Protein AF-A0A952AIE2-F1 (afdb_monomer)

Mean predicted aligned error: 19.93 Å

Structure (mmCIF, N/CA/C/O backbone):
data_AF-A0A952AIE2-F1
#
_entry.id   AF-A0A952AIE2-F1
#
loop_
_atom_site.group_PDB
_atom_site.id
_atom_site.type_symbol
_atom_site.label_atom_id
_atom_site.label_alt_id
_atom_site.label_comp_id
_atom_site.label_asym_id
_atom_site.label_entity_id
_atom_site.label_seq_id
_atom_site.pdbx_PDB_ins_code
_atom_site.Cartn_x
_atom_site.Cartn_y
_atom_site.Cartn_z
_atom_site.occupancy
_atom_site.B_iso_or_equiv
_atom_site.auth_seq_id
_atom_site.auth_comp_id
_atom_site.auth_asym_id
_atom_site.auth_atom_id
_atom_site.pdbx_PDB_model_num
ATOM 1 N N . MET A 1 1 ? 23.440 49.232 -75.813 1.00 30.34 1 MET A N 1
ATOM 2 C CA . MET A 1 1 ? 23.702 47.931 -75.149 1.00 30.34 1 MET A CA 1
ATOM 3 C C . MET A 1 1 ? 22.631 47.514 -74.137 1.00 30.34 1 MET A C 1
ATOM 5 O O . MET A 1 1 ? 22.220 46.369 -74.195 1.00 30.34 1 MET A O 1
ATOM 9 N N . PHE A 1 2 ? 22.083 48.393 -73.284 1.00 31.73 2 PHE A N 1
ATOM 10 C CA . PHE A 1 2 ? 21.086 47.996 -72.262 1.00 31.73 2 PHE A CA 1
ATOM 11 C C . PHE A 1 2 ? 19.615 47.817 -72.723 1.00 31.73 2 PHE A C 1
ATOM 13 O O . PHE A 1 2 ? 18.794 47.350 -71.940 1.00 31.73 2 PHE A O 1
ATOM 20 N N . LYS A 1 3 ? 19.252 48.115 -73.984 1.00 32.66 3 LYS A N 1
ATOM 21 C CA . LYS A 1 3 ? 17.889 47.867 -74.523 1.00 32.66 3 LYS A CA 1
ATOM 22 C C . LYS A 1 3 ? 17.687 46.478 -75.159 1.00 32.66 3 LYS A C 1
ATOM 24 O O . LYS A 1 3 ? 16.547 46.086 -75.368 1.00 32.66 3 LYS A O 1
ATOM 29 N N . PHE A 1 4 ? 18.754 45.706 -75.392 1.00 38.22 4 PHE A N 1
ATOM 30 C CA . PHE A 1 4 ? 18.672 44.345 -75.958 1.00 38.22 4 PHE A CA 1
ATOM 31 C C . PHE A 1 4 ? 18.336 43.267 -74.906 1.00 38.22 4 PHE A C 1
ATOM 33 O O . PHE A 1 4 ? 17.863 42.186 -75.237 1.00 38.22 4 PHE A O 1
ATOM 40 N N . PHE A 1 5 ? 18.523 43.571 -73.616 1.00 40.16 5 PHE A N 1
ATOM 41 C CA . PHE A 1 5 ? 18.441 42.598 -72.518 1.00 40.16 5 PHE A CA 1
ATOM 42 C C . PHE A 1 5 ? 17.062 42.490 -71.836 1.00 40.16 5 PHE A C 1
ATOM 44 O O . PHE A 1 5 ? 16.914 41.756 -70.861 1.00 40.16 5 PHE A O 1
ATOM 51 N N . LYS A 1 6 ? 16.024 43.176 -72.338 1.00 34.62 6 LYS A N 1
ATOM 52 C CA . LYS A 1 6 ? 14.660 43.147 -71.768 1.00 34.62 6 LYS A CA 1
ATOM 53 C C . LYS A 1 6 ? 13.587 42.760 -72.795 1.00 34.62 6 LYS A C 1
ATOM 55 O O . LYS A 1 6 ? 12.645 43.508 -73.017 1.00 34.62 6 LYS A O 1
ATOM 60 N N . LYS A 1 7 ? 13.657 41.556 -73.368 1.00 34.53 7 LYS A N 1
ATOM 61 C CA . LYS A 1 7 ? 12.449 40.858 -73.849 1.00 34.53 7 LYS A CA 1
ATOM 62 C C . LYS A 1 7 ? 12.509 39.378 -73.469 1.00 34.53 7 LYS A C 1
ATOM 64 O O . LYS A 1 7 ? 13.269 38.594 -74.025 1.00 34.53 7 LYS A O 1
ATOM 69 N N . LYS A 1 8 ? 11.694 39.004 -72.475 1.00 43.72 8 LYS A N 1
ATOM 70 C CA . LYS A 1 8 ? 11.305 37.612 -72.215 1.00 43.72 8 LYS A CA 1
ATOM 71 C C . LYS A 1 8 ? 10.616 37.077 -73.479 1.00 43.72 8 LYS A C 1
ATOM 73 O O . LYS A 1 8 ? 9.688 37.716 -73.957 1.00 43.72 8 LYS A O 1
ATOM 78 N N . LYS A 1 9 ? 11.049 35.900 -73.950 1.00 45.09 9 LYS A N 1
ATOM 79 C CA . LYS A 1 9 ? 10.497 35.127 -75.083 1.00 45.09 9 LYS A CA 1
ATOM 80 C C . LYS A 1 9 ? 10.508 35.846 -76.446 1.00 45.09 9 LYS A C 1
ATOM 82 O O . LYS A 1 9 ? 9.555 36.539 -76.779 1.00 45.09 9 LYS A O 1
ATOM 87 N N . LYS A 1 10 ? 11.539 35.581 -77.255 1.00 42.41 10 LYS A N 1
ATOM 88 C CA . LYS A 1 10 ? 11.517 35.283 -78.709 1.00 42.41 10 LYS A CA 1
ATOM 89 C C . LYS A 1 10 ? 12.957 35.331 -79.245 1.00 42.41 10 LYS A C 1
ATOM 91 O O . LYS A 1 10 ? 13.812 35.926 -78.603 1.00 42.41 10 LYS A O 1
ATOM 96 N N . ASN A 1 11 ? 13.183 34.597 -80.332 1.00 40.62 11 ASN A N 1
ATOM 97 C CA . ASN A 1 11 ? 14.436 34.327 -81.049 1.00 40.62 11 ASN A CA 1
ATOM 98 C C . ASN A 1 11 ? 15.494 35.438 -80.983 1.00 40.62 11 ASN A C 1
ATOM 100 O O . ASN A 1 11 ? 15.165 36.622 -81.007 1.00 40.62 11 ASN A O 1
ATOM 104 N N . ILE A 1 12 ? 16.767 35.035 -80.925 1.00 42.53 12 ILE A N 1
ATOM 105 C CA . ILE A 1 12 ? 17.891 35.945 -81.147 1.00 42.53 12 ILE A CA 1
ATOM 106 C C . ILE A 1 12 ? 17.717 36.471 -82.574 1.00 42.53 12 ILE A C 1
ATOM 108 O O . ILE A 1 12 ? 17.776 35.706 -83.529 1.00 42.53 12 ILE A O 1
ATOM 112 N N . ASP A 1 13 ? 17.406 37.755 -82.719 1.00 45.59 13 ASP A N 1
ATOM 113 C CA . ASP A 1 13 ? 17.315 38.372 -84.033 1.00 45.59 13 ASP A CA 1
ATOM 114 C C . ASP A 1 13 ? 18.718 38.802 -84.459 1.00 45.59 13 ASP A C 1
ATOM 116 O O . ASP A 1 13 ? 19.215 39.870 -84.103 1.00 45.59 13 ASP A O 1
ATOM 120 N N . THR A 1 14 ? 19.404 37.907 -85.159 1.00 45.78 14 THR A N 1
ATOM 121 C CA . THR A 1 14 ? 20.725 38.169 -85.739 1.00 45.78 14 THR A CA 1
ATOM 122 C C . THR A 1 14 ? 20.635 38.880 -87.099 1.00 45.78 14 THR A C 1
ATOM 124 O O . THR A 1 14 ? 21.652 38.977 -87.786 1.00 45.78 14 THR A O 1
ATOM 127 N N . SER A 1 15 ? 19.458 39.364 -87.528 1.00 44.03 15 SER A N 1
ATOM 128 C CA . SER A 1 15 ? 19.318 40.125 -88.787 1.00 44.03 15 SER A CA 1
ATOM 129 C C . SER A 1 15 ? 19.990 41.510 -88.743 1.00 44.03 15 SER A C 1
ATOM 131 O O . SER A 1 15 ? 20.422 42.007 -89.781 1.00 44.03 15 SER A O 1
ATOM 133 N N . ASP A 1 16 ? 20.203 42.073 -87.549 1.00 44.19 16 ASP A N 1
ATOM 134 C CA . ASP A 1 16 ? 20.783 43.413 -87.357 1.00 44.19 16 ASP A CA 1
ATOM 135 C C . ASP A 1 16 ? 22.319 43.453 -87.219 1.00 44.19 16 ASP A C 1
ATOM 137 O O . ASP A 1 16 ? 22.906 44.527 -87.055 1.00 44.19 16 ASP A O 1
ATOM 141 N N . ILE A 1 17 ? 23.024 42.315 -87.288 1.00 49.91 17 ILE A N 1
ATOM 142 C CA . ILE A 1 17 ? 24.479 42.283 -87.059 1.00 49.91 17 ILE A CA 1
ATOM 143 C C . ILE A 1 17 ? 25.228 41.948 -88.351 1.00 49.91 17 ILE A C 1
ATOM 145 O O . ILE A 1 17 ? 25.539 40.798 -88.639 1.00 49.91 17 ILE A O 1
ATOM 149 N N . LYS A 1 18 ? 25.596 42.987 -89.111 1.00 52.72 18 LYS A N 1
ATOM 150 C CA . LYS A 1 18 ? 26.355 42.859 -90.374 1.00 52.72 18 LYS A CA 1
ATOM 151 C C . LYS A 1 18 ? 27.832 42.453 -90.206 1.00 52.72 18 LYS A C 1
ATOM 153 O O . LYS A 1 18 ? 28.518 42.242 -91.200 1.00 52.72 18 LYS A O 1
ATOM 158 N N . ASN A 1 19 ? 28.356 42.369 -88.978 1.00 66.50 19 ASN A N 1
ATOM 159 C CA . ASN A 1 19 ? 29.782 42.139 -88.718 1.00 66.50 19 ASN A CA 1
ATOM 160 C C . ASN A 1 19 ? 30.012 40.881 -87.865 1.00 66.50 19 ASN A C 1
ATOM 162 O O . ASN A 1 19 ? 29.727 40.875 -86.668 1.00 66.50 19 ASN A O 1
ATOM 166 N N . PHE A 1 20 ? 30.596 39.847 -88.481 1.00 71.88 20 PHE A N 1
ATOM 167 C CA . PHE A 1 20 ? 30.964 38.566 -87.864 1.00 71.88 20 PHE A CA 1
ATOM 168 C C . PHE A 1 20 ? 31.706 38.725 -86.526 1.00 71.88 20 PHE A C 1
ATOM 170 O O . PHE A 1 20 ? 31.376 38.057 -85.548 1.00 71.88 20 PHE A O 1
ATOM 177 N N . ASN A 1 21 ? 32.655 39.665 -86.440 1.00 74.62 21 ASN A N 1
ATOM 178 C CA . ASN A 1 21 ? 33.438 39.873 -85.219 1.00 74.62 21 ASN A CA 1
ATOM 179 C C . ASN A 1 21 ? 32.587 40.429 -84.062 1.00 74.62 21 ASN A C 1
ATOM 181 O O . ASN A 1 21 ? 32.853 40.111 -82.906 1.00 74.62 21 ASN A O 1
ATOM 185 N N . ASN A 1 22 ? 31.542 41.212 -84.355 1.00 72.38 22 ASN A N 1
ATOM 186 C CA . ASN A 1 22 ? 30.634 41.716 -83.321 1.00 72.38 22 ASN A CA 1
ATOM 187 C C . ASN A 1 22 ? 29.756 40.594 -82.754 1.00 72.38 22 ASN A C 1
ATOM 189 O O . ASN A 1 22 ? 29.498 40.582 -81.553 1.00 72.38 22 ASN A O 1
ATOM 193 N N . ILE A 1 23 ? 29.338 39.634 -83.588 1.00 75.38 23 ILE A N 1
ATOM 194 C CA . ILE A 1 23 ? 28.569 38.471 -83.121 1.00 75.38 23 ILE A CA 1
ATOM 195 C C . ILE A 1 23 ? 29.439 37.578 -82.235 1.00 75.38 23 ILE A C 1
ATOM 197 O O . ILE A 1 23 ? 29.001 37.178 -81.158 1.00 75.38 23 ILE A O 1
ATOM 201 N N . LEU A 1 24 ? 30.686 37.316 -82.644 1.00 78.81 24 LEU A N 1
ATOM 202 C CA . LEU A 1 24 ? 31.622 36.546 -81.821 1.00 78.81 24 LEU A CA 1
ATOM 203 C C . LEU A 1 24 ? 31.854 37.208 -80.458 1.00 78.81 24 LEU A C 1
ATOM 205 O O . LEU A 1 24 ? 31.820 36.518 -79.445 1.00 78.81 24 LEU A O 1
ATOM 209 N N . LYS A 1 25 ? 31.986 38.540 -80.418 1.00 76.69 25 LYS A N 1
ATOM 210 C CA . LYS A 1 25 ? 32.128 39.295 -79.166 1.00 76.69 25 LYS A CA 1
ATOM 211 C C . LYS A 1 25 ? 30.904 39.163 -78.252 1.00 76.69 25 LYS A C 1
ATOM 213 O O . LYS A 1 25 ? 31.056 38.997 -77.052 1.00 76.69 25 LYS A O 1
ATOM 218 N N . ILE A 1 26 ? 29.692 39.168 -78.808 1.00 74.44 26 ILE A N 1
ATOM 219 C CA . ILE A 1 26 ? 28.460 38.949 -78.028 1.00 74.44 26 ILE A CA 1
ATOM 220 C C . ILE A 1 26 ? 28.412 37.523 -77.453 1.00 74.44 26 ILE A C 1
ATOM 222 O O . ILE A 1 26 ? 27.976 37.322 -76.320 1.00 74.44 26 ILE A O 1
ATOM 226 N N . ILE A 1 27 ? 28.869 36.525 -78.213 1.00 78.44 27 ILE A N 1
ATOM 227 C CA . ILE A 1 27 ? 28.980 35.140 -77.731 1.00 78.44 27 ILE A CA 1
ATOM 228 C C . ILE A 1 27 ? 30.028 35.040 -76.614 1.00 78.44 27 ILE A C 1
ATOM 230 O O . ILE A 1 27 ? 29.764 34.396 -75.599 1.00 78.44 27 ILE A O 1
ATOM 234 N N . GLU A 1 28 ? 31.181 35.694 -76.767 1.00 80.12 28 GLU A N 1
ATOM 235 C CA . GLU A 1 28 ? 32.199 35.806 -75.713 1.00 80.12 28 GLU A CA 1
ATOM 236 C C . GLU A 1 28 ? 31.632 36.459 -74.450 1.00 80.12 28 GLU A C 1
ATOM 238 O O . GLU A 1 28 ? 31.818 35.921 -73.359 1.00 80.12 28 GLU A O 1
ATOM 243 N N . ASP A 1 29 ? 30.869 37.545 -74.593 1.00 73.31 29 ASP A N 1
ATOM 244 C CA . ASP A 1 29 ? 30.192 38.205 -73.478 1.00 73.31 29 ASP A CA 1
ATOM 245 C C . ASP A 1 29 ? 29.235 37.232 -72.762 1.00 73.31 29 ASP A C 1
ATOM 247 O O . ASP A 1 29 ? 29.256 37.150 -71.535 1.00 73.31 29 ASP A O 1
ATOM 251 N N . PHE A 1 30 ? 28.452 36.416 -73.482 1.00 74.81 30 PHE A N 1
ATOM 252 C CA . PHE A 1 30 ? 27.608 35.389 -72.847 1.00 74.81 30 PHE A CA 1
ATOM 253 C C . PHE A 1 30 ? 28.413 34.341 -72.067 1.00 74.81 30 PHE A C 1
ATOM 255 O O . PHE A 1 30 ? 27.972 33.918 -70.998 1.00 74.81 30 PHE A O 1
ATOM 262 N N . ILE A 1 31 ? 29.589 33.940 -72.562 1.00 76.38 31 ILE A N 1
ATOM 263 C CA . ILE A 1 31 ? 30.489 33.019 -71.848 1.00 76.38 31 ILE A CA 1
ATOM 264 C C . ILE A 1 31 ? 31.047 33.689 -70.582 1.00 76.38 31 ILE A C 1
ATOM 266 O O . ILE A 1 31 ? 31.096 33.052 -69.527 1.00 76.38 31 ILE A O 1
ATOM 270 N N . ILE A 1 32 ? 31.436 34.967 -70.667 1.00 72.44 32 ILE A N 1
ATOM 271 C CA . ILE A 1 32 ? 31.933 35.768 -69.534 1.00 72.44 32 ILE A CA 1
ATOM 272 C C . ILE A 1 32 ? 30.842 35.943 -68.470 1.00 72.44 32 ILE A C 1
ATOM 274 O O . ILE A 1 32 ? 31.124 35.819 -67.279 1.00 72.44 32 ILE A O 1
ATOM 278 N N . PHE A 1 33 ? 29.595 36.172 -68.887 1.00 72.81 33 PHE A N 1
ATOM 279 C CA . PHE A 1 33 ? 28.435 36.296 -68.001 1.00 72.81 33 PHE A CA 1
ATOM 280 C C . PHE A 1 33 ? 27.853 34.949 -67.534 1.00 72.81 33 PHE A C 1
ATOM 282 O O . PHE A 1 33 ? 26.803 34.934 -66.894 1.00 72.81 33 PHE A O 1
ATOM 289 N N . GLU A 1 34 ? 28.521 33.828 -67.828 1.00 75.19 34 GLU A N 1
ATOM 290 C CA . GLU A 1 34 ? 28.122 32.468 -67.432 1.00 75.19 34 GLU A CA 1
ATOM 291 C C . GLU A 1 34 ? 26.735 32.026 -67.970 1.00 75.19 34 GLU A C 1
ATOM 293 O O . GLU A 1 34 ? 26.125 31.086 -67.457 1.00 75.19 34 GLU A O 1
ATOM 298 N N . ASP A 1 35 ? 26.243 32.647 -69.051 1.00 77.75 35 ASP A N 1
ATOM 299 C CA . ASP A 1 35 ? 25.003 32.271 -69.753 1.00 77.75 35 ASP A CA 1
ATOM 300 C C . ASP A 1 35 ? 25.305 31.265 -70.880 1.00 77.75 35 ASP A C 1
ATOM 302 O O . ASP A 1 35 ? 25.144 31.521 -72.079 1.00 77.75 35 ASP A O 1
ATOM 306 N N . PHE A 1 36 ? 25.804 30.092 -70.475 1.00 84.19 36 PHE A N 1
ATOM 307 C CA . PHE A 1 36 ? 26.340 29.075 -71.389 1.00 84.19 36 PHE A CA 1
ATOM 308 C C . PHE A 1 36 ? 25.305 28.535 -72.381 1.00 84.19 36 PHE A C 1
ATOM 310 O O . PHE A 1 36 ? 25.666 28.083 -73.469 1.00 84.19 36 PHE A O 1
ATOM 317 N N . ASP A 1 37 ? 24.018 28.558 -72.031 1.00 78.00 37 ASP A N 1
ATOM 318 C CA . ASP A 1 37 ? 22.954 28.085 -72.918 1.00 78.00 37 ASP A CA 1
ATOM 319 C C . ASP A 1 37 ? 22.669 29.101 -74.033 1.00 78.00 37 ASP A C 1
ATOM 321 O O . ASP A 1 37 ? 22.457 28.697 -75.181 1.00 78.00 37 ASP A O 1
ATOM 325 N N . LYS A 1 38 ? 22.734 30.411 -73.748 1.00 76.00 38 LYS A N 1
ATOM 326 C CA . LYS A 1 38 ? 22.683 31.442 -74.798 1.00 76.00 38 LYS A CA 1
ATOM 327 C C . LYS A 1 38 ? 23.945 31.459 -75.647 1.00 76.00 38 LYS A C 1
ATOM 329 O O . LYS A 1 38 ? 23.822 31.562 -76.864 1.00 76.00 38 LYS A O 1
ATOM 334 N N . ALA A 1 39 ? 25.123 31.281 -75.046 1.00 77.31 39 ALA A N 1
ATOM 335 C CA . ALA A 1 39 ? 26.369 31.135 -75.797 1.00 77.31 39 ALA A CA 1
ATOM 336 C C . ALA A 1 39 ? 26.305 29.934 -76.759 1.00 77.31 39 ALA A C 1
ATOM 338 O O . ALA A 1 39 ? 26.609 30.076 -77.940 1.00 77.31 39 ALA A O 1
ATOM 339 N N . SER A 1 40 ? 25.813 28.778 -76.293 1.00 81.69 40 SER A N 1
ATOM 340 C CA . SER A 1 40 ? 25.651 27.574 -77.126 1.00 81.69 40 SER A CA 1
ATOM 341 C C . SER A 1 40 ? 24.686 27.806 -78.291 1.00 81.69 40 SER A C 1
ATOM 343 O O . SER A 1 40 ? 24.978 27.419 -79.422 1.00 81.69 40 SER A O 1
ATOM 345 N N . LYS A 1 41 ? 23.550 28.469 -78.032 1.00 79.75 41 LYS A N 1
ATOM 346 C CA . LYS A 1 41 ? 22.574 28.830 -79.072 1.00 79.75 41 LYS A CA 1
ATOM 347 C C . LYS A 1 41 ? 23.160 29.804 -80.092 1.00 79.75 41 LYS A C 1
ATOM 349 O O . LYS A 1 41 ? 23.035 29.552 -81.284 1.00 79.75 41 LYS A O 1
ATOM 354 N N . GLY A 1 42 ? 23.849 30.849 -79.631 1.00 77.75 42 GLY A N 1
ATOM 355 C CA . GLY A 1 42 ? 24.513 31.819 -80.503 1.00 77.75 42 GLY A CA 1
ATOM 356 C C . GLY A 1 42 ? 25.585 31.174 -81.384 1.00 77.75 42 GLY A C 1
ATOM 357 O O . GLY A 1 42 ? 25.645 31.457 -82.575 1.00 77.75 42 GLY A O 1
ATOM 358 N N . ILE A 1 43 ? 26.380 30.247 -80.837 1.00 82.50 43 ILE A N 1
ATOM 359 C CA . ILE A 1 43 ? 27.368 29.478 -81.611 1.00 82.50 43 ILE A CA 1
ATOM 360 C C . ILE A 1 43 ? 26.682 28.656 -82.709 1.00 82.50 43 ILE A C 1
ATOM 362 O O . ILE A 1 43 ? 27.113 28.715 -83.858 1.00 82.50 43 ILE A O 1
ATOM 366 N N . MET A 1 44 ? 25.612 27.915 -82.388 1.00 78.50 44 MET A N 1
ATOM 367 C CA . MET A 1 44 ? 24.898 27.111 -83.392 1.00 78.50 44 MET A CA 1
ATOM 368 C C . MET A 1 44 ? 24.266 27.970 -84.490 1.00 78.50 44 MET A C 1
ATOM 370 O O . MET A 1 44 ? 24.328 27.611 -85.663 1.00 78.50 44 MET A O 1
ATOM 374 N N . GLU A 1 45 ? 23.697 29.115 -84.123 1.00 79.75 45 GLU A N 1
ATOM 375 C CA . GLU A 1 45 ? 23.067 30.033 -85.070 1.00 79.75 45 GLU A CA 1
ATOM 376 C C . GLU A 1 45 ? 24.087 30.664 -86.029 1.00 79.75 45 GLU A C 1
ATOM 378 O O . GLU A 1 45 ? 23.848 30.714 -87.235 1.00 79.75 45 GLU A O 1
ATOM 383 N N . VAL A 1 46 ? 25.259 31.072 -85.524 1.00 81.50 46 VAL A N 1
ATOM 384 C CA . VAL A 1 46 ? 26.354 31.581 -86.368 1.00 81.50 46 VAL A CA 1
ATOM 385 C C . VAL A 1 46 ? 26.867 30.505 -87.320 1.00 81.50 46 VAL A C 1
ATOM 387 O O . VAL A 1 46 ? 27.104 30.805 -88.487 1.00 81.50 46 VAL A O 1
ATOM 390 N N . ILE A 1 47 ? 27.003 29.256 -86.858 1.00 80.19 47 ILE A N 1
ATOM 391 C CA . ILE A 1 47 ? 27.386 28.129 -87.723 1.00 80.19 47 ILE A CA 1
ATOM 392 C C . ILE A 1 47 ? 26.355 27.941 -88.840 1.00 80.19 47 ILE A C 1
ATOM 394 O O . ILE A 1 47 ? 26.745 27.826 -89.997 1.00 80.19 47 ILE A O 1
ATOM 398 N N . SER A 1 48 ? 25.057 27.952 -88.513 1.00 77.25 48 SER A N 1
ATOM 399 C CA . SER A 1 48 ? 23.980 27.811 -89.505 1.00 77.25 48 SER A CA 1
ATOM 400 C C . SER A 1 48 ? 24.051 28.905 -90.571 1.00 77.25 48 SER A C 1
ATOM 402 O O . SER A 1 48 ? 24.095 28.602 -91.761 1.00 77.25 48 SER A O 1
ATOM 404 N N . LYS A 1 49 ? 24.157 30.172 -90.152 1.00 76.94 49 LYS A N 1
ATOM 405 C CA . LYS A 1 49 ? 24.194 31.324 -91.065 1.00 76.94 49 LYS A CA 1
ATOM 406 C C . LYS A 1 49 ? 25.447 31.379 -91.931 1.00 76.94 49 LYS A C 1
ATOM 408 O O . LYS A 1 49 ? 25.379 31.759 -93.100 1.00 76.94 49 LYS A O 1
ATOM 413 N N . GLU A 1 50 ? 26.601 31.024 -91.371 1.00 77.56 50 GLU A N 1
ATOM 414 C CA . GLU A 1 50 ? 27.847 30.971 -92.136 1.00 77.56 50 GLU A CA 1
ATOM 415 C C . GLU A 1 50 ? 27.832 29.790 -93.119 1.00 77.56 50 GLU A C 1
ATOM 417 O O . GLU A 1 50 ? 28.292 29.961 -94.244 1.00 77.56 50 GLU A O 1
ATOM 422 N N . ASN A 1 51 ? 27.245 28.640 -92.762 1.00 77.88 51 ASN A N 1
ATOM 423 C CA . ASN A 1 51 ? 27.045 27.520 -93.692 1.00 77.88 51 ASN A CA 1
ATOM 424 C C . ASN A 1 51 ? 26.094 27.888 -94.845 1.00 77.88 51 ASN A C 1
ATOM 426 O O . ASN A 1 51 ? 26.398 27.591 -95.997 1.00 77.88 51 ASN A O 1
ATOM 430 N N . GLU A 1 52 ? 24.978 28.568 -94.561 1.00 76.69 52 GLU A N 1
ATOM 431 C CA . GLU A 1 52 ? 24.055 29.082 -95.588 1.00 76.69 52 GLU A CA 1
ATOM 432 C C . GLU A 1 52 ? 24.755 30.074 -96.528 1.00 76.69 52 GLU A C 1
ATOM 434 O O . GLU A 1 52 ? 24.666 29.950 -97.750 1.00 76.69 52 GLU A O 1
ATOM 439 N N . SER A 1 53 ? 25.524 31.011 -95.960 1.00 72.25 53 SER A N 1
ATOM 440 C CA . SER A 1 53 ? 26.319 31.970 -96.736 1.00 72.25 53 SER A CA 1
ATOM 441 C C . SER A 1 53 ? 27.360 31.257 -97.605 1.00 72.25 53 SER A C 1
ATOM 443 O O . SER A 1 53 ? 27.526 31.591 -98.774 1.00 72.25 53 SER A O 1
ATOM 445 N N . PHE A 1 54 ? 28.053 30.256 -97.057 1.00 75.69 54 PHE A N 1
ATOM 446 C CA . PHE A 1 54 ? 29.055 29.473 -97.776 1.00 75.69 54 PHE A CA 1
ATOM 447 C C . PHE A 1 54 ? 28.454 28.697 -98.953 1.00 75.69 54 PHE A C 1
ATOM 449 O O . PHE A 1 54 ? 29.002 28.761 -100.053 1.00 75.69 54 PHE A O 1
ATOM 456 N N . ASN A 1 55 ? 27.314 28.029 -98.751 1.00 74.88 55 ASN A N 1
ATOM 457 C CA . ASN A 1 55 ? 26.619 27.298 -99.814 1.00 74.88 55 ASN A CA 1
ATOM 458 C C . ASN A 1 55 ? 26.208 28.238 -100.959 1.00 74.88 55 ASN A C 1
ATOM 460 O O . ASN A 1 55 ? 26.511 27.955 -102.117 1.00 74.88 55 ASN A O 1
ATOM 464 N N . TYR A 1 56 ? 25.653 29.411 -100.633 1.00 73.50 56 TYR A N 1
ATOM 465 C CA . TYR A 1 56 ? 25.322 30.439 -101.626 1.00 73.50 56 TYR A CA 1
ATOM 466 C C . TYR A 1 56 ? 26.546 30.898 -102.443 1.00 73.50 56 TYR A C 1
ATOM 468 O O . TYR A 1 56 ? 26.459 31.065 -103.662 1.00 73.50 56 TYR A O 1
ATOM 476 N N . TYR A 1 57 ? 27.702 31.089 -101.795 1.00 68.69 57 TYR A N 1
ATOM 477 C CA . TYR A 1 57 ? 28.936 31.509 -102.472 1.00 68.69 57 TYR A CA 1
ATOM 478 C C . TYR A 1 57 ? 29.552 30.414 -103.353 1.00 68.69 57 TYR A C 1
ATOM 480 O O . TYR A 1 57 ? 30.105 30.719 -104.413 1.00 68.69 57 TYR A O 1
ATOM 488 N N . ILE A 1 58 ? 29.455 29.146 -102.947 1.00 69.44 58 ILE A N 1
ATOM 489 C CA . ILE A 1 58 ? 29.942 28.009 -103.739 1.00 69.44 58 ILE A CA 1
ATOM 490 C C . ILE A 1 58 ? 29.121 27.817 -105.020 1.00 69.44 58 ILE A C 1
ATOM 492 O O . ILE A 1 58 ? 29.701 27.440 -106.042 1.00 69.44 58 ILE A O 1
ATOM 496 N N . GLU A 1 59 ? 27.823 28.114 -105.001 1.00 72.56 59 GLU A N 1
ATOM 497 C CA . GLU A 1 59 ? 26.935 27.956 -106.161 1.00 72.56 59 GLU A CA 1
ATOM 498 C C . GLU A 1 59 ? 27.047 29.105 -107.184 1.00 72.56 59 GLU A C 1
ATOM 500 O O . GLU A 1 59 ? 26.913 28.858 -108.379 1.00 72.56 59 GLU A O 1
ATOM 505 N N . ASN A 1 60 ? 27.376 30.336 -106.757 1.00 67.06 60 ASN A N 1
ATOM 506 C CA . ASN A 1 60 ? 27.168 31.544 -107.579 1.00 67.06 60 ASN A CA 1
ATOM 507 C C . ASN A 1 60 ? 28.433 32.328 -108.017 1.00 67.06 60 ASN A C 1
ATOM 509 O O . ASN A 1 60 ? 28.301 33.366 -108.664 1.00 67.06 60 ASN A O 1
ATOM 513 N N . ILE A 1 61 ? 29.659 31.886 -107.690 1.00 68.56 61 ILE A N 1
ATOM 514 C CA . ILE A 1 61 ? 30.911 32.642 -107.962 1.00 68.56 61 ILE A CA 1
ATOM 515 C C . ILE A 1 61 ? 31.886 31.896 -108.903 1.00 68.56 61 ILE A C 1
ATOM 517 O O . ILE A 1 61 ? 31.911 30.667 -108.945 1.00 68.56 61 ILE A O 1
ATOM 521 N N . LYS A 1 62 ? 32.723 32.633 -109.660 1.00 62.59 62 LYS A N 1
ATOM 522 C CA . LYS A 1 62 ? 33.755 32.095 -110.577 1.00 62.59 62 LYS A CA 1
ATOM 523 C C . LYS A 1 62 ? 34.874 31.339 -109.832 1.00 62.59 62 LYS A C 1
ATOM 525 O O . LYS A 1 62 ? 35.294 31.706 -108.739 1.00 62.59 62 LYS A O 1
ATOM 530 N N . GLU A 1 63 ? 35.421 30.296 -110.456 1.00 63.34 63 GLU A N 1
ATOM 531 C CA . GLU A 1 63 ? 36.290 29.278 -109.828 1.00 63.34 63 GLU A CA 1
ATOM 532 C C . GLU A 1 63 ? 37.565 29.817 -109.136 1.00 63.34 63 GLU A C 1
ATOM 534 O O . GLU A 1 63 ? 37.920 29.358 -108.050 1.00 63.34 63 GLU A O 1
ATOM 539 N N . LYS A 1 64 ? 38.217 30.853 -109.689 1.00 60.34 64 LYS A N 1
ATOM 540 C CA . LYS A 1 64 ? 39.401 31.494 -109.071 1.00 60.34 64 LYS A CA 1
ATOM 541 C C . LYS A 1 64 ? 39.087 32.260 -107.775 1.00 60.34 64 LYS A C 1
ATOM 543 O O . LYS A 1 64 ? 39.954 32.356 -106.909 1.00 60.34 64 LYS A O 1
ATOM 548 N N . GLU A 1 65 ? 37.868 32.770 -107.615 1.00 62.91 65 GLU A N 1
ATOM 549 C CA . GLU A 1 65 ? 37.439 33.530 -106.429 1.00 62.91 65 GLU A CA 1
ATOM 550 C C . GLU A 1 65 ? 36.953 32.603 -105.297 1.00 62.91 65 GLU A C 1
ATOM 552 O O . GLU A 1 65 ? 37.109 32.935 -104.118 1.00 62.91 65 GLU A O 1
ATOM 557 N N . LYS A 1 66 ? 36.487 31.384 -105.627 1.00 67.12 66 LYS A N 1
ATOM 558 C CA . LYS A 1 66 ? 36.057 30.369 -104.641 1.00 67.12 66 LYS A CA 1
ATOM 559 C C . LYS A 1 66 ? 37.160 30.000 -103.646 1.00 67.12 66 LYS A C 1
ATOM 561 O O . LYS A 1 66 ? 36.898 29.895 -102.451 1.00 67.12 66 LYS A O 1
ATOM 566 N N . ASN A 1 67 ? 38.408 29.855 -104.098 1.00 68.94 67 ASN A N 1
ATOM 567 C CA . ASN A 1 67 ? 39.526 29.460 -103.228 1.00 68.94 67 ASN A CA 1
ATOM 568 C C . ASN A 1 67 ? 39.827 30.486 -102.120 1.00 68.94 67 ASN A C 1
ATOM 570 O O . ASN A 1 67 ? 40.196 30.109 -101.003 1.00 68.94 67 ASN A O 1
ATOM 574 N N . ILE A 1 68 ? 39.648 31.780 -102.406 1.00 70.31 68 ILE A N 1
ATOM 575 C CA . ILE A 1 68 ? 39.862 32.861 -101.434 1.00 70.31 68 ILE A CA 1
ATOM 576 C C . ILE A 1 68 ? 38.759 32.839 -100.371 1.00 70.31 68 ILE A C 1
ATOM 578 O O . ILE A 1 68 ? 39.057 32.914 -99.175 1.00 70.31 68 ILE A O 1
ATOM 582 N N . GLU A 1 69 ? 37.502 32.672 -100.782 1.00 70.69 69 GLU A N 1
ATOM 583 C CA . GLU A 1 69 ? 36.365 32.610 -99.858 1.00 70.69 69 GLU A CA 1
ATOM 584 C C . GLU A 1 69 ? 36.355 31.322 -99.021 1.00 70.69 69 GLU A C 1
ATOM 586 O O . GLU A 1 69 ? 36.132 31.386 -97.811 1.00 70.69 69 GLU A O 1
ATOM 591 N N . ILE A 1 70 ? 36.751 30.175 -99.587 1.00 73.94 70 ILE A N 1
ATOM 592 C CA . ILE A 1 70 ? 36.963 28.927 -98.828 1.00 73.94 70 ILE A CA 1
ATOM 593 C C . ILE A 1 70 ? 38.009 29.131 -97.722 1.00 73.94 70 ILE A C 1
ATOM 595 O O . ILE A 1 70 ? 37.828 28.667 -96.592 1.00 73.94 70 ILE A O 1
ATOM 599 N N . LYS A 1 71 ? 39.104 29.848 -98.011 1.00 78.06 71 LYS A N 1
ATOM 600 C CA . LYS A 1 71 ? 40.142 30.144 -97.012 1.00 78.06 71 LYS A CA 1
ATOM 601 C C . LYS A 1 71 ? 39.610 31.044 -95.891 1.00 78.06 71 LYS A C 1
ATOM 603 O O . LYS A 1 71 ? 39.870 30.758 -94.720 1.00 78.06 71 LYS A O 1
ATOM 608 N N . LYS A 1 72 ? 38.841 32.088 -96.221 1.00 75.06 72 LYS A N 1
ATOM 609 C CA . LYS A 1 72 ? 38.198 32.973 -95.229 1.00 75.06 72 LYS A CA 1
ATOM 610 C C . LYS A 1 72 ? 37.171 32.222 -94.376 1.00 75.06 72 LYS A C 1
ATOM 612 O O . LYS A 1 72 ? 37.158 32.385 -93.156 1.00 75.06 72 LYS A O 1
ATOM 617 N N . PHE A 1 73 ? 36.364 31.357 -94.984 1.00 79.62 73 PHE A N 1
ATOM 618 C CA . PHE A 1 73 ? 35.377 30.535 -94.285 1.00 79.62 73 PHE A CA 1
ATOM 619 C C . PHE A 1 73 ? 36.032 29.556 -93.299 1.00 79.62 73 PHE A C 1
ATOM 621 O O . PHE A 1 73 ? 35.649 29.508 -92.130 1.00 79.62 73 PHE A O 1
ATOM 628 N N . LYS A 1 74 ? 37.109 28.867 -93.708 1.00 78.81 74 LYS A N 1
ATOM 629 C CA . LYS A 1 74 ? 37.904 28.016 -92.801 1.00 78.81 74 LYS A CA 1
ATOM 630 C C . LYS A 1 74 ? 38.448 28.798 -91.600 1.00 78.81 74 LYS A C 1
ATOM 632 O O . LYS A 1 74 ? 38.402 28.302 -90.476 1.00 78.81 74 LYS A O 1
ATOM 637 N N . GLN A 1 75 ? 38.916 30.032 -91.805 1.00 81.12 75 GLN A N 1
ATOM 638 C CA . GLN A 1 75 ? 39.373 30.896 -90.707 1.00 81.12 75 GLN A CA 1
ATOM 639 C C . GLN A 1 75 ? 38.234 31.303 -89.758 1.00 81.12 75 GLN A C 1
ATOM 641 O O . GLN A 1 75 ? 38.442 31.366 -88.544 1.00 81.12 75 GLN A O 1
ATOM 646 N N . LYS A 1 76 ? 37.031 31.569 -90.281 1.00 81.50 76 LYS A N 1
ATOM 647 C CA . LYS A 1 76 ? 35.846 31.852 -89.459 1.00 81.50 76 LYS A CA 1
ATOM 648 C C . LYS A 1 76 ? 35.424 30.635 -88.633 1.00 81.50 76 LYS A C 1
ATOM 650 O O . LYS A 1 76 ? 35.226 30.778 -87.428 1.00 81.50 76 LYS A O 1
ATOM 655 N N . LEU A 1 77 ? 35.369 29.447 -89.239 1.00 81.62 77 LEU A N 1
ATOM 656 C CA . LEU A 1 77 ? 35.053 28.198 -88.536 1.00 81.62 77 LEU A CA 1
ATOM 657 C C . LEU A 1 77 ? 36.037 27.913 -87.398 1.00 81.62 77 LEU A C 1
ATOM 659 O O . LEU A 1 77 ? 35.603 27.612 -86.290 1.00 81.62 77 LEU A O 1
ATOM 663 N N . GLN A 1 78 ? 37.341 28.116 -87.616 1.00 84.50 78 GLN A N 1
ATOM 664 C CA . GLN A 1 78 ? 38.346 27.975 -86.554 1.00 84.50 78 GLN A CA 1
ATOM 665 C C . GLN A 1 78 ? 38.099 28.922 -85.370 1.00 84.50 78 GLN A C 1
ATOM 667 O O . GLN A 1 78 ? 38.320 28.548 -84.217 1.00 84.50 78 GLN A O 1
ATOM 672 N N . LYS A 1 79 ? 37.645 30.158 -85.621 1.00 84.81 79 LYS A N 1
ATOM 673 C CA . LYS A 1 79 ? 37.291 31.101 -84.545 1.00 84.81 79 LYS A CA 1
ATOM 674 C C . LYS A 1 79 ? 36.053 30.636 -83.772 1.00 84.81 79 LYS A C 1
ATOM 676 O O . LYS A 1 79 ? 36.050 30.704 -82.546 1.00 84.81 79 LYS A O 1
ATOM 681 N N . ILE A 1 80 ? 35.038 30.125 -84.468 1.00 83.94 80 ILE A N 1
ATOM 682 C CA . ILE A 1 80 ? 33.817 29.597 -83.842 1.00 83.94 80 ILE A CA 1
ATOM 683 C C . ILE A 1 80 ? 34.122 28.339 -83.014 1.00 83.94 80 ILE A C 1
ATOM 685 O O . ILE A 1 80 ? 33.637 28.196 -81.893 1.00 83.94 80 ILE A O 1
ATOM 689 N N . GLU A 1 81 ? 34.966 27.444 -83.526 1.00 86.06 81 GLU A N 1
ATOM 690 C CA . GLU A 1 81 ? 35.366 26.218 -82.834 1.00 86.06 81 GLU A CA 1
ATOM 691 C C . GLU A 1 81 ? 36.127 26.518 -81.536 1.00 86.06 81 GLU A C 1
ATOM 693 O O . GLU A 1 81 ? 35.834 25.928 -80.492 1.00 86.06 81 GLU A O 1
ATOM 698 N N . LYS A 1 82 ? 37.021 27.517 -81.553 1.00 89.12 82 LYS A N 1
ATOM 699 C CA . LYS A 1 82 ? 37.682 28.014 -80.336 1.00 89.12 82 LYS A CA 1
ATOM 700 C C . LYS A 1 82 ? 36.676 28.492 -79.286 1.00 89.12 82 LYS A C 1
ATOM 702 O O . LYS A 1 82 ? 36.847 28.184 -78.107 1.00 89.12 82 LYS A O 1
ATOM 707 N N . LEU A 1 83 ? 35.618 29.194 -79.697 1.00 86.38 83 LEU A N 1
ATOM 708 C CA . LEU A 1 83 ? 34.564 29.648 -78.784 1.00 86.38 83 LEU A CA 1
ATOM 709 C C . LEU A 1 83 ? 33.727 28.499 -78.229 1.00 86.38 83 LEU A C 1
ATOM 711 O O . LEU A 1 83 ? 33.389 28.515 -77.047 1.00 86.38 83 LEU A O 1
ATOM 715 N N . LYS A 1 84 ? 33.447 27.475 -79.040 1.00 87.00 84 LYS A N 1
ATOM 716 C CA . LYS A 1 84 ? 32.767 26.257 -78.583 1.00 87.00 84 LYS A CA 1
ATOM 717 C C . LYS A 1 84 ? 33.573 25.543 -77.498 1.00 87.00 84 LYS A C 1
ATOM 719 O O . LYS A 1 84 ? 33.044 25.281 -76.420 1.00 87.00 84 LYS A O 1
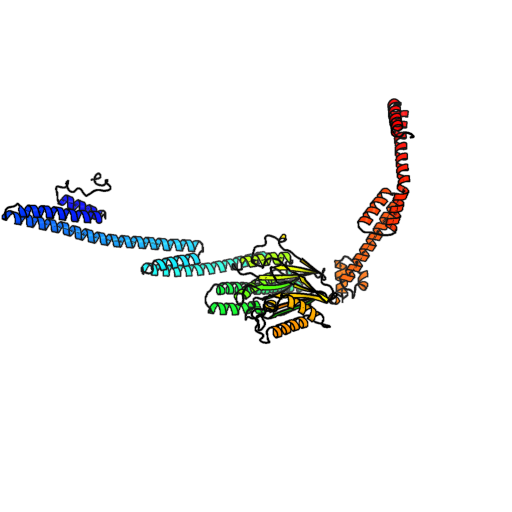ATOM 724 N N . ILE A 1 85 ? 34.867 25.320 -77.741 1.00 89.00 85 ILE A N 1
ATOM 725 C CA . ILE A 1 85 ? 35.780 24.704 -76.764 1.00 89.00 85 ILE A CA 1
ATOM 726 C C . ILE A 1 85 ? 35.850 25.543 -75.480 1.00 89.00 85 ILE A C 1
ATOM 728 O O . ILE A 1 85 ? 35.795 24.998 -74.374 1.00 89.00 85 ILE A O 1
ATOM 732 N N . LEU A 1 86 ? 35.944 26.871 -75.611 1.00 89.31 86 LEU A N 1
ATOM 733 C CA . LEU A 1 86 ? 35.979 27.787 -74.472 1.00 89.31 86 LEU A CA 1
ATOM 734 C C . LEU A 1 86 ? 34.686 27.723 -73.643 1.00 89.31 86 LEU A C 1
ATOM 736 O O . LEU A 1 86 ? 34.758 27.620 -72.416 1.00 89.31 86 LEU A O 1
ATOM 740 N N . ASN A 1 87 ? 33.523 27.740 -74.299 1.00 88.31 87 ASN A N 1
ATOM 741 C CA . ASN A 1 87 ? 32.211 27.639 -73.660 1.00 88.31 87 ASN A CA 1
ATOM 742 C C . ASN A 1 87 ? 32.050 26.311 -72.904 1.00 88.31 87 ASN A C 1
ATOM 744 O O . ASN A 1 87 ? 31.679 26.314 -71.731 1.00 88.31 87 ASN A O 1
ATOM 748 N N . ASP A 1 88 ? 32.403 25.184 -73.528 1.00 85.38 88 ASP A N 1
ATOM 749 C CA . ASP A 1 88 ? 32.300 23.857 -72.907 1.00 85.38 88 ASP A CA 1
ATOM 750 C C . ASP A 1 88 ? 33.235 23.716 -71.698 1.00 85.38 88 ASP A C 1
ATOM 752 O O . ASP A 1 88 ? 32.839 23.191 -70.648 1.00 85.38 88 ASP A O 1
ATOM 756 N N . LYS A 1 89 ? 34.466 24.235 -71.807 1.00 90.69 89 LYS A N 1
ATOM 757 C CA . LYS A 1 89 ? 35.419 24.279 -70.691 1.00 90.69 89 LYS A CA 1
ATOM 758 C C . LYS A 1 89 ? 34.868 25.113 -69.532 1.00 90.69 89 LYS A C 1
ATOM 760 O O . LYS A 1 89 ? 34.843 24.637 -68.395 1.00 90.69 89 LYS A O 1
ATOM 765 N N . LYS A 1 90 ? 34.380 26.327 -69.809 1.00 85.56 90 LYS A N 1
ATOM 766 C CA . LYS A 1 90 ? 33.832 27.232 -68.785 1.00 85.56 90 LYS A CA 1
ATOM 767 C C . LYS A 1 90 ? 32.551 26.694 -68.146 1.00 85.56 90 LYS A C 1
ATOM 769 O O . LYS A 1 90 ? 32.400 26.804 -66.928 1.00 85.56 90 LYS A O 1
ATOM 774 N N . LYS A 1 91 ? 31.689 26.021 -68.913 1.00 83.38 91 LYS A N 1
ATOM 775 C CA . LYS A 1 91 ? 30.489 25.337 -68.407 1.00 83.38 91 LYS A CA 1
ATOM 776 C C . LYS A 1 91 ? 30.847 24.218 -67.426 1.00 83.38 91 LYS A C 1
ATOM 778 O O . LYS A 1 91 ? 30.255 24.143 -66.348 1.00 83.38 91 LYS A O 1
ATOM 783 N N . LYS A 1 92 ? 31.854 23.390 -67.742 1.00 82.56 92 LYS A N 1
ATOM 784 C CA . LYS A 1 92 ? 32.362 22.350 -66.823 1.00 82.56 92 LYS A CA 1
ATOM 785 C C . LYS A 1 92 ? 32.959 22.952 -65.547 1.00 82.56 92 LYS A C 1
ATOM 787 O O . LYS A 1 92 ? 32.615 22.513 -64.450 1.00 82.56 92 LYS A O 1
ATOM 792 N N . GLU A 1 93 ? 33.795 23.987 -65.671 1.00 82.81 93 GLU A N 1
ATOM 793 C CA . GLU A 1 93 ? 34.357 24.717 -64.520 1.00 82.81 93 GLU A CA 1
ATOM 794 C C . GLU A 1 93 ? 33.247 25.297 -63.624 1.00 82.81 93 GLU A C 1
ATOM 796 O O . GLU A 1 93 ? 33.303 25.186 -62.397 1.00 82.81 93 GLU A O 1
ATOM 801 N N . TYR A 1 94 ? 32.204 25.883 -64.215 1.00 79.62 94 TYR A N 1
ATOM 802 C CA . TYR A 1 94 ? 31.048 26.402 -63.484 1.00 79.62 94 TYR A CA 1
ATOM 803 C C . TYR A 1 94 ? 30.268 25.304 -62.752 1.00 79.62 94 TYR A C 1
ATOM 805 O O . TYR A 1 94 ? 29.960 25.462 -61.571 1.00 79.62 94 TYR A O 1
ATOM 813 N N . GLN A 1 95 ? 29.988 24.172 -63.403 1.00 76.81 95 GLN A N 1
ATOM 814 C CA . GLN A 1 95 ? 29.268 23.054 -62.781 1.00 76.81 95 GLN A CA 1
ATOM 815 C C . GLN A 1 95 ? 30.019 22.488 -61.569 1.00 76.81 95 GLN A C 1
ATOM 817 O O . GLN A 1 95 ? 29.407 22.252 -60.523 1.00 76.81 95 GLN A O 1
ATOM 822 N N . ILE A 1 96 ? 31.343 22.336 -61.674 1.00 78.38 96 ILE A N 1
ATOM 823 C CA . ILE A 1 96 ? 32.191 21.892 -60.560 1.00 78.38 96 ILE A CA 1
ATOM 824 C C . ILE A 1 96 ? 32.141 22.910 -59.413 1.00 78.38 96 ILE A C 1
ATOM 826 O O . ILE A 1 96 ? 31.876 22.526 -58.271 1.00 78.38 96 ILE A O 1
ATOM 830 N N . ARG A 1 97 ? 32.323 24.207 -59.707 1.00 79.88 97 ARG A N 1
ATOM 831 C CA . ARG A 1 97 ? 32.266 25.280 -58.695 1.00 79.88 97 ARG A CA 1
ATOM 832 C C . ARG A 1 97 ? 30.895 25.367 -58.018 1.00 79.88 97 ARG A C 1
ATOM 834 O O . ARG A 1 97 ? 30.825 25.501 -56.800 1.00 79.88 97 ARG A O 1
ATOM 841 N N . SER A 1 98 ? 29.807 25.238 -58.777 1.00 74.06 98 SER A N 1
ATOM 842 C CA . SER A 1 98 ? 28.431 25.254 -58.263 1.00 74.06 98 SER A CA 1
ATOM 843 C C . SER A 1 98 ? 28.151 24.061 -57.344 1.00 74.06 98 SER A C 1
ATOM 845 O O . SER A 1 98 ? 27.627 24.240 -56.242 1.00 74.06 98 SER A O 1
ATOM 847 N N . LYS A 1 99 ? 28.587 22.852 -57.733 1.00 75.12 99 LYS A N 1
ATOM 848 C CA . LYS A 1 99 ? 28.465 21.645 -56.900 1.00 75.12 99 LYS A CA 1
ATOM 849 C C . LYS A 1 99 ? 29.263 21.772 -55.598 1.00 75.12 99 LYS A C 1
ATOM 851 O O . LYS A 1 99 ? 28.727 21.490 -54.532 1.00 75.12 99 LYS A O 1
ATOM 856 N N . GLN A 1 100 ? 30.500 22.270 -55.667 1.00 75.88 100 GLN A N 1
ATOM 857 C CA . GLN A 1 100 ? 31.325 22.527 -54.479 1.00 75.88 100 GLN A CA 1
ATOM 858 C C . GLN A 1 100 ? 30.715 23.599 -53.564 1.00 75.88 100 GLN A C 1
ATOM 860 O O . GLN A 1 100 ? 30.767 23.463 -52.342 1.00 75.88 100 GLN A O 1
ATOM 865 N N . LYS A 1 101 ? 30.111 24.652 -54.132 1.00 76.56 101 LYS A N 1
ATOM 866 C CA . LYS A 1 101 ? 29.437 25.707 -53.363 1.00 76.56 101 LYS A CA 1
ATOM 867 C C . LYS A 1 101 ? 28.216 25.164 -52.615 1.00 76.56 101 LYS A C 1
ATOM 869 O O . LYS A 1 101 ? 28.110 25.415 -51.418 1.00 76.56 101 LYS A O 1
ATOM 874 N N . LYS A 1 102 ? 27.364 24.373 -53.282 1.00 76.00 102 LYS A N 1
ATOM 875 C CA . LYS A 1 102 ? 26.213 23.701 -52.648 1.00 76.00 102 LYS A CA 1
ATOM 876 C C . LYS A 1 102 ? 26.649 22.773 -51.517 1.00 76.00 102 LYS A C 1
ATOM 878 O O . LYS A 1 102 ? 26.152 22.903 -50.407 1.00 76.00 102 LYS A O 1
ATOM 883 N N . GLN A 1 103 ? 27.656 21.934 -51.766 1.00 75.56 103 GLN A N 1
ATOM 884 C CA . GLN A 1 103 ? 28.204 21.025 -50.757 1.00 75.56 103 GLN A CA 1
ATOM 885 C C . GLN A 1 103 ? 28.749 21.789 -49.534 1.00 75.56 103 GLN A C 1
ATOM 887 O O . GLN A 1 103 ? 28.523 21.400 -48.390 1.00 75.56 103 GLN A O 1
ATOM 892 N N . LYS A 1 104 ? 29.438 22.919 -49.752 1.00 78.25 104 LYS A N 1
ATOM 893 C CA . LYS A 1 104 ? 29.953 23.773 -48.669 1.00 78.25 104 LYS A CA 1
ATOM 894 C C . LYS A 1 104 ? 28.829 24.406 -47.840 1.00 78.25 104 LYS A C 1
ATOM 896 O O . LYS A 1 104 ? 28.972 24.544 -46.627 1.00 78.25 104 LYS A O 1
ATOM 901 N N . GLU A 1 105 ? 27.736 24.801 -48.480 1.00 78.94 105 GLU A N 1
ATOM 902 C CA . GLU A 1 105 ? 26.562 25.385 -47.825 1.00 78.94 105 GLU A CA 1
ATOM 903 C C . GLU A 1 105 ? 25.781 24.340 -47.013 1.00 78.94 105 GLU A C 1
ATOM 905 O O . GLU A 1 105 ? 25.425 24.580 -45.861 1.00 78.94 105 GLU A O 1
ATOM 910 N N . GLU A 1 106 ? 25.631 23.138 -47.559 1.00 76.81 106 GLU A N 1
ATOM 911 C CA . GLU A 1 106 ? 25.056 21.967 -46.893 1.00 76.81 106 GLU A CA 1
ATOM 912 C C . GLU A 1 106 ? 25.833 21.558 -45.634 1.00 76.81 106 GLU A C 1
ATOM 914 O O . GLU A 1 106 ? 25.251 21.439 -44.553 1.00 76.81 106 GLU A O 1
ATOM 919 N N . ILE A 1 107 ? 27.161 21.452 -45.737 1.00 79.31 107 ILE A N 1
ATOM 920 C CA . ILE A 1 107 ? 28.047 21.177 -44.594 1.00 79.31 107 ILE A CA 1
ATOM 921 C C . ILE A 1 107 ? 27.920 22.267 -43.522 1.00 79.31 107 ILE A C 1
ATOM 923 O O . ILE A 1 107 ? 27.897 21.971 -42.322 1.00 79.31 107 ILE A O 1
ATOM 927 N N . LYS A 1 108 ? 27.828 23.536 -43.938 1.00 81.81 108 LYS A N 1
ATOM 928 C CA . LYS A 1 108 ? 27.660 24.668 -43.019 1.00 81.81 108 LYS A CA 1
ATOM 929 C C . LYS A 1 108 ? 26.331 24.574 -42.266 1.00 81.81 108 LYS A C 1
ATOM 931 O O . LYS A 1 108 ? 26.322 24.754 -41.050 1.00 81.81 108 LYS A O 1
ATOM 936 N N . ASN A 1 109 ? 25.241 24.243 -42.956 1.00 82.50 109 ASN A N 1
ATOM 937 C CA . ASN A 1 109 ? 23.920 24.079 -42.348 1.00 82.50 109 ASN A CA 1
ATOM 938 C C . ASN A 1 109 ? 23.885 22.908 -41.359 1.00 82.50 109 ASN A C 1
ATOM 940 O O . ASN A 1 109 ? 23.418 23.082 -40.234 1.00 82.50 109 ASN A O 1
ATOM 944 N N . LEU A 1 110 ? 24.452 21.756 -41.737 1.00 81.81 110 LEU A N 1
ATOM 945 C CA . LEU A 1 110 ? 24.597 20.594 -40.854 1.00 81.81 110 LEU A CA 1
ATOM 946 C C . LEU A 1 110 ? 25.357 20.966 -39.572 1.00 81.81 110 LEU A C 1
ATOM 948 O O . LEU A 1 110 ? 24.882 20.721 -38.465 1.00 81.81 110 LEU A O 1
ATOM 952 N N . THR A 1 111 ? 26.515 21.612 -39.725 1.00 83.38 111 THR A N 1
ATOM 953 C CA . THR A 1 111 ? 27.372 22.004 -38.597 1.00 83.38 111 THR A CA 1
ATOM 954 C C . THR A 1 111 ? 26.677 23.013 -37.680 1.00 83.38 111 THR A C 1
ATOM 956 O O . THR A 1 111 ? 26.774 22.902 -36.459 1.00 83.38 111 THR A O 1
ATOM 959 N N . ASN A 1 112 ? 25.965 23.992 -38.244 1.00 86.69 112 ASN A N 1
ATOM 960 C CA . ASN A 1 112 ? 25.252 25.003 -37.464 1.00 86.69 112 ASN A CA 1
ATOM 961 C C . ASN A 1 112 ? 24.090 24.402 -36.669 1.00 86.69 112 ASN A C 1
ATOM 963 O O . ASN A 1 112 ? 23.964 24.696 -35.484 1.00 86.69 112 ASN A O 1
ATOM 967 N N . LYS A 1 113 ? 23.290 23.520 -37.282 1.00 82.12 113 LYS A N 1
ATOM 968 C CA . LYS A 1 113 ? 22.152 22.896 -36.594 1.00 82.12 113 LYS A CA 1
ATOM 969 C C . LYS A 1 113 ? 22.604 21.969 -35.463 1.00 82.12 113 LYS A C 1
ATOM 971 O O . LYS A 1 113 ? 21.999 21.958 -34.399 1.00 82.12 113 LYS A O 1
ATOM 976 N N . VAL A 1 114 ? 23.712 21.247 -35.651 1.00 82.25 114 VAL A N 1
ATOM 977 C CA . VAL A 1 114 ? 24.323 20.454 -34.571 1.00 82.25 114 VAL A CA 1
ATOM 978 C C . VAL A 1 114 ? 24.797 21.351 -33.425 1.00 82.25 114 VAL A C 1
ATOM 980 O O . VAL A 1 114 ? 24.561 21.021 -32.268 1.00 82.25 114 VAL A O 1
ATOM 983 N N . LYS A 1 115 ? 25.425 22.498 -33.717 1.00 85.06 115 LYS A N 1
ATOM 984 C CA . LYS A 1 115 ? 25.832 23.455 -32.674 1.00 85.06 115 LYS A CA 1
ATOM 985 C C . LYS A 1 115 ? 24.644 23.996 -31.877 1.00 85.06 115 LYS A C 1
ATOM 987 O O . LYS A 1 115 ? 24.768 24.122 -30.667 1.00 85.06 115 LYS A O 1
ATOM 992 N N . GLU A 1 116 ? 23.528 24.283 -32.540 1.00 85.38 116 GLU A N 1
ATOM 993 C CA . GLU A 1 116 ? 22.285 24.733 -31.900 1.00 85.38 116 GLU A CA 1
ATOM 994 C C . GLU A 1 116 ? 21.761 23.677 -30.913 1.00 85.38 116 GLU A C 1
ATOM 996 O O . GLU A 1 116 ? 21.617 23.967 -29.728 1.00 85.38 116 GLU A O 1
ATOM 1001 N N . TYR A 1 117 ? 21.626 22.417 -31.345 1.00 79.44 117 TYR A N 1
ATOM 1002 C CA . TYR A 1 117 ? 21.202 21.330 -30.453 1.00 79.44 117 TYR A CA 1
ATOM 1003 C C . TYR A 1 117 ? 22.146 21.117 -29.261 1.00 79.44 117 TYR A C 1
ATOM 1005 O O . TYR A 1 117 ? 21.692 20.846 -28.150 1.00 79.44 117 TYR A O 1
ATOM 1013 N N . LEU A 1 118 ? 23.461 21.262 -29.465 1.00 76.81 118 LEU A N 1
ATOM 1014 C CA . LEU A 1 118 ? 24.442 21.152 -28.381 1.00 76.81 118 LEU A CA 1
ATOM 1015 C C . LEU A 1 118 ? 24.335 22.302 -27.369 1.00 76.81 118 LEU A C 1
ATOM 1017 O O . LEU A 1 118 ? 24.537 22.069 -26.180 1.00 76.81 118 LEU A O 1
ATOM 1021 N N . GLN A 1 119 ? 24.012 23.519 -27.816 1.00 80.50 119 GLN A N 1
ATOM 1022 C CA . GLN A 1 119 ? 23.787 24.667 -26.927 1.00 80.50 119 GLN A CA 1
ATOM 1023 C C . GLN A 1 119 ? 22.523 24.498 -26.077 1.00 80.50 119 GLN A C 1
ATOM 1025 O O . GLN A 1 119 ? 22.511 24.902 -24.917 1.00 80.50 119 GLN A O 1
ATOM 1030 N N . GLU A 1 120 ? 21.489 23.866 -26.631 1.00 76.25 120 GLU A N 1
ATOM 1031 C CA . GLU A 1 120 ? 20.229 23.581 -25.933 1.00 76.25 120 GLU A CA 1
ATOM 1032 C C . GLU A 1 120 ? 20.289 22.326 -25.042 1.00 76.25 120 GLU A C 1
ATOM 1034 O O . GLU A 1 120 ? 19.393 22.099 -24.233 1.00 76.25 120 GLU A O 1
ATOM 1039 N N . GLY A 1 121 ? 21.344 21.510 -25.158 1.00 73.50 121 GLY A N 1
ATOM 1040 C CA . GLY A 1 121 ? 21.481 20.245 -24.425 1.00 73.50 121 GLY A CA 1
ATOM 1041 C C . GLY A 1 121 ? 20.681 19.074 -25.016 1.00 73.50 121 GLY A C 1
ATOM 1042 O O . GLY A 1 121 ? 20.531 18.045 -24.358 1.00 73.50 121 GLY A O 1
ATOM 1043 N N . ASN A 1 122 ? 20.209 19.203 -26.257 1.00 77.94 122 ASN A N 1
ATOM 1044 C CA . ASN A 1 122 ? 19.396 18.223 -26.984 1.00 77.94 122 ASN A CA 1
ATOM 1045 C C . ASN A 1 122 ? 20.291 17.235 -27.762 1.00 77.94 122 ASN A C 1
ATOM 1047 O O . ASN A 1 122 ? 20.383 17.249 -28.993 1.00 77.94 122 ASN A O 1
ATOM 1051 N N . PHE A 1 123 ? 21.053 16.414 -27.031 1.00 76.06 123 PHE A N 1
ATOM 1052 C CA . PHE A 1 123 ? 22.075 15.536 -27.622 1.00 76.06 123 PHE A CA 1
ATOM 1053 C C . PHE A 1 123 ? 21.488 14.389 -28.462 1.00 76.06 123 PHE A C 1
ATOM 1055 O O . PHE A 1 123 ? 22.105 13.995 -29.456 1.00 76.06 123 PHE A O 1
ATOM 1062 N N . ASP A 1 124 ? 20.315 13.866 -28.099 1.00 70.69 124 ASP A N 1
ATOM 1063 C CA . ASP A 1 124 ? 19.664 12.770 -28.828 1.00 70.69 124 ASP A CA 1
ATOM 1064 C C . ASP A 1 124 ? 19.115 13.258 -30.177 1.00 70.69 124 ASP A C 1
ATOM 1066 O O . ASP A 1 124 ? 19.316 12.612 -31.211 1.00 70.69 124 ASP A O 1
ATOM 1070 N N . GLU A 1 125 ? 18.533 14.457 -30.198 1.00 78.00 125 GLU A N 1
ATOM 1071 C CA . GLU A 1 125 ? 18.082 15.154 -31.401 1.00 78.00 125 GLU A CA 1
ATOM 1072 C C . GLU A 1 125 ? 19.259 15.482 -32.327 1.00 78.00 125 GLU A C 1
ATOM 1074 O O . GLU A 1 125 ? 19.152 15.303 -33.544 1.00 78.00 125 GLU A O 1
ATOM 1079 N N . ALA A 1 126 ? 20.413 15.878 -31.772 1.00 76.19 126 ALA A N 1
ATOM 1080 C CA . ALA A 1 126 ? 21.634 16.092 -32.549 1.00 76.19 126 ALA A CA 1
ATOM 1081 C C . ALA A 1 126 ? 22.112 14.799 -33.237 1.00 76.19 126 ALA A C 1
ATOM 1083 O O . ALA A 1 126 ? 22.443 14.816 -34.427 1.00 76.19 126 ALA A O 1
ATOM 1084 N N . ILE A 1 127 ? 22.123 13.669 -32.519 1.00 75.88 127 ILE A N 1
ATOM 1085 C CA . ILE A 1 127 ? 22.517 12.360 -33.071 1.00 75.88 127 ILE A CA 1
ATOM 1086 C C . ILE A 1 127 ? 21.524 11.906 -34.143 1.00 75.88 127 ILE A C 1
ATOM 1088 O O . ILE A 1 127 ? 21.939 11.482 -35.228 1.00 75.88 127 ILE A O 1
ATOM 1092 N N . TYR A 1 128 ? 20.226 12.012 -33.862 1.00 75.44 128 TYR A N 1
ATOM 1093 C CA . TYR A 1 128 ? 19.164 11.650 -34.796 1.00 75.44 128 TYR A CA 1
ATOM 1094 C C . TYR A 1 128 ? 19.240 12.475 -36.085 1.00 75.44 128 TYR A C 1
ATOM 1096 O O . TYR A 1 128 ? 19.181 11.920 -37.188 1.00 75.44 128 TYR A O 1
ATOM 1104 N N . PHE A 1 129 ? 19.453 13.787 -35.960 1.00 82.06 129 PHE A N 1
ATOM 1105 C CA . PHE A 1 129 ? 19.599 14.689 -37.096 1.00 82.06 129 PHE A CA 1
ATOM 1106 C C . PHE A 1 129 ? 20.803 14.318 -37.971 1.00 82.06 129 PHE A C 1
ATOM 1108 O O . PHE A 1 129 ? 20.660 14.200 -39.189 1.00 82.06 129 PHE A O 1
ATOM 1115 N N . VAL A 1 130 ? 21.971 14.063 -37.367 1.00 83.75 130 VAL A N 1
ATOM 1116 C CA . VAL A 1 130 ? 23.174 13.657 -38.114 1.00 83.75 130 VAL A CA 1
ATOM 1117 C C . VAL A 1 130 ? 22.983 12.295 -38.788 1.00 83.75 130 VAL A C 1
ATOM 1119 O O . VAL A 1 130 ? 23.364 12.147 -39.946 1.00 83.75 130 VAL A O 1
ATOM 1122 N N . ASN A 1 131 ? 22.367 11.314 -38.120 1.00 80.75 131 ASN A N 1
ATOM 1123 C CA . ASN A 1 131 ? 22.078 10.003 -38.719 1.00 80.75 131 ASN A CA 1
ATOM 1124 C C . ASN A 1 131 ? 21.160 10.126 -39.937 1.00 80.75 131 ASN A C 1
ATOM 1126 O O . ASN A 1 131 ? 21.512 9.659 -41.017 1.00 80.75 131 ASN A O 1
ATOM 1130 N N . THR A 1 132 ? 20.048 10.843 -39.783 1.00 82.75 132 THR A N 1
ATOM 1131 C CA . THR A 1 132 ? 19.087 11.083 -40.868 1.00 82.75 132 THR A CA 1
ATOM 1132 C C . THR A 1 132 ? 19.748 11.803 -42.048 1.00 82.75 132 THR A C 1
ATOM 1134 O O . THR A 1 132 ? 19.456 11.528 -43.213 1.00 82.75 132 THR A O 1
ATOM 1137 N N . TYR A 1 133 ? 20.657 12.740 -41.765 1.00 81.81 133 TYR A N 1
ATOM 1138 C CA . TYR A 1 133 ? 21.382 13.476 -42.796 1.00 81.81 133 TYR A CA 1
ATOM 1139 C C . TYR A 1 133 ? 22.406 12.603 -43.536 1.00 81.81 133 TYR A C 1
ATOM 1141 O O . TYR A 1 133 ? 22.540 12.715 -44.755 1.00 81.81 133 TYR A O 1
ATOM 1149 N N . LEU A 1 134 ? 23.103 11.719 -42.818 1.00 81.12 134 LEU A N 1
ATOM 1150 C CA . LEU A 1 134 ? 24.058 10.769 -43.393 1.00 81.12 134 LEU A CA 1
ATOM 1151 C C . LEU A 1 134 ? 23.368 9.715 -44.265 1.00 81.12 134 LEU A C 1
ATOM 1153 O O . LEU A 1 134 ? 23.868 9.406 -45.344 1.00 81.12 134 LEU A O 1
ATOM 1157 N N . GLU A 1 135 ? 22.205 9.215 -43.846 1.00 79.88 135 GLU A N 1
ATOM 1158 C CA . GLU A 1 135 ? 21.406 8.259 -44.625 1.00 79.88 135 GLU A CA 1
ATOM 1159 C C . GLU A 1 135 ? 20.984 8.840 -45.980 1.00 79.88 135 GLU A C 1
ATOM 1161 O O . GLU A 1 135 ? 21.111 8.177 -47.010 1.00 79.88 135 GLU A O 1
ATOM 1166 N N . LYS A 1 136 ? 20.562 10.112 -46.002 1.00 79.44 136 LYS A N 1
ATOM 1167 C CA . LYS A 1 136 ? 20.175 10.817 -47.236 1.00 79.44 136 LYS A CA 1
ATOM 1168 C C . LYS A 1 136 ? 21.345 11.112 -48.181 1.00 79.44 136 LYS A C 1
ATOM 1170 O O . LYS A 1 136 ? 21.107 11.346 -49.361 1.00 79.44 136 LYS A O 1
ATOM 1175 N N . ASN A 1 137 ? 22.585 11.110 -47.685 1.00 76.56 137 ASN A N 1
ATOM 1176 C CA . ASN A 1 137 ? 23.787 11.515 -48.429 1.00 76.56 137 ASN A CA 1
ATOM 1177 C C . ASN A 1 137 ? 24.858 10.411 -48.480 1.00 76.56 137 ASN A C 1
ATOM 1179 O O . ASN A 1 137 ? 26.056 10.689 -48.560 1.00 76.56 137 ASN A O 1
ATOM 1183 N N . SER A 1 138 ? 24.430 9.149 -48.452 1.00 71.38 138 SER A N 1
ATOM 1184 C CA . SER A 1 138 ? 25.293 7.964 -48.338 1.00 71.38 138 SER A CA 1
ATOM 1185 C C . SER A 1 138 ? 26.324 7.788 -49.465 1.00 71.38 138 SER A C 1
ATOM 1187 O O . SER A 1 138 ? 27.301 7.066 -49.288 1.00 71.38 138 SER A O 1
ATOM 1189 N N . SER A 1 139 ? 26.162 8.471 -50.602 1.00 72.94 139 SER A N 1
ATOM 1190 C CA . SER A 1 139 ? 27.091 8.425 -51.739 1.00 72.94 139 SER A CA 1
ATOM 1191 C C . SER A 1 139 ? 28.229 9.461 -51.696 1.00 72.94 139 SER A C 1
ATOM 1193 O O . SER A 1 139 ? 29.095 9.437 -52.571 1.00 72.94 139 SER A O 1
ATOM 1195 N N . ASP A 1 140 ? 28.241 10.397 -50.736 1.00 77.12 140 ASP A N 1
ATOM 1196 C CA . ASP A 1 140 ? 29.245 11.473 -50.659 1.00 77.12 140 ASP A CA 1
ATOM 1197 C C . ASP A 1 140 ? 30.243 11.264 -49.506 1.00 77.12 140 ASP A C 1
ATOM 1199 O O . ASP A 1 140 ? 29.982 11.575 -48.342 1.00 77.12 140 ASP A O 1
ATOM 1203 N N . ILE A 1 141 ? 31.442 10.787 -49.852 1.00 76.12 141 ILE A N 1
ATOM 1204 C CA . ILE A 1 141 ? 32.521 10.457 -48.905 1.00 76.12 141 ILE A CA 1
ATOM 1205 C C . ILE A 1 141 ? 32.918 11.655 -48.022 1.00 76.12 141 ILE A C 1
ATOM 1207 O O . ILE A 1 141 ? 33.243 11.474 -46.846 1.00 76.12 141 ILE A O 1
ATOM 1211 N N . LYS A 1 142 ? 32.879 12.891 -48.542 1.00 75.81 142 LYS A N 1
ATOM 1212 C CA . LYS A 1 142 ? 33.244 14.075 -47.742 1.00 75.81 142 LYS A CA 1
ATOM 1213 C C . LYS A 1 142 ? 32.198 14.366 -46.670 1.00 75.81 142 LYS A C 1
ATOM 1215 O O . LYS A 1 142 ? 32.567 14.702 -45.546 1.00 75.81 142 LYS A O 1
ATOM 1220 N N . ILE A 1 143 ? 30.916 14.209 -47.001 1.00 76.56 143 ILE A N 1
ATOM 1221 C CA . ILE A 1 143 ? 29.808 14.396 -46.054 1.00 76.56 143 ILE A CA 1
ATOM 1222 C C . ILE A 1 143 ? 29.835 13.302 -44.980 1.00 76.56 143 ILE A C 1
ATOM 1224 O O . ILE A 1 143 ? 29.667 13.607 -43.798 1.00 76.56 143 ILE A O 1
ATOM 1228 N N . LEU A 1 144 ? 30.130 12.056 -45.364 1.00 76.56 144 LEU A N 1
ATOM 1229 C CA . LEU A 1 144 ? 30.274 10.938 -44.427 1.00 76.56 144 LEU A CA 1
ATOM 1230 C C . LEU A 1 144 ? 31.375 11.187 -43.385 1.00 76.56 144 LEU A C 1
ATOM 1232 O O . LEU A 1 144 ? 31.140 11.014 -42.188 1.00 76.56 144 LEU A O 1
ATOM 1236 N N . ASN A 1 145 ? 32.554 11.643 -43.820 1.00 80.69 145 ASN A N 1
ATOM 1237 C CA . ASN A 1 145 ? 33.663 11.945 -42.911 1.00 80.69 145 ASN A CA 1
ATOM 1238 C C . ASN A 1 145 ? 33.301 13.062 -41.922 1.00 80.69 145 ASN A C 1
ATOM 1240 O O . ASN A 1 145 ? 33.485 12.902 -40.717 1.00 80.69 145 ASN A O 1
ATOM 1244 N N . ILE A 1 146 ? 32.699 14.150 -42.411 1.00 81.31 146 ILE A N 1
ATOM 1245 C CA . ILE A 1 146 ? 32.290 15.281 -41.568 1.00 81.31 146 ILE A CA 1
ATOM 1246 C C . ILE A 1 146 ? 31.201 14.873 -40.570 1.00 81.31 146 ILE A C 1
ATOM 1248 O O . ILE A 1 146 ? 31.276 15.242 -39.400 1.00 81.31 146 ILE A O 1
ATOM 1252 N N . GLY A 1 147 ? 30.198 14.097 -40.989 1.00 78.25 147 GLY A N 1
ATOM 1253 C CA . GLY A 1 147 ? 29.155 13.639 -40.071 1.00 78.25 147 GLY A CA 1
ATOM 1254 C C . GLY A 1 147 ? 29.679 12.667 -39.011 1.00 78.25 147 GLY A C 1
ATOM 1255 O O . GLY A 1 147 ? 29.233 12.719 -37.865 1.00 78.25 147 GLY A O 1
ATOM 1256 N N . ASN A 1 148 ? 30.671 11.835 -39.340 1.00 80.06 148 ASN A N 1
ATOM 1257 C CA . ASN A 1 148 ? 31.344 10.984 -38.356 1.00 80.06 148 ASN A CA 1
ATOM 1258 C C . ASN A 1 148 ? 32.170 11.796 -37.347 1.00 80.06 148 ASN A C 1
ATOM 1260 O O . ASN A 1 148 ? 32.156 11.480 -36.154 1.00 80.06 148 ASN A O 1
ATOM 1264 N N . ASP A 1 149 ? 32.839 12.862 -37.785 1.00 84.44 149 ASP A N 1
ATOM 1265 C CA . ASP A 1 149 ? 33.548 13.768 -36.877 1.00 84.44 149 ASP A CA 1
ATOM 1266 C C . ASP A 1 149 ? 32.577 14.546 -35.979 1.00 84.44 149 ASP A C 1
ATOM 1268 O O . ASP A 1 149 ? 32.798 14.632 -34.769 1.00 84.44 149 ASP A O 1
ATOM 1272 N N . LEU A 1 150 ? 31.444 15.005 -36.521 1.00 83.25 150 LEU A N 1
ATOM 1273 C CA . LEU A 1 150 ? 30.379 15.632 -35.733 1.00 83.25 150 LEU A CA 1
ATOM 1274 C C . LEU A 1 150 ? 29.807 14.676 -34.680 1.00 83.25 150 LEU A C 1
ATOM 1276 O O . LEU A 1 150 ? 29.616 15.091 -33.540 1.00 83.25 150 LEU A O 1
ATOM 1280 N N . LYS A 1 151 ? 29.603 13.391 -35.005 1.00 77.69 151 LYS A N 1
ATOM 1281 C CA . LYS A 1 151 ? 29.201 12.376 -34.014 1.00 77.69 151 LYS A CA 1
ATOM 1282 C C . LYS A 1 151 ? 30.199 12.281 -32.865 1.00 77.69 151 LYS A C 1
ATOM 1284 O O . LYS A 1 151 ? 29.785 12.329 -31.711 1.00 77.69 151 LYS A O 1
ATOM 1289 N N . LYS A 1 152 ? 31.503 12.213 -33.161 1.00 83.69 152 LYS A N 1
ATOM 1290 C CA . LYS A 1 152 ? 32.552 12.196 -32.124 1.00 83.69 152 LYS A CA 1
ATOM 1291 C C . LYS A 1 152 ? 32.501 13.453 -31.254 1.00 83.69 152 LYS A C 1
ATOM 1293 O O . LYS A 1 152 ? 32.636 13.354 -30.035 1.00 83.69 152 LYS A O 1
ATOM 1298 N N . THR A 1 153 ? 32.287 14.625 -31.857 1.00 83.06 153 THR A N 1
ATOM 1299 C CA . THR A 1 153 ? 32.121 15.885 -31.117 1.00 83.06 153 THR A CA 1
ATOM 1300 C C . THR A 1 153 ? 30.901 15.843 -30.199 1.00 83.06 153 THR A C 1
ATOM 1302 O O . THR A 1 153 ? 31.037 16.162 -29.020 1.00 83.06 153 THR A O 1
ATOM 1305 N N . ILE A 1 154 ? 29.743 15.396 -30.698 1.00 75.06 154 ILE A N 1
ATOM 1306 C CA . ILE A 1 154 ? 28.510 15.272 -29.906 1.00 75.06 154 ILE A CA 1
ATOM 1307 C C . ILE A 1 154 ? 28.727 14.322 -28.723 1.00 75.06 154 ILE A C 1
ATOM 1309 O O . ILE A 1 154 ? 28.377 14.663 -27.596 1.00 75.06 154 ILE A O 1
ATOM 1313 N N . THR A 1 155 ? 29.359 13.165 -28.942 1.00 72.62 155 THR A N 1
ATOM 1314 C CA . THR A 1 155 ? 29.659 12.208 -27.865 1.00 72.62 155 THR A CA 1
ATOM 1315 C C . THR A 1 155 ? 30.576 12.815 -26.802 1.00 72.62 155 THR A C 1
ATOM 1317 O O . THR A 1 155 ? 30.301 12.682 -25.611 1.00 72.62 155 THR A O 1
ATOM 1320 N N . LYS A 1 156 ? 31.626 13.537 -27.212 1.00 82.19 156 LYS A N 1
ATOM 1321 C CA . LYS A 1 156 ? 32.562 14.188 -26.283 1.00 82.19 156 LYS A CA 1
ATOM 1322 C C . LYS A 1 156 ? 31.895 15.297 -25.461 1.00 82.19 156 LYS A C 1
ATOM 1324 O O . LYS A 1 156 ? 32.160 15.419 -24.267 1.00 82.19 156 LYS A O 1
ATOM 1329 N N . GLU A 1 157 ? 31.037 16.106 -26.079 1.00 76.19 157 GLU A N 1
ATOM 1330 C CA . GLU A 1 157 ? 30.284 17.149 -25.370 1.00 76.19 157 GLU A CA 1
ATOM 1331 C C . GLU A 1 157 ? 29.211 16.554 -24.447 1.00 76.19 157 GLU A C 1
ATOM 1333 O O . GLU A 1 157 ? 29.043 17.033 -23.327 1.00 76.19 157 GLU A O 1
ATOM 1338 N N . LEU A 1 158 ? 28.567 15.450 -24.839 1.00 68.44 158 LEU A N 1
ATOM 1339 C CA . LEU A 1 158 ? 27.642 14.708 -23.977 1.00 68.44 158 LEU A CA 1
ATOM 1340 C C . LEU A 1 158 ? 28.340 14.177 -22.716 1.00 68.44 158 LEU A C 1
ATOM 1342 O O . LEU A 1 158 ? 27.779 14.240 -21.622 1.00 68.44 158 LEU A O 1
ATOM 1346 N N . GLU A 1 159 ? 29.562 13.655 -22.841 1.00 70.69 159 GLU A N 1
ATOM 1347 C CA . GLU A 1 159 ? 30.351 13.206 -21.688 1.00 70.69 159 GLU A CA 1
ATOM 1348 C C . GLU A 1 159 ? 30.696 14.365 -20.747 1.00 70.69 159 GLU A C 1
ATOM 1350 O O . GLU A 1 159 ? 30.470 14.256 -19.538 1.00 70.69 159 GLU A O 1
ATOM 1355 N N . LYS A 1 160 ? 31.147 15.505 -21.288 1.00 75.19 160 LYS A N 1
ATOM 1356 C CA . LYS A 1 160 ? 31.395 16.718 -20.490 1.00 75.19 160 LYS A CA 1
ATOM 1357 C C . LYS A 1 160 ? 30.131 17.219 -19.796 1.00 75.19 160 LYS A C 1
ATOM 1359 O O . LYS A 1 160 ? 30.185 17.549 -18.612 1.00 75.19 160 LYS A O 1
ATOM 1364 N N . TYR A 1 161 ? 29.002 17.244 -20.501 1.00 69.94 161 TYR A N 1
ATOM 1365 C CA . TYR A 1 161 ? 27.710 17.648 -19.949 1.00 69.94 161 TYR A CA 1
ATOM 1366 C C . TYR A 1 161 ? 27.282 16.720 -18.806 1.00 69.94 161 TYR A C 1
ATOM 1368 O O . TYR A 1 161 ? 26.904 17.186 -17.730 1.00 69.94 161 TYR A O 1
ATOM 1376 N N . LYS A 1 162 ? 27.430 15.399 -18.980 1.00 56.25 162 LYS A N 1
ATOM 1377 C CA . LYS A 1 162 ? 27.180 14.407 -17.922 1.00 56.25 162 LYS A CA 1
ATOM 1378 C C . LYS A 1 162 ? 28.092 14.617 -16.712 1.00 56.25 162 LYS A C 1
ATOM 1380 O O . LYS A 1 162 ? 27.625 14.516 -15.576 1.00 56.25 162 LYS A O 1
ATOM 1385 N N . GLU A 1 163 ? 29.371 14.929 -16.915 1.00 66.19 163 GLU A N 1
ATOM 1386 C CA . GLU A 1 163 ? 30.291 15.246 -15.817 1.00 66.19 163 GLU A CA 1
ATOM 1387 C C . GLU A 1 163 ? 29.941 16.554 -15.098 1.00 66.19 163 GLU A C 1
ATOM 1389 O O . GLU A 1 163 ? 29.989 16.597 -13.865 1.00 66.19 163 GLU A O 1
ATOM 1394 N N . GLN A 1 164 ? 29.571 17.602 -15.837 1.00 66.06 164 GLN A N 1
ATOM 1395 C CA . GLN A 1 164 ? 29.128 18.880 -15.274 1.00 66.06 164 GLN A CA 1
ATOM 1396 C C . GLN A 1 164 ? 27.841 18.707 -14.469 1.00 66.06 164 GLN A C 1
ATOM 1398 O O . GLN A 1 164 ? 27.838 19.045 -13.287 1.00 66.06 164 GLN A O 1
ATOM 1403 N N . LYS A 1 165 ? 26.814 18.053 -15.026 1.00 57.47 165 LYS A N 1
ATOM 1404 C CA . LYS A 1 165 ? 25.586 17.687 -14.299 1.00 57.47 165 LYS A CA 1
ATOM 1405 C C . LYS A 1 165 ? 25.886 16.863 -13.051 1.00 57.47 165 LYS A C 1
ATOM 1407 O O . LYS A 1 165 ? 25.311 17.106 -11.998 1.00 57.47 165 LYS A O 1
ATOM 1412 N N . LYS A 1 166 ? 26.827 15.916 -13.113 1.00 48.78 166 LYS A N 1
ATOM 1413 C CA . LYS A 1 166 ? 27.250 15.124 -11.943 1.00 48.78 166 LYS A CA 1
ATOM 1414 C C . LYS A 1 166 ? 27.932 15.985 -10.869 1.00 48.78 166 LYS A C 1
ATOM 1416 O O . LYS A 1 166 ? 27.782 15.690 -9.682 1.00 48.78 166 LYS A O 1
ATOM 1421 N N . LYS A 1 167 ? 28.679 17.025 -11.257 1.00 56.75 167 LYS A N 1
ATOM 1422 C CA . LYS A 1 167 ? 29.281 18.009 -10.337 1.00 56.75 167 LYS A CA 1
ATOM 1423 C C . LYS A 1 167 ? 28.232 18.972 -9.764 1.00 56.75 167 LYS A C 1
ATOM 1425 O O . LYS A 1 167 ? 28.275 19.217 -8.563 1.00 56.75 167 LYS A O 1
ATOM 1430 N N . GLU A 1 168 ? 27.285 19.448 -10.571 1.00 49.16 168 GLU A N 1
ATOM 1431 C CA . GLU A 1 168 ? 26.148 20.277 -10.138 1.00 49.16 168 GLU A CA 1
ATOM 1432 C C . GLU A 1 168 ? 25.258 19.525 -9.158 1.00 49.16 168 GLU A C 1
ATOM 1434 O O . GLU A 1 168 ? 25.074 19.992 -8.044 1.00 49.16 168 GLU A O 1
ATOM 1439 N N . ILE A 1 169 ? 24.845 18.299 -9.492 1.00 44.91 169 ILE A N 1
ATOM 1440 C CA . ILE A 1 169 ? 24.079 17.435 -8.587 1.00 44.91 169 ILE A CA 1
ATOM 1441 C C . ILE A 1 169 ? 24.839 17.247 -7.274 1.00 44.91 169 ILE A C 1
ATOM 1443 O O . ILE A 1 169 ? 24.244 17.382 -6.214 1.00 44.91 169 ILE A O 1
ATOM 1447 N N . LYS A 1 170 ? 26.158 16.996 -7.296 1.00 45.38 170 LYS A N 1
ATOM 1448 C CA . LYS A 1 170 ? 26.960 16.919 -6.059 1.00 45.38 170 LYS A CA 1
ATOM 1449 C C . LYS A 1 170 ? 26.960 18.230 -5.264 1.00 45.38 170 LYS A C 1
ATOM 1451 O O . LYS A 1 170 ? 26.945 18.164 -4.040 1.00 45.38 170 LYS A O 1
ATOM 1456 N N . LYS A 1 171 ? 27.002 19.387 -5.930 1.00 46.72 171 LYS A N 1
ATOM 1457 C CA . LYS A 1 171 ? 27.022 20.718 -5.304 1.00 46.72 171 LYS A CA 1
ATOM 1458 C C . LYS A 1 171 ? 25.655 21.103 -4.735 1.00 46.72 171 LYS A C 1
ATOM 1460 O O . LYS A 1 171 ? 25.611 21.618 -3.624 1.00 46.72 171 LYS A O 1
ATOM 1465 N N . ASP A 1 172 ? 24.570 20.786 -5.432 1.00 42.69 172 ASP A N 1
ATOM 1466 C CA . ASP A 1 172 ? 23.196 20.973 -4.959 1.00 42.69 172 ASP A CA 1
ATOM 1467 C C . ASP A 1 172 ? 22.871 19.997 -3.832 1.00 42.69 172 ASP A C 1
ATOM 1469 O O . ASP A 1 172 ? 22.330 20.407 -2.817 1.00 42.69 172 ASP A O 1
ATOM 1473 N N . THR A 1 173 ? 23.345 18.749 -3.912 1.00 39.50 173 THR A N 1
ATOM 1474 C CA . THR A 1 173 ? 23.251 17.791 -2.794 1.00 39.50 173 THR A CA 1
ATOM 1475 C C . THR A 1 173 ? 24.048 18.280 -1.580 1.00 39.50 173 THR A C 1
ATOM 1477 O O . THR A 1 173 ? 23.625 18.071 -0.448 1.00 39.50 173 THR A O 1
ATOM 1480 N N . LEU A 1 174 ? 25.202 18.933 -1.785 1.00 41.38 174 LEU A N 1
ATOM 1481 C CA . LEU A 1 174 ? 25.999 19.521 -0.704 1.00 41.38 174 LEU A CA 1
ATOM 1482 C C . LEU A 1 174 ? 25.298 20.743 -0.095 1.00 41.38 174 LEU A C 1
ATOM 1484 O O . LEU A 1 174 ? 25.272 20.858 1.124 1.00 41.38 174 LEU A O 1
ATOM 1488 N N . LYS A 1 175 ? 24.689 21.606 -0.916 1.00 45.06 175 LYS A N 1
ATOM 1489 C CA . LYS A 1 175 ? 23.903 22.765 -0.467 1.00 45.06 175 LYS A CA 1
ATOM 1490 C C . LYS A 1 175 ? 22.608 22.362 0.237 1.00 45.06 175 LYS A C 1
ATOM 1492 O O . LYS A 1 175 ? 22.303 22.934 1.273 1.00 45.06 175 LYS A O 1
ATOM 1497 N N . GLU A 1 176 ? 21.882 21.365 -0.263 1.00 40.09 176 GLU A N 1
ATOM 1498 C CA . GLU A 1 176 ? 20.707 20.793 0.404 1.00 40.09 176 GLU A CA 1
ATOM 1499 C C . GLU A 1 176 ? 21.112 20.098 1.705 1.00 40.09 176 GLU A C 1
ATOM 1501 O O . GLU A 1 176 ? 20.471 20.308 2.730 1.00 40.09 176 GLU A O 1
ATOM 1506 N N . ALA A 1 177 ? 22.220 19.347 1.716 1.00 36.38 177 ALA A N 1
ATOM 1507 C CA . ALA A 1 177 ? 22.768 18.772 2.942 1.00 36.38 177 ALA A CA 1
ATOM 1508 C C . ALA A 1 177 ? 23.207 19.853 3.945 1.00 36.38 177 ALA A C 1
ATOM 1510 O O . ALA A 1 177 ? 22.988 19.675 5.136 1.00 36.38 177 ALA A O 1
ATOM 1511 N N . GLN A 1 178 ? 23.783 20.973 3.498 1.00 41.16 178 GLN A N 1
ATOM 1512 C CA . GLN A 1 178 ? 24.165 22.108 4.350 1.00 41.16 178 GLN A CA 1
ATOM 1513 C C . GLN A 1 178 ? 22.938 22.872 4.878 1.00 41.16 178 GLN A C 1
ATOM 1515 O O . GLN A 1 178 ? 22.878 23.162 6.070 1.00 41.16 178 GLN A O 1
ATOM 1520 N N . ALA A 1 179 ? 21.923 23.105 4.041 1.00 42.78 179 ALA A N 1
ATOM 1521 C CA . ALA A 1 179 ? 20.657 23.729 4.432 1.00 42.78 179 ALA A CA 1
ATOM 1522 C C . ALA A 1 179 ? 19.843 22.858 5.411 1.00 42.78 179 ALA A C 1
ATOM 1524 O O . ALA A 1 179 ? 19.177 23.386 6.296 1.00 42.78 179 ALA A O 1
ATOM 1525 N N . LEU A 1 180 ? 19.929 21.526 5.294 1.00 37.53 180 LEU A N 1
ATOM 1526 C CA . LEU A 1 180 ? 19.271 20.561 6.190 1.00 37.53 180 LEU A CA 1
ATOM 1527 C C . LEU A 1 180 ? 20.058 20.269 7.474 1.00 37.53 180 LEU A C 1
ATOM 1529 O O . LEU A 1 180 ? 19.471 19.809 8.451 1.00 37.53 180 LEU A O 1
ATOM 1533 N N . ILE A 1 181 ? 21.376 20.490 7.481 1.00 39.69 181 ILE A N 1
ATOM 1534 C CA . ILE A 1 181 ? 22.213 20.315 8.676 1.00 39.69 181 ILE A CA 1
ATOM 1535 C C . ILE A 1 181 ? 22.139 21.543 9.596 1.00 39.69 181 ILE A C 1
ATOM 1537 O O . ILE A 1 181 ? 22.397 21.389 10.788 1.00 39.69 181 ILE A O 1
ATOM 1541 N N . GLY A 1 182 ? 21.725 22.708 9.083 1.00 37.59 182 GLY A N 1
ATOM 1542 C CA . GLY A 1 182 ? 21.876 23.985 9.777 1.00 37.59 182 GLY A CA 1
ATOM 1543 C C . GLY A 1 182 ? 23.361 24.331 9.913 1.00 37.59 182 GLY A C 1
ATOM 1544 O O . GLY A 1 182 ? 24.194 23.466 10.185 1.00 37.59 182 GLY A O 1
ATOM 1545 N N . GLU A 1 183 ? 23.745 25.586 9.701 1.00 38.19 183 GLU A N 1
ATOM 1546 C CA . GLU A 1 183 ? 25.070 26.024 10.141 1.00 38.19 183 GLU A CA 1
ATOM 1547 C C . GLU A 1 183 ? 25.139 25.848 11.661 1.00 38.19 183 GLU A C 1
ATOM 1549 O O . GLU A 1 183 ? 24.457 26.543 12.406 1.00 38.19 183 GLU A O 1
ATOM 1554 N N . ILE A 1 184 ? 25.915 24.870 12.129 1.00 39.66 184 ILE A N 1
ATOM 1555 C CA . ILE A 1 184 ? 26.181 24.695 13.553 1.00 39.66 184 ILE A CA 1
ATOM 1556 C C . ILE A 1 184 ? 27.610 25.168 13.811 1.00 39.66 184 ILE A C 1
ATOM 1558 O O . ILE A 1 184 ? 28.572 24.430 13.593 1.00 39.66 184 ILE A O 1
ATOM 1562 N N . THR A 1 185 ? 27.734 26.387 14.323 1.00 36.81 185 THR A N 1
ATOM 1563 C CA . THR A 1 185 ? 28.804 26.773 15.244 1.00 36.81 185 THR A CA 1
ATOM 1564 C C . THR A 1 185 ? 28.479 26.156 16.605 1.00 36.81 185 THR A C 1
ATOM 1566 O O . THR A 1 185 ? 27.566 26.597 17.296 1.00 36.81 185 THR A O 1
ATOM 1569 N N . LEU A 1 186 ? 29.190 25.093 16.990 1.00 37.50 186 LEU A N 1
ATOM 1570 C CA . LEU A 1 186 ? 29.153 24.603 18.370 1.00 37.50 186 LEU A CA 1
ATOM 1571 C C . LEU A 1 186 ? 30.003 25.542 19.225 1.00 37.50 186 LEU A C 1
ATOM 1573 O O . LEU A 1 186 ? 31.168 25.772 18.907 1.00 37.50 186 LEU A O 1
ATOM 1577 N N . SER A 1 187 ? 29.434 26.061 20.312 1.00 43.25 187 SER A N 1
ATOM 1578 C CA . SER A 1 187 ? 30.240 26.631 21.390 1.00 43.25 187 SER A CA 1
ATOM 1579 C C . SER A 1 187 ? 30.806 25.484 22.235 1.00 43.25 187 SER A C 1
ATOM 1581 O O . SER A 1 187 ? 30.112 24.495 22.481 1.00 43.25 187 SER A O 1
ATOM 1583 N N . ASP A 1 188 ? 32.050 25.605 22.708 1.00 42.69 188 ASP A N 1
ATOM 1584 C CA . ASP A 1 188 ? 32.756 24.566 23.485 1.00 42.69 188 ASP A CA 1
ATOM 1585 C C . ASP A 1 188 ? 32.008 24.095 24.753 1.00 42.69 188 ASP A C 1
ATOM 1587 O O . ASP A 1 188 ? 32.335 23.059 25.342 1.00 42.69 188 ASP A O 1
ATOM 1591 N N . ASN A 1 189 ? 30.970 24.822 25.172 1.00 42.62 189 ASN A N 1
ATOM 1592 C CA . ASN A 1 189 ? 30.139 24.486 26.323 1.00 42.62 189 ASN A CA 1
ATOM 1593 C C . ASN A 1 189 ? 29.127 23.356 26.056 1.00 42.62 189 ASN A C 1
ATOM 1595 O O . ASN A 1 189 ? 28.788 22.633 26.997 1.00 42.62 189 ASN A O 1
ATOM 1599 N N . ASP A 1 190 ? 28.702 23.130 24.808 1.00 42.38 190 ASP A N 1
ATOM 1600 C CA . ASP A 1 190 ? 27.727 22.074 24.474 1.00 42.38 190 ASP A CA 1
ATOM 1601 C C . ASP A 1 190 ? 28.356 20.671 24.470 1.00 42.38 190 ASP A C 1
ATOM 1603 O O . ASP A 1 190 ? 27.686 19.671 24.722 1.00 42.38 190 ASP A O 1
ATOM 1607 N N . ILE A 1 191 ? 29.676 20.587 24.280 1.00 43.12 191 ILE A N 1
ATOM 1608 C CA . ILE A 1 191 ? 30.439 19.327 24.305 1.00 43.12 191 ILE A CA 1
ATOM 1609 C C . ILE A 1 191 ? 30.593 18.793 25.744 1.00 43.12 191 ILE A C 1
ATOM 1611 O O . ILE A 1 191 ? 30.827 17.599 25.948 1.00 43.12 191 ILE A O 1
ATOM 1615 N N . LYS A 1 192 ? 30.422 19.645 26.768 1.00 42.94 192 LYS A N 1
ATOM 1616 C CA . LYS A 1 192 ? 30.616 19.268 28.180 1.00 42.94 192 LYS A CA 1
ATOM 1617 C C . LYS A 1 192 ? 29.361 18.734 28.880 1.00 42.94 192 LYS A C 1
ATOM 1619 O O . LYS A 1 192 ? 29.500 18.139 29.949 1.00 42.94 192 LYS A O 1
ATOM 1624 N N . LYS A 1 193 ? 28.157 18.881 28.311 1.00 45.34 193 LYS A N 1
ATOM 1625 C CA . LYS A 1 193 ? 26.919 18.351 28.911 1.00 45.34 193 LYS A CA 1
ATOM 1626 C C . LYS A 1 193 ? 26.485 17.037 28.256 1.00 45.34 193 LYS A C 1
ATOM 1628 O O . LYS A 1 193 ? 25.782 16.994 27.256 1.00 45.34 193 LYS A O 1
ATOM 1633 N N . ASP A 1 194 ? 26.886 15.971 28.940 1.00 43.31 194 ASP A N 1
ATOM 1634 C CA . ASP A 1 194 ? 26.413 14.595 28.821 1.00 43.31 194 ASP A CA 1
ATOM 1635 C C . ASP A 1 194 ? 26.810 13.838 27.534 1.00 43.31 194 ASP A C 1
ATOM 1637 O O . ASP A 1 194 ? 26.264 14.032 26.445 1.00 43.31 194 ASP A O 1
ATOM 1641 N N . LYS A 1 195 ? 27.742 12.884 27.692 1.00 41.47 195 LYS A N 1
ATOM 1642 C CA . LYS A 1 195 ? 28.217 11.961 26.641 1.00 41.47 195 LYS A CA 1
ATOM 1643 C C . LYS A 1 195 ? 27.074 11.150 26.008 1.00 41.47 195 LYS A C 1
ATOM 1645 O O . LYS A 1 195 ? 27.228 10.668 24.883 1.00 41.47 195 LYS A O 1
ATOM 1650 N N . SER A 1 196 ? 25.938 11.017 26.700 1.00 45.41 196 SER A N 1
ATOM 1651 C CA . SER A 1 196 ? 24.739 10.338 26.196 1.00 45.41 196 SER A CA 1
ATOM 1652 C C . SER A 1 196 ? 24.104 11.071 25.000 1.00 45.41 196 SER A C 1
ATOM 1654 O O . SER A 1 196 ? 23.680 10.425 24.038 1.00 45.41 196 SER A O 1
ATOM 1656 N N . SER A 1 197 ? 24.116 12.410 24.999 1.00 44.25 197 SER A N 1
ATOM 1657 C CA . SER A 1 197 ? 23.451 13.238 23.983 1.00 44.25 197 SER A CA 1
ATOM 1658 C C . SER A 1 197 ? 24.238 13.289 22.667 1.00 44.25 197 SER A C 1
ATOM 1660 O O . SER A 1 197 ? 23.666 13.097 21.591 1.00 44.25 197 SER A O 1
ATOM 1662 N N . PHE A 1 198 ? 25.566 13.437 22.746 1.00 41.44 198 PHE A N 1
ATOM 1663 C CA . PHE A 1 198 ? 26.463 13.464 21.587 1.00 41.44 198 PHE A CA 1
ATOM 1664 C C . PHE A 1 198 ? 26.495 12.119 20.852 1.00 41.44 198 PHE A C 1
ATOM 1666 O O . PHE A 1 198 ? 26.401 12.073 19.623 1.00 41.44 198 PHE A O 1
ATOM 1673 N N . TYR A 1 199 ? 26.562 11.008 21.594 1.00 43.22 199 TYR A N 1
ATOM 1674 C CA . TYR A 1 199 ? 26.515 9.669 21.005 1.00 43.22 199 TYR A CA 1
ATOM 1675 C C . TYR A 1 199 ? 25.171 9.405 20.317 1.00 43.22 199 TYR A C 1
ATOM 1677 O O . TYR A 1 199 ? 25.144 8.904 19.191 1.00 43.22 199 TYR A O 1
ATOM 1685 N N . GLN A 1 200 ? 24.055 9.791 20.943 1.00 43.41 200 GLN A N 1
ATOM 1686 C CA . GLN A 1 200 ? 22.726 9.616 20.358 1.00 43.41 200 GLN A CA 1
ATOM 1687 C C . GLN A 1 200 ? 22.530 10.491 19.107 1.00 43.41 200 GLN A C 1
ATOM 1689 O O . GLN A 1 200 ? 21.969 10.029 18.111 1.00 43.41 200 GLN A O 1
ATOM 1694 N N . TYR A 1 201 ? 23.063 11.716 19.111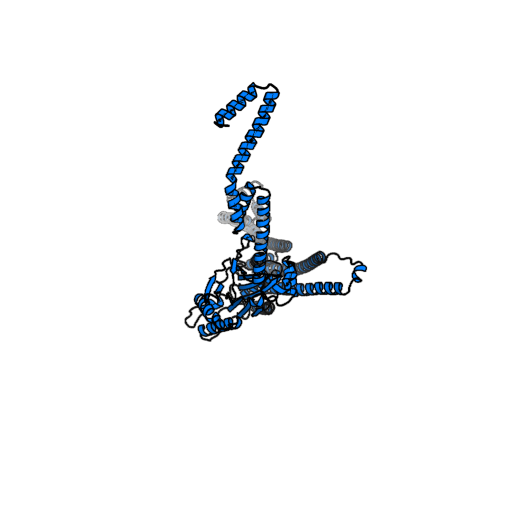 1.00 46.44 201 TYR A N 1
ATOM 1695 C CA . TYR A 1 201 ? 23.099 12.603 17.947 1.00 46.44 201 TYR A CA 1
ATOM 1696 C C . TYR A 1 201 ? 23.936 12.018 16.795 1.00 46.44 201 TYR A C 1
ATOM 1698 O O . TYR A 1 201 ? 23.447 11.916 15.664 1.00 46.44 201 TYR A O 1
ATOM 1706 N N . PHE A 1 202 ? 25.160 11.553 17.074 1.00 44.25 202 PHE A N 1
ATOM 1707 C CA . PHE A 1 202 ? 26.029 10.934 16.068 1.00 44.25 202 PHE A CA 1
ATOM 1708 C C . PHE A 1 202 ? 25.414 9.649 15.504 1.00 44.25 202 PHE A C 1
ATOM 1710 O O . PHE A 1 202 ? 25.386 9.453 14.288 1.00 44.25 202 PHE A O 1
ATOM 1717 N N . LYS A 1 203 ? 24.837 8.805 16.367 1.00 43.47 203 LYS A N 1
ATOM 1718 C CA . LYS A 1 203 ? 24.118 7.584 15.982 1.00 43.47 203 LYS A CA 1
ATOM 1719 C C . LYS A 1 203 ? 22.935 7.894 15.066 1.00 43.47 203 LYS A C 1
ATOM 1721 O O . LYS A 1 203 ? 22.759 7.215 14.056 1.00 43.47 203 LYS A O 1
ATOM 1726 N N . ASN A 1 204 ? 22.165 8.943 15.356 1.00 47.00 204 ASN A N 1
ATOM 1727 C CA . ASN A 1 204 ? 21.061 9.379 14.500 1.00 47.00 204 ASN A CA 1
ATOM 1728 C C . ASN A 1 204 ? 21.554 9.881 13.132 1.00 47.00 204 ASN A C 1
ATOM 1730 O O . ASN A 1 204 ? 21.003 9.466 12.109 1.00 47.00 204 ASN A O 1
ATOM 1734 N N . LYS A 1 205 ? 22.624 10.690 13.079 1.00 47.31 205 LYS A N 1
ATOM 1735 C CA . LYS A 1 205 ? 23.224 11.139 11.806 1.00 47.31 205 LYS A CA 1
ATOM 1736 C C . LYS A 1 205 ? 23.845 9.994 11.002 1.00 47.31 205 LYS A C 1
ATOM 1738 O O . LYS A 1 205 ? 23.700 9.957 9.781 1.00 47.31 205 LYS A O 1
ATOM 1743 N N . PHE A 1 206 ? 24.494 9.041 11.664 1.00 44.28 206 PHE A N 1
ATOM 1744 C CA . PHE A 1 206 ? 25.072 7.863 11.020 1.00 44.28 206 PHE A CA 1
ATOM 1745 C C . PHE A 1 206 ? 23.980 6.941 10.461 1.00 44.28 206 PHE A C 1
ATOM 1747 O O . PHE A 1 206 ? 24.044 6.541 9.299 1.00 44.28 206 PHE A O 1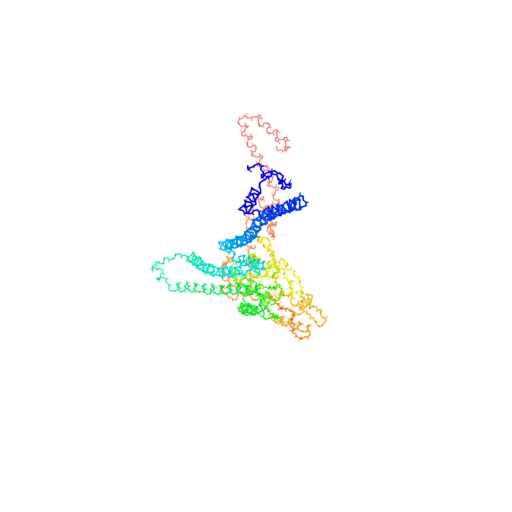
ATOM 1754 N N . ASN A 1 207 ? 22.917 6.690 11.231 1.00 46.16 207 ASN A N 1
ATOM 1755 C CA . ASN A 1 207 ? 21.742 5.949 10.766 1.00 46.16 207 ASN A CA 1
ATOM 1756 C C . ASN A 1 207 ? 21.045 6.656 9.597 1.00 46.16 207 ASN A C 1
ATOM 1758 O O . ASN A 1 207 ? 20.619 5.997 8.643 1.00 46.16 207 ASN A O 1
ATOM 1762 N N . PHE A 1 208 ? 20.969 7.989 9.631 1.00 50.75 208 PHE A N 1
ATOM 1763 C CA . PHE A 1 208 ? 20.476 8.786 8.512 1.00 50.75 208 PHE A CA 1
ATOM 1764 C C . PHE A 1 208 ? 21.354 8.605 7.267 1.00 50.75 208 PHE A C 1
ATOM 1766 O O . PHE A 1 208 ? 20.823 8.283 6.207 1.00 50.75 208 PHE A O 1
ATOM 1773 N N . TYR A 1 209 ? 22.682 8.713 7.390 1.00 46.56 209 TYR A N 1
ATOM 1774 C CA . TYR A 1 209 ? 23.617 8.491 6.280 1.00 46.56 209 TYR A CA 1
ATOM 1775 C C . TYR A 1 209 ? 23.498 7.078 5.693 1.00 46.56 209 TYR A C 1
ATOM 1777 O O . TYR A 1 209 ? 23.434 6.924 4.472 1.00 46.56 209 TYR A O 1
ATOM 1785 N N . LEU A 1 210 ? 23.406 6.041 6.533 1.00 46.12 210 LEU A N 1
ATOM 1786 C CA . LEU A 1 210 ? 23.203 4.660 6.083 1.00 46.12 210 LEU A CA 1
ATOM 1787 C C . LEU A 1 210 ? 21.871 4.493 5.342 1.00 46.12 210 LEU A C 1
ATOM 1789 O O . LEU A 1 210 ? 21.826 3.873 4.276 1.00 46.12 210 LEU A O 1
ATOM 1793 N N . THR A 1 211 ? 20.800 5.090 5.870 1.00 52.06 211 THR A N 1
ATOM 1794 C CA . THR A 1 211 ? 19.470 5.070 5.245 1.00 52.06 211 THR A CA 1
ATOM 1795 C C . THR A 1 211 ? 19.485 5.803 3.904 1.00 52.06 211 THR A C 1
ATOM 1797 O O . THR A 1 211 ? 19.012 5.263 2.904 1.00 52.06 211 THR A O 1
ATOM 1800 N N . PHE A 1 212 ? 20.087 6.993 3.849 1.00 54.25 212 PHE A N 1
ATOM 1801 C CA . PHE A 1 212 ? 20.250 7.782 2.630 1.00 54.25 212 PHE A CA 1
ATOM 1802 C C . PHE A 1 212 ? 21.076 7.032 1.580 1.00 54.25 212 PHE A C 1
ATOM 1804 O O . PHE A 1 212 ? 20.646 6.900 0.436 1.00 54.25 212 PHE A O 1
ATOM 1811 N N . LYS A 1 213 ? 22.220 6.455 1.967 1.00 52.50 213 LYS A N 1
ATOM 1812 C CA . LYS A 1 213 ? 23.080 5.659 1.079 1.00 52.50 213 LYS A CA 1
ATOM 1813 C C . LYS A 1 213 ? 22.338 4.446 0.512 1.00 52.50 213 LYS A C 1
ATOM 1815 O O . LYS A 1 213 ? 22.490 4.146 -0.673 1.00 52.50 213 LYS A O 1
ATOM 1820 N N . LYS A 1 214 ? 21.509 3.774 1.323 1.00 60.22 214 LYS A N 1
ATOM 1821 C CA . LYS A 1 214 ? 20.657 2.656 0.880 1.00 60.22 214 LYS A CA 1
ATOM 1822 C C . LYS A 1 214 ? 19.605 3.119 -0.135 1.00 60.22 214 LYS A C 1
ATOM 1824 O O . LYS A 1 214 ? 19.517 2.522 -1.207 1.00 60.22 214 LYS A O 1
ATOM 1829 N N . LYS A 1 215 ? 18.883 4.209 0.157 1.00 59.84 215 LYS A N 1
ATOM 1830 C CA . LYS A 1 215 ? 17.876 4.798 -0.748 1.00 59.84 215 LYS A CA 1
ATOM 1831 C C . LYS A 1 215 ? 18.482 5.281 -2.064 1.00 59.84 215 LYS A C 1
ATOM 1833 O O . LYS A 1 215 ? 17.963 4.969 -3.130 1.00 59.84 215 LYS A O 1
ATOM 1838 N N . TYR A 1 216 ? 19.620 5.973 -2.007 1.00 62.75 216 TYR A N 1
ATOM 1839 C CA . TYR A 1 216 ? 20.341 6.431 -3.195 1.00 62.75 216 TYR A CA 1
ATOM 1840 C C . TYR A 1 216 ? 20.815 5.256 -4.059 1.00 62.75 216 TYR A C 1
ATOM 1842 O O . TYR A 1 216 ? 20.657 5.285 -5.278 1.00 62.75 216 TYR A O 1
ATOM 1850 N N . LYS A 1 217 ? 21.350 4.191 -3.439 1.00 63.69 217 LYS A N 1
ATOM 1851 C CA . LYS A 1 217 ? 21.756 2.974 -4.155 1.00 63.69 217 LYS A CA 1
ATOM 1852 C C . LYS A 1 217 ? 20.564 2.309 -4.846 1.00 63.69 217 LYS A C 1
ATOM 1854 O O . LYS A 1 217 ? 20.706 1.925 -6.000 1.00 63.69 217 LYS A O 1
ATOM 1859 N N . GLN A 1 218 ? 19.413 2.208 -4.177 1.00 65.88 218 GLN A N 1
ATOM 1860 C CA . GLN A 1 218 ? 18.184 1.671 -4.774 1.00 65.88 218 GLN A CA 1
ATOM 1861 C C . GLN A 1 218 ? 17.682 2.537 -5.933 1.00 65.88 218 GLN A C 1
ATOM 1863 O O . GLN A 1 218 ? 17.432 1.994 -7.003 1.00 65.88 218 GLN A O 1
ATOM 1868 N N . LYS A 1 219 ? 17.611 3.867 -5.763 1.00 68.75 219 LYS A N 1
ATOM 1869 C CA . LYS A 1 219 ? 17.220 4.796 -6.838 1.00 68.75 219 LYS A CA 1
ATOM 1870 C C . LYS A 1 219 ? 18.130 4.645 -8.055 1.00 68.75 219 LYS A C 1
ATOM 1872 O O . LYS A 1 219 ? 17.636 4.385 -9.141 1.00 68.75 219 LYS A O 1
ATOM 1877 N N . LYS A 1 220 ? 19.449 4.710 -7.855 1.00 70.12 220 LYS A N 1
ATOM 1878 C CA . LYS A 1 220 ? 20.422 4.546 -8.939 1.00 70.12 220 LYS A CA 1
ATOM 1879 C C . LYS A 1 220 ? 20.286 3.189 -9.635 1.00 70.12 220 LYS A C 1
ATOM 1881 O O . LYS A 1 220 ? 20.413 3.117 -10.848 1.00 70.12 220 LYS A O 1
ATOM 1886 N N . LEU A 1 221 ? 20.040 2.116 -8.880 1.00 69.88 221 LEU A N 1
ATOM 1887 C CA . LEU A 1 221 ? 19.862 0.785 -9.460 1.00 69.88 221 LEU A CA 1
ATOM 1888 C C . LEU A 1 221 ? 18.595 0.707 -10.320 1.00 69.88 221 LEU A C 1
ATOM 1890 O O . LEU A 1 221 ? 18.615 0.063 -11.362 1.00 69.88 221 LEU A O 1
ATOM 1894 N N . LEU A 1 222 ? 17.522 1.378 -9.901 1.00 72.56 222 LEU A N 1
ATOM 1895 C CA . LEU A 1 222 ? 16.271 1.466 -10.649 1.00 72.56 222 LEU A CA 1
ATOM 1896 C C . LEU A 1 222 ? 16.459 2.325 -11.913 1.00 72.56 222 LEU A C 1
ATOM 1898 O O . LEU A 1 222 ? 16.121 1.882 -13.004 1.00 72.56 222 LEU A O 1
ATOM 1902 N N . ASP A 1 223 ? 17.118 3.479 -11.809 1.00 73.94 223 ASP A N 1
ATOM 1903 C CA . ASP A 1 223 ? 17.452 4.323 -12.967 1.00 73.94 223 ASP A CA 1
ATOM 1904 C C . ASP A 1 223 ? 18.325 3.561 -13.988 1.00 73.94 223 ASP A C 1
ATOM 1906 O O . ASP A 1 223 ? 18.050 3.576 -15.190 1.00 73.94 223 ASP A O 1
ATOM 1910 N N . ASP A 1 224 ? 19.331 2.819 -13.509 1.00 73.69 224 ASP A N 1
ATOM 1911 C CA . ASP A 1 224 ? 20.161 1.938 -14.335 1.00 73.69 224 ASP A CA 1
ATOM 1912 C C . ASP A 1 224 ? 19.319 0.859 -15.041 1.00 73.69 224 ASP A C 1
ATOM 1914 O O . ASP A 1 224 ? 19.537 0.582 -16.219 1.00 73.69 224 ASP A O 1
ATOM 1918 N N . VAL A 1 225 ? 18.381 0.220 -14.331 1.00 76.50 225 VAL A N 1
ATOM 1919 C CA . VAL A 1 225 ? 17.485 -0.793 -14.911 1.00 76.50 225 VAL A CA 1
ATOM 1920 C C . VAL A 1 225 ? 16.570 -0.168 -15.960 1.00 76.50 225 VAL A C 1
ATOM 1922 O O . VAL A 1 225 ? 16.388 -0.765 -17.016 1.00 76.50 225 VAL A O 1
ATOM 1925 N N . ASN A 1 226 ? 16.042 1.034 -15.723 1.00 78.25 226 ASN A N 1
ATOM 1926 C CA . ASN A 1 226 ? 15.212 1.742 -16.698 1.00 78.25 226 ASN A CA 1
ATOM 1927 C C . ASN A 1 226 ? 15.985 2.005 -18.000 1.00 78.25 226 ASN A C 1
ATOM 1929 O O . ASN A 1 226 ? 15.477 1.733 -19.087 1.00 78.25 226 ASN A O 1
ATOM 1933 N N . LEU A 1 227 ? 17.239 2.459 -17.895 1.00 77.06 227 LEU A N 1
ATOM 1934 C CA . LEU A 1 227 ? 18.120 2.647 -19.052 1.00 77.06 227 LEU A CA 1
ATOM 1935 C C . LEU A 1 227 ? 18.385 1.326 -19.790 1.00 77.06 227 LEU A C 1
ATOM 1937 O O . LEU A 1 227 ? 18.312 1.277 -21.016 1.00 77.06 227 LEU A O 1
ATOM 1941 N N . LEU A 1 228 ? 18.642 0.238 -19.059 1.00 78.25 228 LEU A N 1
ATOM 1942 C CA . LEU A 1 228 ? 18.847 -1.085 -19.658 1.00 78.25 228 LEU A CA 1
ATOM 1943 C C . LEU A 1 228 ? 17.579 -1.604 -20.351 1.00 78.25 228 LEU A C 1
ATOM 1945 O O . LEU A 1 228 ? 17.662 -2.120 -21.461 1.00 78.25 228 LEU A O 1
ATOM 1949 N N . LEU A 1 229 ? 16.402 -1.392 -19.759 1.00 74.62 229 LEU A N 1
ATOM 1950 C CA . LEU A 1 229 ? 15.103 -1.748 -20.342 1.00 74.62 229 LEU A CA 1
ATOM 1951 C C . LEU A 1 229 ? 14.748 -0.937 -21.599 1.00 74.62 229 LEU A C 1
ATOM 1953 O O . LEU A 1 229 ? 13.863 -1.337 -22.356 1.00 74.62 229 LEU A O 1
ATOM 1957 N N . GLN A 1 230 ? 15.392 0.212 -21.822 1.00 73.12 230 GLN A N 1
ATOM 1958 C CA . GLN A 1 230 ? 15.256 0.978 -23.065 1.00 73.12 230 GLN A CA 1
ATOM 1959 C C . GLN A 1 230 ? 16.102 0.397 -24.202 1.00 73.12 230 GLN A C 1
ATOM 1961 O O . GLN A 1 230 ? 15.771 0.586 -25.374 1.00 73.12 230 GLN A O 1
ATOM 1966 N N . SER A 1 231 ? 17.166 -0.338 -23.879 1.00 66.62 231 SER A N 1
ATOM 1967 C CA . SER A 1 231 ? 17.954 -1.044 -24.881 1.00 66.62 231 SER A CA 1
ATOM 1968 C C . SER A 1 231 ? 17.185 -2.277 -25.388 1.00 66.62 231 SER A C 1
ATOM 1970 O O . SER A 1 231 ? 16.592 -3.030 -24.619 1.00 66.62 231 SER A O 1
ATOM 1972 N N . LYS A 1 232 ? 17.183 -2.512 -26.704 1.00 62.94 232 LYS A N 1
ATOM 1973 C CA . LYS A 1 232 ? 16.564 -3.710 -27.311 1.00 62.94 232 LYS A CA 1
ATOM 1974 C C . LYS A 1 232 ? 17.509 -4.926 -27.338 1.00 62.94 232 LYS A C 1
ATOM 1976 O O . LYS A 1 232 ? 17.319 -5.824 -28.151 1.00 62.94 232 LYS A O 1
ATOM 1981 N N . LYS A 1 233 ? 18.571 -4.942 -26.524 1.00 75.12 233 LYS A N 1
ATOM 1982 C CA . LYS A 1 233 ? 19.604 -5.991 -26.549 1.00 75.12 233 LYS A CA 1
ATOM 1983 C C . LYS A 1 233 ? 19.344 -7.028 -25.457 1.00 75.12 233 LYS A C 1
ATOM 1985 O O . LYS A 1 233 ? 19.268 -6.677 -24.287 1.00 75.12 233 LYS A O 1
ATOM 1990 N N . GLU A 1 234 ? 19.324 -8.312 -25.808 1.00 70.38 234 GLU A N 1
ATOM 1991 C CA . GLU A 1 234 ? 19.098 -9.406 -24.842 1.00 70.38 234 GLU A CA 1
ATOM 1992 C C . GLU A 1 234 ? 20.089 -9.414 -23.667 1.00 70.38 234 GLU A C 1
ATOM 1994 O O . GLU A 1 234 ? 19.694 -9.644 -22.524 1.00 70.38 234 GLU A O 1
ATOM 1999 N N . LYS A 1 235 ? 21.370 -9.102 -23.913 1.00 74.38 235 LYS A N 1
ATOM 2000 C CA . LYS A 1 235 ? 22.389 -9.023 -22.849 1.00 74.38 235 LYS A CA 1
ATOM 2001 C C . LYS A 1 235 ? 22.040 -7.983 -21.779 1.00 74.38 235 LYS A C 1
ATOM 2003 O O . LYS A 1 235 ? 22.296 -8.215 -20.601 1.00 74.38 235 LYS A O 1
ATOM 2008 N N . ASP A 1 236 ? 21.435 -6.869 -22.175 1.00 78.12 236 ASP A N 1
ATOM 2009 C CA . ASP A 1 236 ? 21.076 -5.785 -21.263 1.00 78.12 236 ASP A CA 1
ATOM 2010 C C . ASP A 1 236 ? 19.836 -6.145 -20.425 1.00 78.12 236 ASP A C 1
ATOM 2012 O O . ASP A 1 236 ? 19.775 -5.785 -19.247 1.00 78.12 236 ASP A O 1
ATOM 2016 N N . LEU A 1 237 ? 18.904 -6.946 -20.970 1.00 74.19 237 LEU A N 1
ATOM 2017 C CA . LEU A 1 237 ? 17.800 -7.525 -20.191 1.00 74.19 237 LEU A CA 1
ATOM 2018 C C . LEU A 1 237 ? 18.317 -8.470 -19.099 1.00 74.19 237 LEU A C 1
ATOM 2020 O O . LEU A 1 237 ? 17.888 -8.359 -17.954 1.00 74.19 237 LEU A O 1
ATOM 2024 N N . ALA A 1 238 ? 19.280 -9.344 -19.404 1.00 76.19 238 ALA A N 1
ATOM 2025 C CA . ALA A 1 238 ? 19.857 -10.239 -18.396 1.00 76.19 238 ALA A CA 1
ATOM 2026 C C . ALA A 1 238 ? 20.527 -9.462 -17.241 1.00 76.19 238 ALA A C 1
ATOM 2028 O O . ALA A 1 238 ? 20.388 -9.819 -16.067 1.00 76.19 238 ALA A O 1
ATOM 2029 N N . VAL A 1 239 ? 21.212 -8.354 -17.553 1.00 78.94 239 VAL A N 1
ATOM 2030 C CA . VAL A 1 239 ? 21.800 -7.461 -16.540 1.00 78.94 239 VAL A CA 1
ATOM 2031 C C . VAL A 1 239 ? 20.713 -6.739 -15.737 1.00 78.94 239 VAL A C 1
ATOM 2033 O O . VAL A 1 239 ? 20.838 -6.616 -14.515 1.00 78.94 239 VAL A O 1
ATOM 2036 N N . ALA A 1 240 ? 19.645 -6.278 -16.392 1.00 77.31 240 ALA A N 1
ATOM 2037 C CA . ALA A 1 240 ? 18.501 -5.658 -15.729 1.00 77.31 240 ALA A CA 1
ATOM 2038 C C . ALA A 1 240 ? 17.828 -6.626 -14.742 1.00 77.31 240 ALA A C 1
ATOM 2040 O O . ALA A 1 240 ? 17.569 -6.252 -13.598 1.00 77.31 240 ALA A O 1
ATOM 2041 N N . GLU A 1 241 ? 17.629 -7.883 -15.140 1.00 76.31 241 GLU A N 1
ATOM 2042 C CA . GLU A 1 241 ? 17.072 -8.939 -14.290 1.00 76.31 241 GLU A CA 1
ATOM 2043 C C . GLU A 1 241 ? 17.935 -9.183 -13.043 1.00 76.31 241 GLU A C 1
ATOM 2045 O O . GLU A 1 241 ? 17.431 -9.197 -11.917 1.00 76.31 241 GLU A O 1
ATOM 2050 N N . ALA A 1 242 ? 19.254 -9.323 -13.222 1.00 77.25 242 ALA A N 1
ATOM 2051 C CA . ALA A 1 242 ? 20.187 -9.522 -12.115 1.00 77.25 242 ALA A CA 1
ATOM 2052 C C . ALA A 1 242 ? 20.183 -8.334 -11.137 1.00 77.25 242 ALA A C 1
ATOM 2054 O O . ALA A 1 242 ? 20.218 -8.528 -9.920 1.00 77.25 242 ALA A O 1
ATOM 2055 N N . LYS A 1 243 ? 20.094 -7.101 -11.653 1.00 76.81 243 LYS A N 1
ATOM 2056 C CA . LYS A 1 243 ? 19.981 -5.891 -10.828 1.00 76.81 243 LYS A CA 1
ATOM 2057 C C . LYS A 1 243 ? 18.646 -5.824 -10.083 1.00 76.81 243 LYS A C 1
ATOM 2059 O O . LYS A 1 243 ? 18.650 -5.501 -8.896 1.00 76.81 243 LYS A O 1
ATOM 2064 N N . LEU A 1 244 ? 17.526 -6.161 -10.725 1.00 74.25 244 LEU A N 1
ATOM 2065 C CA . LEU A 1 244 ? 16.209 -6.169 -10.075 1.00 74.25 244 LEU A CA 1
ATOM 2066 C C . LEU A 1 244 ? 16.125 -7.183 -8.940 1.00 74.25 244 LEU A C 1
ATOM 2068 O O . LEU A 1 244 ? 15.589 -6.856 -7.884 1.00 74.25 244 LEU A O 1
ATOM 2072 N N . LYS A 1 245 ? 16.741 -8.361 -9.089 1.00 73.12 245 LYS A N 1
ATOM 2073 C CA . LYS A 1 245 ? 16.832 -9.340 -7.993 1.00 73.12 245 LYS A CA 1
ATOM 2074 C C . LYS A 1 245 ? 17.465 -8.758 -6.731 1.00 73.12 245 LYS A C 1
ATOM 2076 O O . LYS A 1 245 ? 17.021 -9.093 -5.643 1.00 73.12 245 LYS A O 1
ATOM 2081 N N . LEU A 1 246 ? 18.437 -7.850 -6.855 1.00 67.50 246 LEU A N 1
ATOM 2082 C CA . LEU A 1 246 ? 19.058 -7.172 -5.707 1.00 67.50 246 LEU A CA 1
ATOM 2083 C C . LEU A 1 246 ? 18.154 -6.110 -5.058 1.00 67.50 246 LEU A C 1
ATOM 2085 O O . LEU A 1 246 ? 18.351 -5.770 -3.891 1.00 67.50 246 LEU A O 1
ATOM 2089 N N . VAL A 1 247 ? 17.191 -5.552 -5.801 1.00 65.38 247 VAL A N 1
ATOM 2090 C CA . VAL A 1 247 ? 16.147 -4.677 -5.233 1.00 65.38 247 VAL A CA 1
ATOM 2091 C C . VAL A 1 247 ? 15.096 -5.526 -4.529 1.00 65.38 247 VAL A C 1
ATOM 2093 O O . VAL A 1 247 ? 14.711 -5.220 -3.404 1.00 65.38 247 VAL A O 1
ATOM 2096 N N . HIS A 1 248 ? 14.672 -6.608 -5.184 1.00 64.19 248 HIS A N 1
ATOM 2097 C CA . HIS A 1 248 ? 13.569 -7.461 -4.746 1.00 64.19 248 HIS A CA 1
ATOM 2098 C C . HIS A 1 248 ? 13.973 -8.450 -3.651 1.00 64.19 248 HIS A C 1
ATOM 2100 O O . HIS A 1 248 ? 13.112 -8.918 -2.916 1.00 64.19 248 HIS A O 1
ATOM 2106 N N . SER A 1 249 ? 15.270 -8.707 -3.446 1.00 50.31 249 SER A N 1
ATOM 2107 C CA . SER A 1 249 ? 15.778 -9.538 -2.344 1.00 50.31 249 SER A CA 1
ATOM 2108 C C . SER A 1 249 ? 15.508 -8.955 -0.945 1.00 50.31 249 SER A C 1
ATOM 2110 O O . SER A 1 249 ? 15.862 -9.577 0.051 1.00 50.31 249 SER A O 1
ATOM 2112 N N . GLY A 1 250 ? 14.913 -7.759 -0.853 1.00 43.44 250 GLY A N 1
ATOM 2113 C CA . GLY A 1 250 ? 14.425 -7.143 0.387 1.00 43.44 250 GLY A CA 1
ATOM 2114 C C . GLY A 1 250 ? 12.940 -6.754 0.367 1.00 43.44 250 GLY A C 1
ATOM 2115 O O . GLY A 1 250 ? 12.507 -6.050 1.277 1.00 43.44 250 GLY A O 1
ATOM 2116 N N . SER A 1 251 ? 12.189 -7.175 -0.654 1.00 49.59 251 SER A N 1
ATOM 2117 C CA . SER A 1 251 ? 10.737 -7.002 -0.784 1.00 49.59 251 SER A CA 1
ATOM 2118 C C . SER A 1 251 ? 10.091 -8.319 -0.353 1.00 49.59 251 SER A C 1
ATOM 2120 O O . SER A 1 251 ? 10.199 -9.323 -1.049 1.00 49.59 251 SER A O 1
ATOM 2122 N N . SER A 1 252 ? 9.577 -8.360 0.871 1.00 49.88 252 SER A N 1
ATOM 2123 C CA . SER A 1 252 ? 9.314 -9.580 1.640 1.00 49.88 252 SER A CA 1
ATOM 2124 C C . SER A 1 252 ? 8.443 -10.606 0.896 1.00 49.88 252 SER A C 1
ATOM 2126 O O . SER A 1 252 ? 7.248 -10.399 0.725 1.00 49.88 252 SER A O 1
ATOM 2128 N N . ARG A 1 253 ? 9.026 -11.760 0.532 1.00 66.75 253 ARG A N 1
ATOM 2129 C CA . ARG A 1 253 ? 8.319 -12.949 0.004 1.00 66.75 253 ARG A CA 1
ATOM 2130 C C . ARG A 1 253 ? 7.617 -13.786 1.079 1.00 66.75 253 ARG A C 1
ATOM 2132 O O . ARG A 1 253 ? 7.256 -14.925 0.829 1.00 66.75 253 ARG A O 1
ATOM 2139 N N . GLU A 1 254 ? 7.438 -13.228 2.267 1.00 79.62 254 GLU A N 1
ATOM 2140 C CA . GLU A 1 254 ? 6.510 -13.690 3.293 1.00 79.62 254 GLU A CA 1
ATOM 2141 C C . GLU A 1 254 ? 6.346 -12.545 4.301 1.00 79.62 254 GLU A C 1
ATOM 2143 O O . GLU A 1 254 ? 7.334 -11.949 4.739 1.00 79.62 254 GLU A O 1
ATOM 2148 N N . ILE A 1 255 ? 5.113 -12.204 4.648 1.00 81.19 255 ILE A N 1
ATOM 2149 C CA . ILE A 1 255 ? 4.777 -11.329 5.760 1.00 81.19 255 ILE A CA 1
ATOM 2150 C C . ILE A 1 255 ? 4.225 -12.220 6.860 1.00 81.19 255 ILE A C 1
ATOM 2152 O O . ILE A 1 255 ? 3.165 -12.820 6.712 1.00 81.19 255 ILE A O 1
ATOM 2156 N N . ARG A 1 256 ? 4.938 -12.239 7.981 1.00 81.31 256 ARG A N 1
ATOM 2157 C CA . ARG A 1 256 ? 4.397 -12.577 9.293 1.00 81.31 256 ARG A CA 1
ATOM 2158 C C . ARG A 1 256 ? 4.684 -11.391 10.180 1.00 81.31 256 ARG A C 1
ATOM 2160 O O . ARG A 1 256 ? 5.852 -11.086 10.421 1.00 81.31 256 ARG A O 1
ATOM 2167 N N . ASP A 1 257 ? 3.648 -10.689 10.611 1.00 65.19 257 ASP A N 1
ATOM 2168 C CA . ASP A 1 257 ? 3.836 -9.604 11.567 1.00 65.19 257 ASP A CA 1
ATOM 2169 C C . ASP A 1 257 ? 3.008 -9.864 12.817 1.00 65.19 257 ASP A C 1
ATOM 2171 O O . ASP A 1 257 ? 1.784 -9.763 12.822 1.00 65.19 257 ASP A O 1
ATOM 2175 N N . GLU A 1 258 ? 3.712 -10.202 13.892 1.00 57.50 258 GLU A N 1
ATOM 2176 C CA . GLU A 1 258 ? 3.138 -10.376 15.224 1.00 57.50 258 GLU A CA 1
ATOM 2177 C C . GLU A 1 258 ? 2.909 -9.033 15.937 1.00 57.50 258 GLU A C 1
ATOM 2179 O O . GLU A 1 258 ? 2.321 -9.001 17.018 1.00 57.50 258 GLU A O 1
ATOM 2184 N N . LYS A 1 259 ? 3.389 -7.917 15.366 1.00 64.31 259 LYS A N 1
ATOM 2185 C CA . LYS A 1 259 ? 3.365 -6.591 15.999 1.00 64.31 259 LYS A CA 1
ATOM 2186 C C . LYS A 1 259 ? 2.141 -5.762 15.642 1.00 64.31 259 LYS A C 1
ATOM 2188 O O . LYS A 1 259 ? 1.965 -4.705 16.248 1.00 64.31 259 LYS A O 1
ATOM 2193 N N . VAL A 1 260 ? 1.319 -6.191 14.682 1.00 76.12 260 VAL A N 1
ATOM 2194 C CA . VAL A 1 260 ? 0.070 -5.481 14.384 1.00 76.12 260 VAL A CA 1
ATOM 2195 C C . VAL A 1 260 ? -0.911 -5.729 15.517 1.00 76.12 260 VAL A C 1
ATOM 2197 O O . VAL A 1 260 ? -1.311 -6.858 15.808 1.00 76.12 260 VAL A O 1
ATOM 2200 N N . SER A 1 261 ? -1.253 -4.649 16.209 1.00 73.50 261 SER A N 1
ATOM 2201 C CA . SER A 1 261 ? -1.987 -4.735 17.459 1.00 73.50 261 SER A CA 1
ATOM 2202 C C . SER A 1 261 ? -3.400 -5.270 17.231 1.00 73.50 261 SER A C 1
ATOM 2204 O O . SER A 1 261 ? -4.183 -4.663 16.505 1.00 73.50 261 SER A O 1
ATOM 2206 N N . GLY A 1 262 ? -3.738 -6.394 17.868 1.00 85.31 262 GLY A N 1
ATOM 2207 C CA . GLY A 1 262 ? -5.070 -6.998 17.760 1.00 85.31 262 GLY A CA 1
ATOM 2208 C C . GLY A 1 262 ? -5.280 -7.926 16.560 1.00 85.31 262 GLY A C 1
ATOM 2209 O O . GLY A 1 262 ? -6.424 -8.308 16.300 1.00 85.31 262 GLY A O 1
ATOM 2210 N N . TYR A 1 263 ? -4.223 -8.269 15.816 1.00 90.88 263 TYR A N 1
ATOM 2211 C CA . TYR A 1 263 ? -4.343 -9.055 14.588 1.00 90.88 263 TYR A CA 1
ATOM 2212 C C . TYR A 1 263 ? -3.261 -10.128 14.434 1.00 90.88 263 TYR A C 1
ATOM 2214 O O . TYR A 1 263 ? -2.135 -9.994 14.918 1.00 90.88 263 TYR A O 1
ATOM 2222 N N . ASP A 1 264 ? -3.612 -11.201 13.730 1.00 91.00 264 ASP A N 1
ATOM 2223 C CA . ASP A 1 264 ? -2.665 -12.066 13.028 1.00 91.00 264 ASP A CA 1
ATOM 2224 C C . ASP A 1 264 ? -2.597 -11.636 11.563 1.00 91.00 264 ASP A C 1
ATOM 2226 O O . ASP A 1 264 ? -3.629 -11.343 10.954 1.00 91.00 264 ASP A O 1
ATOM 2230 N N . ILE A 1 265 ? -1.392 -11.629 10.991 1.00 92.12 265 ILE A N 1
ATOM 2231 C CA . ILE A 1 265 ? -1.170 -11.354 9.569 1.00 92.12 265 ILE A CA 1
ATOM 2232 C C . ILE A 1 265 ? -0.292 -12.445 8.987 1.00 92.12 265 ILE A C 1
ATOM 2234 O O . ILE A 1 265 ? 0.785 -12.731 9.516 1.00 92.12 265 ILE A O 1
ATOM 2238 N N . TYR A 1 266 ? -0.737 -12.995 7.864 1.00 92.69 266 TYR A N 1
ATOM 2239 C CA . TYR A 1 266 ? 0.054 -13.898 7.050 1.00 92.69 266 TYR A CA 1
ATOM 2240 C C . TYR A 1 266 ? -0.116 -13.536 5.582 1.00 92.69 266 TYR A C 1
ATOM 2242 O O . TYR A 1 266 ? -1.238 -13.484 5.090 1.00 92.69 266 TYR A O 1
ATOM 2250 N N . GLY A 1 267 ? 0.971 -13.309 4.861 1.00 92.12 267 GLY A N 1
ATOM 2251 C CA . GLY A 1 267 ? 0.906 -13.125 3.416 1.00 92.12 267 GLY A CA 1
ATOM 2252 C C . GLY A 1 267 ? 2.139 -13.671 2.734 1.00 92.12 267 GLY A C 1
ATOM 2253 O O . GLY A 1 267 ? 3.226 -13.636 3.305 1.00 92.12 267 GLY A O 1
ATOM 2254 N N . LYS A 1 268 ? 1.996 -14.191 1.522 1.00 90.00 268 LYS A N 1
ATOM 2255 C CA . LYS A 1 268 ? 3.112 -14.805 0.804 1.00 90.00 268 LYS A CA 1
ATOM 2256 C C . LYS A 1 268 ? 2.919 -14.697 -0.698 1.00 90.00 268 LYS A C 1
ATOM 2258 O O . LYS A 1 268 ? 1.797 -14.783 -1.186 1.00 90.00 268 LYS A O 1
ATOM 2263 N N . ILE A 1 269 ? 4.043 -14.495 -1.383 1.00 88.00 269 ILE A N 1
ATOM 2264 C CA . ILE A 1 269 ? 4.141 -14.400 -2.839 1.00 88.00 269 ILE A CA 1
ATOM 2265 C C . ILE A 1 269 ? 4.787 -15.689 -3.336 1.00 88.00 269 ILE A C 1
ATOM 2267 O O . ILE A 1 269 ? 5.919 -16.014 -2.952 1.00 88.00 269 ILE A O 1
ATOM 2271 N N . LEU A 1 270 ? 4.090 -16.400 -4.209 1.00 83.44 270 LEU A N 1
ATOM 2272 C CA . LEU A 1 270 ? 4.596 -17.532 -4.965 1.00 83.44 270 LEU A CA 1
ATOM 2273 C C . LEU A 1 270 ? 4.860 -17.065 -6.396 1.00 83.44 270 LEU A C 1
ATOM 2275 O O . LEU A 1 270 ? 3.980 -17.105 -7.247 1.00 83.44 270 LEU A O 1
ATOM 2279 N N . GLY A 1 271 ? 6.078 -16.578 -6.636 1.00 75.19 271 GLY A N 1
ATOM 2280 C CA . GLY A 1 271 ? 6.446 -16.062 -7.952 1.00 75.19 271 GLY A CA 1
ATOM 2281 C C . GLY A 1 271 ? 6.573 -17.176 -8.996 1.00 75.19 271 GLY A C 1
ATOM 2282 O O . GLY A 1 271 ? 7.240 -18.181 -8.728 1.00 75.19 271 GLY A O 1
ATOM 2283 N N . ALA A 1 272 ? 5.983 -16.977 -10.173 1.00 67.56 272 ALA A N 1
ATOM 2284 C CA . ALA A 1 272 ? 6.130 -17.842 -11.342 1.00 67.56 272 ALA A CA 1
ATOM 2285 C C . ALA A 1 272 ? 7.465 -17.591 -12.062 1.00 67.56 272 ALA A C 1
ATOM 2287 O O . ALA A 1 272 ? 8.105 -18.523 -12.555 1.00 67.56 272 ALA A O 1
ATOM 2288 N N . ASP A 1 273 ? 7.927 -16.338 -12.055 1.00 66.88 273 ASP A N 1
ATOM 2289 C CA . ASP A 1 273 ? 9.152 -15.907 -12.723 1.00 66.88 273 ASP A CA 1
ATOM 2290 C C . ASP A 1 273 ? 10.337 -15.695 -11.761 1.00 66.88 273 ASP A C 1
ATOM 2292 O O . ASP A 1 273 ? 10.237 -15.582 -10.533 1.00 66.88 273 ASP A O 1
ATOM 2296 N N . LYS A 1 274 ? 11.533 -15.554 -12.347 1.00 68.81 274 LYS A N 1
ATOM 2297 C CA . LYS A 1 274 ? 12.755 -15.175 -11.611 1.00 68.81 274 LYS A CA 1
ATOM 2298 C C . LYS A 1 274 ? 12.656 -13.790 -10.953 1.00 68.81 274 LYS A C 1
ATOM 2300 O O . LYS A 1 274 ? 13.392 -13.517 -9.999 1.00 68.81 274 LYS A O 1
ATOM 2305 N N . VAL A 1 275 ? 11.788 -12.923 -11.474 1.00 75.25 275 VAL A N 1
ATOM 2306 C CA . VAL A 1 275 ? 11.455 -11.596 -10.950 1.00 75.25 275 VAL A CA 1
ATOM 2307 C C . VAL A 1 275 ? 9.937 -11.507 -10.904 1.00 75.25 275 VAL A C 1
ATOM 2309 O O . VAL A 1 275 ? 9.298 -11.702 -11.924 1.00 75.25 275 VAL A O 1
ATOM 2312 N N . THR A 1 276 ? 9.404 -11.212 -9.724 1.00 82.50 276 THR A N 1
ATOM 2313 C CA . THR A 1 276 ? 7.961 -11.146 -9.479 1.00 82.50 276 THR A CA 1
ATOM 2314 C C . THR A 1 276 ? 7.382 -9.787 -9.893 1.00 82.50 276 THR A C 1
ATOM 2316 O O . THR A 1 276 ? 8.024 -8.755 -9.645 1.00 82.50 276 THR A O 1
ATOM 2319 N N . GLY A 1 277 ? 6.232 -9.820 -10.567 1.00 88.12 277 GLY A N 1
ATOM 2320 C CA . GLY A 1 277 ? 5.310 -8.714 -10.835 1.00 88.12 277 GLY A CA 1
ATOM 2321 C C . GLY A 1 277 ? 4.321 -8.457 -9.692 1.00 88.12 277 GLY A C 1
ATOM 2322 O O . GLY A 1 277 ? 3.699 -7.403 -9.683 1.00 88.12 277 GLY A O 1
ATOM 2323 N N . ASP A 1 278 ? 4.287 -9.333 -8.686 1.00 91.25 278 ASP A N 1
ATOM 2324 C CA . ASP A 1 278 ? 3.554 -9.149 -7.434 1.00 91.25 278 ASP A CA 1
ATOM 2325 C C . ASP A 1 278 ? 4.385 -8.510 -6.307 1.00 91.25 278 ASP A C 1
ATOM 2327 O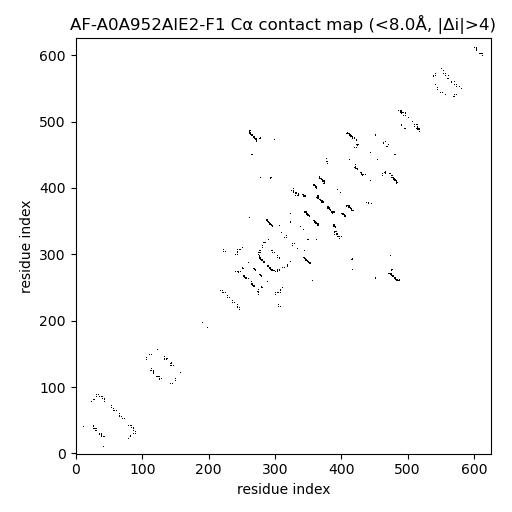 O . ASP A 1 278 ? 5.620 -8.588 -6.243 1.00 91.25 278 ASP A O 1
ATOM 2331 N N . SER A 1 279 ? 3.693 -7.895 -5.345 1.00 89.69 279 SER A N 1
ATOM 2332 C CA . SER A 1 279 ? 4.305 -7.374 -4.126 1.00 89.69 279 SER A CA 1
ATOM 2333 C C . SER A 1 279 ? 3.379 -7.338 -2.921 1.00 89.69 279 SER A C 1
ATOM 2335 O O . SER A 1 279 ? 2.179 -7.085 -3.016 1.00 89.69 279 SER A O 1
ATOM 2337 N N . LEU A 1 280 ? 4.005 -7.471 -1.754 1.00 90.75 280 LEU A N 1
ATOM 2338 C CA . LEU A 1 280 ? 3.423 -7.221 -0.448 1.00 90.75 280 LEU A CA 1
ATOM 2339 C C . LEU A 1 280 ? 4.306 -6.233 0.312 1.00 90.75 280 LEU A C 1
ATOM 2341 O O . LEU A 1 280 ? 5.539 -6.317 0.281 1.00 90.75 280 LEU A O 1
ATOM 2345 N N . GLY A 1 281 ? 3.686 -5.330 1.063 1.00 88.19 281 GLY A N 1
ATOM 2346 C CA . GLY A 1 281 ? 4.423 -4.452 1.961 1.00 88.19 281 GLY A CA 1
ATOM 2347 C C . GLY A 1 281 ? 3.676 -4.160 3.243 1.00 88.19 281 GLY A C 1
ATOM 2348 O O . GLY A 1 281 ? 2.452 -4.122 3.278 1.00 88.19 281 GLY A O 1
ATOM 2349 N N . ILE A 1 282 ? 4.446 -3.933 4.305 1.00 88.81 282 ILE A N 1
ATOM 2350 C CA . ILE A 1 282 ? 3.945 -3.544 5.619 1.00 88.81 282 ILE A CA 1
ATOM 2351 C C . ILE A 1 282 ? 4.790 -2.409 6.186 1.00 88.81 282 ILE A C 1
ATOM 2353 O O . ILE A 1 282 ? 6.017 -2.363 6.034 1.00 88.81 282 ILE A O 1
ATOM 2357 N N . SER A 1 283 ? 4.127 -1.455 6.826 1.00 88.56 283 SER A N 1
ATOM 2358 C CA . SER A 1 283 ? 4.770 -0.336 7.484 1.00 88.56 283 SER A CA 1
ATOM 2359 C C . SER A 1 283 ? 4.011 0.097 8.722 1.00 88.56 283 SER A C 1
ATOM 2361 O O . SER A 1 283 ? 2.816 0.364 8.676 1.00 88.56 283 SER A O 1
ATOM 2363 N N . ASN A 1 284 ? 4.753 0.251 9.812 1.00 85.94 284 ASN A N 1
ATOM 2364 C CA . ASN A 1 284 ? 4.226 0.709 11.087 1.00 85.94 284 ASN A CA 1
ATOM 2365 C C . ASN A 1 284 ? 4.606 2.190 11.265 1.00 85.94 284 ASN A C 1
ATOM 2367 O O . ASN A 1 284 ? 5.792 2.528 11.384 1.00 85.94 284 ASN A O 1
ATOM 2371 N N . ASN A 1 285 ? 3.606 3.071 11.239 1.00 81.38 285 ASN A N 1
ATOM 2372 C CA . ASN A 1 285 ? 3.709 4.521 11.383 1.00 81.38 285 ASN A CA 1
ATOM 2373 C C . ASN A 1 285 ? 3.022 4.983 12.675 1.00 81.38 285 ASN A C 1
ATOM 2375 O O . ASN A 1 285 ? 1.845 5.334 12.678 1.00 81.38 285 ASN A O 1
ATOM 2379 N N . LYS A 1 286 ? 3.776 5.049 13.778 1.00 80.75 286 LYS A N 1
ATOM 2380 C CA . LYS A 1 286 ? 3.268 5.438 15.106 1.00 80.75 286 LYS A CA 1
ATOM 2381 C C . LYS A 1 286 ? 2.081 4.573 15.553 1.00 80.75 286 LYS A C 1
ATOM 2383 O O . LYS A 1 286 ? 2.329 3.564 16.190 1.00 80.75 286 LYS A O 1
ATOM 2388 N N . LYS A 1 287 ? 0.850 5.001 15.246 1.00 83.25 287 LYS A N 1
ATOM 2389 C CA . LYS A 1 287 ? -0.423 4.335 15.574 1.00 83.25 287 LYS A CA 1
ATOM 2390 C C . LYS A 1 287 ? -1.057 3.626 14.372 1.00 83.25 287 LYS A C 1
ATOM 2392 O O . LYS A 1 287 ? -2.070 2.967 14.537 1.00 83.25 287 LYS A O 1
ATOM 2397 N N . ASP A 1 288 ? -0.540 3.838 13.166 1.00 89.50 288 ASP A N 1
ATOM 2398 C CA . ASP A 1 288 ? -1.107 3.325 11.921 1.00 89.50 288 ASP A CA 1
ATOM 2399 C C . ASP A 1 288 ? -0.250 2.166 11.398 1.00 89.50 288 ASP A C 1
ATOM 2401 O O . ASP A 1 288 ? 0.962 2.305 11.208 1.00 89.50 288 ASP A O 1
ATOM 2405 N N . HIS A 1 289 ? -0.882 1.026 11.153 1.00 91.44 289 HIS A N 1
ATOM 2406 C CA . HIS A 1 289 ? -0.291 -0.153 10.534 1.00 91.44 289 HIS A CA 1
ATOM 2407 C C . HIS A 1 289 ? -0.798 -0.250 9.099 1.00 91.44 289 HIS A C 1
ATOM 2409 O O . HIS A 1 289 ? -1.914 -0.713 8.860 1.00 91.44 289 HIS A O 1
ATOM 2415 N N . ILE A 1 290 ? 0.018 0.206 8.149 1.00 93.06 290 ILE A N 1
ATOM 2416 C CA . ILE A 1 290 ? -0.336 0.241 6.731 1.00 93.06 290 ILE A CA 1
ATOM 2417 C C . ILE A 1 290 ? 0.253 -0.981 6.040 1.00 93.06 290 ILE A C 1
ATOM 2419 O O . ILE A 1 290 ? 1.458 -1.227 6.121 1.00 93.06 290 ILE A O 1
ATOM 2423 N N . PHE A 1 291 ? -0.581 -1.711 5.315 1.00 91.88 291 PHE A N 1
ATOM 2424 C CA . PHE A 1 291 ? -0.182 -2.862 4.516 1.00 91.88 291 PHE A CA 1
ATOM 2425 C C . PHE A 1 291 ? -0.766 -2.759 3.117 1.00 91.88 291 PHE A C 1
ATOM 2427 O O . PHE A 1 291 ? -1.785 -2.103 2.910 1.00 91.88 291 PHE A O 1
ATOM 2434 N N . PHE A 1 292 ? -0.109 -3.377 2.146 1.00 94.00 292 PHE A N 1
ATOM 2435 C CA . PHE A 1 292 ? -0.617 -3.426 0.785 1.00 94.00 292 PHE A CA 1
ATOM 2436 C C . PHE A 1 292 ? -0.279 -4.745 0.109 1.00 94.00 292 PHE A C 1
ATOM 2438 O O . PHE A 1 292 ? 0.694 -5.416 0.465 1.00 94.00 292 PHE A O 1
ATOM 2445 N N . ILE A 1 293 ? -1.089 -5.051 -0.892 1.00 94.88 293 ILE A N 1
ATOM 2446 C CA . ILE A 1 293 ? -0.846 -6.055 -1.919 1.00 94.88 293 ILE A CA 1
ATOM 2447 C C . ILE A 1 293 ? -1.026 -5.369 -3.269 1.00 94.88 293 ILE A C 1
ATOM 2449 O O . ILE A 1 293 ? -1.880 -4.485 -3.415 1.00 94.88 293 ILE A O 1
ATOM 2453 N N . GLY A 1 294 ? -0.185 -5.712 -4.233 1.00 93.81 294 GLY A N 1
ATOM 2454 C CA . GLY A 1 294 ? -0.312 -5.180 -5.577 1.00 93.81 294 GLY A CA 1
ATOM 2455 C C . GLY A 1 294 ? 0.390 -6.030 -6.613 1.00 93.81 294 GLY A C 1
ATOM 2456 O O . GLY A 1 294 ? 1.345 -6.729 -6.289 1.00 93.81 294 GLY A O 1
ATOM 2457 N N . ASP A 1 295 ? -0.093 -5.895 -7.834 1.00 93.44 295 ASP A N 1
ATOM 2458 C CA . ASP A 1 295 ? 0.362 -6.579 -9.032 1.00 93.44 295 ASP A CA 1
ATOM 2459 C C . ASP A 1 295 ? 0.588 -5.539 -10.144 1.00 93.44 295 ASP A C 1
ATOM 2461 O O . ASP A 1 295 ? -0.185 -4.584 -10.306 1.00 93.44 295 ASP A O 1
ATOM 2465 N N . ALA A 1 296 ? 1.694 -5.673 -10.869 1.00 92.00 296 ALA A N 1
ATOM 2466 C CA . ALA A 1 296 ? 2.036 -4.830 -11.999 1.00 92.00 296 ALA A CA 1
ATOM 2467 C C . ALA A 1 296 ? 1.727 -5.529 -13.319 1.00 92.00 296 ALA A C 1
ATOM 2469 O O . ALA A 1 296 ? 2.205 -6.619 -13.585 1.00 92.00 296 ALA A O 1
ATOM 2470 N N . THR A 1 297 ? 1.100 -4.798 -14.239 1.00 86.38 297 THR A N 1
ATOM 2471 C CA . THR A 1 297 ? 0.733 -5.329 -15.557 1.00 86.38 297 THR A CA 1
ATOM 2472 C C . THR A 1 297 ? 1.885 -5.984 -16.320 1.00 86.38 297 THR A C 1
ATOM 2474 O O . THR A 1 297 ? 2.925 -5.348 -16.560 1.00 86.38 297 THR A O 1
ATOM 2477 N N . GLY A 1 298 ? 1.619 -7.182 -16.842 1.00 78.69 298 GLY A N 1
ATOM 2478 C CA . GLY A 1 298 ? 2.566 -7.992 -17.607 1.00 78.69 298 GLY A CA 1
ATOM 2479 C C . GLY A 1 298 ? 3.407 -8.887 -16.698 1.00 78.69 298 GLY A C 1
ATOM 2480 O O . GLY A 1 298 ? 3.167 -8.968 -15.510 1.00 78.69 298 GLY A O 1
ATOM 2481 N N . HIS A 1 299 ? 4.439 -9.530 -17.242 1.00 73.38 299 HIS A N 1
ATOM 2482 C CA . HIS A 1 299 ? 5.286 -10.447 -16.473 1.00 73.38 299 HIS A CA 1
ATOM 2483 C C . HIS A 1 299 ? 6.786 -10.160 -16.674 1.00 73.38 299 HIS A C 1
ATOM 2485 O O . HIS A 1 299 ? 7.204 -9.334 -17.506 1.00 73.38 299 HIS A O 1
ATOM 2491 N N . GLY A 1 300 ? 7.625 -10.816 -15.872 1.00 76.19 300 GLY A N 1
ATOM 2492 C CA . GLY A 1 300 ? 9.079 -10.715 -15.932 1.00 76.19 300 GLY A CA 1
ATOM 2493 C C . GLY A 1 300 ? 9.655 -9.343 -15.548 1.00 76.19 300 GLY A C 1
ATOM 2494 O O . GLY A 1 300 ? 9.182 -8.637 -14.658 1.00 76.19 300 GLY A O 1
ATOM 2495 N N . ILE A 1 301 ? 10.742 -8.943 -16.217 1.00 80.06 301 ILE A N 1
ATOM 2496 C CA . ILE A 1 301 ? 11.601 -7.810 -15.806 1.00 80.06 301 ILE A CA 1
ATOM 2497 C C . ILE A 1 301 ? 10.842 -6.468 -15.795 1.00 80.06 301 ILE A C 1
ATOM 2499 O O . ILE A 1 301 ? 11.116 -5.615 -14.951 1.00 80.06 301 ILE A O 1
ATOM 2503 N N . LYS A 1 302 ? 9.887 -6.258 -16.713 1.00 80.62 302 LYS A N 1
ATOM 2504 C CA . LYS A 1 302 ? 9.123 -4.998 -16.806 1.00 80.62 302 LYS A CA 1
ATOM 2505 C C . LYS A 1 302 ? 8.115 -4.841 -15.663 1.00 80.62 302 LYS A C 1
ATOM 2507 O O . LYS A 1 302 ? 8.053 -3.760 -15.072 1.00 80.62 302 LYS A O 1
ATOM 2512 N N . ALA A 1 303 ? 7.366 -5.901 -15.356 1.00 85.06 303 ALA A N 1
ATOM 2513 C CA . ALA A 1 303 ? 6.448 -5.938 -14.218 1.00 85.06 303 ALA A CA 1
ATOM 2514 C C . ALA A 1 303 ? 7.231 -5.786 -12.910 1.00 85.06 303 ALA A C 1
ATOM 2516 O O . ALA A 1 303 ? 6.961 -4.887 -12.113 1.00 85.06 303 ALA A O 1
ATOM 2517 N N . GLY A 1 304 ? 8.338 -6.523 -12.788 1.00 83.81 304 GLY A N 1
ATOM 2518 C CA . GLY A 1 304 ? 9.233 -6.402 -11.648 1.00 83.81 304 GLY A CA 1
ATOM 2519 C C . GLY A 1 304 ? 9.791 -4.995 -11.438 1.00 83.81 304 GLY A C 1
ATOM 2520 O O . GLY A 1 304 ? 9.774 -4.475 -10.327 1.00 83.81 304 GLY A O 1
ATOM 2521 N N . PHE A 1 305 ? 10.239 -4.321 -12.496 1.00 84.38 305 PHE A N 1
ATOM 2522 C CA . PHE A 1 305 ? 10.677 -2.927 -12.393 1.00 84.38 305 PHE A CA 1
ATOM 2523 C C . PHE A 1 305 ? 9.566 -2.000 -11.876 1.00 84.38 305 PHE A C 1
ATOM 2525 O O . PHE A 1 305 ? 9.812 -1.132 -11.034 1.00 84.38 305 PHE A O 1
ATOM 2532 N N . THR A 1 306 ? 8.344 -2.202 -12.366 1.00 88.12 306 THR A N 1
ATOM 2533 C CA . THR A 1 306 ? 7.158 -1.418 -12.007 1.00 88.12 306 THR A CA 1
ATOM 2534 C C . THR A 1 306 ? 6.801 -1.598 -10.525 1.00 88.12 306 THR A C 1
ATOM 2536 O O . THR A 1 306 ? 6.696 -0.604 -9.803 1.00 88.12 306 THR A O 1
ATOM 2539 N N . ILE A 1 307 ? 6.760 -2.837 -10.026 1.00 88.75 307 ILE A N 1
ATOM 2540 C CA . ILE A 1 307 ? 6.627 -3.127 -8.589 1.00 88.75 307 ILE A CA 1
ATOM 2541 C C . ILE A 1 307 ? 7.781 -2.560 -7.761 1.00 88.75 307 ILE A C 1
ATOM 2543 O O . ILE A 1 307 ? 7.567 -2.036 -6.663 1.00 88.75 307 ILE A O 1
ATOM 2547 N N . GLY A 1 308 ? 9.011 -2.617 -8.272 1.00 85.75 308 GLY A N 1
ATOM 2548 C CA . GLY A 1 308 ? 10.177 -2.047 -7.599 1.00 85.75 308 GLY A CA 1
ATOM 2549 C C . GLY A 1 308 ? 10.004 -0.555 -7.285 1.00 85.75 308 GLY A C 1
ATOM 2550 O O . GLY A 1 308 ? 10.426 -0.093 -6.219 1.00 85.75 308 GLY A O 1
ATOM 2551 N N . GLN A 1 309 ? 9.331 0.191 -8.166 1.00 86.94 309 GLN A N 1
ATOM 2552 C CA . GLN A 1 309 ? 8.994 1.601 -7.945 1.00 86.94 309 GLN A CA 1
ATOM 2553 C C . GLN A 1 309 ? 7.936 1.784 -6.856 1.00 86.94 309 GLN A C 1
ATOM 2555 O O . GLN A 1 309 ? 8.140 2.594 -5.950 1.00 86.94 309 GLN A O 1
ATOM 2560 N N . LEU A 1 310 ? 6.857 0.993 -6.882 1.00 91.38 310 LEU A N 1
ATOM 2561 C CA . LEU A 1 310 ? 5.838 0.999 -5.827 1.00 91.38 310 LEU A CA 1
ATOM 2562 C C . LEU A 1 310 ? 6.458 0.744 -4.449 1.00 91.38 310 LEU A C 1
ATOM 2564 O O . LEU A 1 310 ? 6.237 1.514 -3.515 1.00 91.38 310 LEU A O 1
ATOM 2568 N N . ASN A 1 311 ? 7.287 -0.295 -4.341 1.00 87.38 311 ASN A N 1
ATOM 2569 C CA . ASN A 1 311 ? 7.960 -0.677 -3.099 1.00 87.38 311 ASN A CA 1
ATOM 2570 C C . ASN A 1 311 ? 8.843 0.446 -2.550 1.00 87.38 311 ASN A C 1
ATOM 2572 O O . ASN A 1 311 ? 8.853 0.713 -1.344 1.00 87.38 311 ASN A O 1
ATOM 2576 N N . LYS A 1 312 ? 9.576 1.122 -3.439 1.00 85.25 312 LYS A N 1
ATOM 2577 C CA . LYS A 1 312 ? 10.395 2.283 -3.090 1.00 85.25 312 LYS A CA 1
ATOM 2578 C C . LYS A 1 312 ? 9.528 3.419 -2.544 1.00 85.25 312 LYS A C 1
ATOM 2580 O O . LYS A 1 312 ? 9.815 3.907 -1.452 1.00 85.25 312 LYS A O 1
ATOM 2585 N N . TYR A 1 313 ? 8.469 3.812 -3.255 1.00 89.88 313 TYR A N 1
ATOM 2586 C CA . TYR A 1 313 ? 7.601 4.911 -2.816 1.00 89.88 313 TYR A CA 1
ATOM 2587 C C . TYR A 1 313 ? 6.871 4.586 -1.522 1.00 89.88 313 TYR A C 1
ATOM 2589 O O . TYR A 1 313 ? 6.861 5.406 -0.602 1.00 89.88 313 TYR A O 1
ATOM 2597 N N . PHE A 1 314 ? 6.379 3.360 -1.375 1.00 91.31 314 PHE A N 1
ATOM 2598 C CA . PHE A 1 314 ? 5.852 2.897 -0.103 1.00 91.31 314 PHE A CA 1
ATOM 2599 C C . PHE A 1 314 ? 6.881 3.066 1.022 1.00 91.31 314 PHE A C 1
ATOM 2601 O O . PHE A 1 314 ? 6.604 3.757 1.998 1.00 91.31 314 PHE A O 1
ATOM 2608 N N . GLY A 1 315 ? 8.103 2.548 0.858 1.00 86.06 315 GLY A N 1
ATOM 2609 C CA . GLY A 1 315 ? 9.165 2.677 1.862 1.00 86.06 315 GLY A CA 1
ATOM 2610 C C . GLY A 1 315 ? 9.606 4.121 2.160 1.00 86.06 315 GLY A C 1
ATOM 2611 O O . GLY A 1 315 ? 10.094 4.407 3.262 1.00 86.06 315 GLY A O 1
ATOM 2612 N N . ASP A 1 316 ? 9.444 5.042 1.210 1.00 84.50 316 ASP A N 1
ATOM 2613 C CA . ASP A 1 316 ? 9.795 6.454 1.368 1.00 84.50 316 ASP A CA 1
ATOM 2614 C C . ASP A 1 316 ? 8.767 7.247 2.187 1.00 84.50 316 ASP A C 1
ATOM 2616 O O . ASP A 1 316 ? 9.165 8.117 2.983 1.00 84.50 316 ASP A O 1
ATOM 2620 N N . PHE A 1 317 ? 7.481 6.919 2.032 1.00 90.00 317 PHE A N 1
ATOM 2621 C CA . PHE A 1 317 ? 6.371 7.748 2.507 1.00 90.00 317 PHE A CA 1
ATOM 2622 C C . PHE A 1 317 ? 5.494 7.102 3.587 1.00 90.00 317 PHE A C 1
ATOM 2624 O O . PHE A 1 317 ? 4.937 7.830 4.414 1.00 90.00 317 PHE A O 1
ATOM 2631 N N . SER A 1 318 ? 5.405 5.770 3.660 1.00 90.25 318 SER A N 1
ATOM 2632 C CA . SER A 1 318 ? 4.454 5.059 4.536 1.00 90.25 318 SER A CA 1
ATOM 2633 C C . SER A 1 318 ? 4.628 5.370 6.027 1.00 90.25 318 SER A C 1
ATOM 2635 O O . SER A 1 318 ? 3.660 5.392 6.777 1.00 90.25 318 SER A O 1
ATOM 2637 N N . LYS A 1 319 ? 5.857 5.675 6.465 1.00 87.62 319 LYS A N 1
ATOM 2638 C CA . LYS A 1 319 ? 6.178 6.052 7.856 1.00 87.62 319 LYS A CA 1
ATOM 2639 C C . LYS A 1 319 ? 5.887 7.514 8.204 1.00 87.62 319 LYS A C 1
ATOM 2641 O O . LYS A 1 319 ? 6.134 7.927 9.333 1.00 87.62 319 LYS A O 1
ATOM 2646 N N . LYS A 1 320 ? 5.478 8.325 7.229 1.00 88.62 320 LYS A N 1
ATOM 2647 C CA . LYS A 1 320 ? 5.324 9.781 7.377 1.00 88.62 320 LYS A CA 1
ATOM 2648 C C . LYS A 1 320 ? 3.901 10.238 7.104 1.00 88.62 320 LYS A C 1
ATOM 2650 O O . LYS A 1 320 ? 3.448 11.202 7.713 1.00 88.62 320 LYS A O 1
ATOM 2655 N N . LEU A 1 321 ? 3.221 9.565 6.183 1.00 90.81 321 LEU A N 1
ATOM 2656 C CA . LEU A 1 321 ? 1.917 9.962 5.677 1.00 90.81 321 LEU A CA 1
ATOM 2657 C C . LEU A 1 321 ? 0.818 9.032 6.198 1.00 90.81 321 LEU A C 1
ATOM 2659 O O . LEU A 1 321 ? 1.053 7.855 6.462 1.00 90.81 321 LEU A O 1
ATOM 2663 N N . LYS A 1 322 ? -0.392 9.582 6.330 1.00 92.06 322 LYS A N 1
ATOM 2664 C CA . LYS A 1 322 ? -1.624 8.792 6.462 1.00 92.06 322 LYS A CA 1
ATOM 2665 C C . LYS A 1 322 ? -1.963 8.139 5.123 1.00 92.06 322 LYS A C 1
ATOM 2667 O O . LYS A 1 322 ? -1.487 8.611 4.090 1.00 92.06 322 LYS A O 1
ATOM 2672 N N . ILE A 1 323 ? -2.803 7.104 5.141 1.00 94.44 323 ILE A N 1
ATOM 2673 C CA . ILE A 1 323 ? -3.116 6.300 3.953 1.00 94.44 323 ILE A CA 1
ATOM 2674 C C . ILE A 1 323 ? -3.568 7.153 2.757 1.00 94.44 323 ILE A C 1
ATOM 2676 O O . ILE A 1 323 ? -3.048 6.965 1.669 1.00 94.44 323 ILE A O 1
ATOM 2680 N N . GLU A 1 324 ? -4.430 8.155 2.928 1.00 94.00 324 GLU A N 1
ATOM 2681 C CA . GLU A 1 324 ? -4.917 8.961 1.799 1.00 94.00 324 GLU A CA 1
ATOM 2682 C C . GLU A 1 324 ? -3.796 9.797 1.155 1.00 94.00 324 GLU A C 1
ATOM 2684 O O . GLU A 1 324 ? -3.644 9.812 -0.064 1.00 94.00 324 GLU A O 1
ATOM 2689 N N . ASN A 1 325 ? -2.950 10.428 1.974 1.00 94.69 325 ASN A N 1
ATOM 2690 C CA . ASN A 1 325 ? -1.788 11.182 1.491 1.00 94.69 325 ASN A CA 1
ATOM 2691 C C . ASN A 1 325 ? -0.736 10.261 0.862 1.00 94.69 325 ASN A C 1
ATOM 2693 O O . ASN A 1 325 ? -0.098 10.631 -0.118 1.00 94.69 325 ASN A O 1
ATOM 2697 N N . LEU A 1 326 ? -0.568 9.060 1.419 1.00 95.25 326 LEU A N 1
ATOM 2698 C CA . LEU A 1 326 ? 0.325 8.040 0.886 1.00 95.25 326 LEU A CA 1
ATOM 2699 C C . LEU A 1 326 ? -0.106 7.612 -0.522 1.00 95.25 326 LEU A C 1
ATOM 2701 O O . LEU A 1 326 ? 0.731 7.572 -1.418 1.00 95.25 326 LEU A O 1
ATOM 2705 N N . ILE A 1 327 ? -1.399 7.337 -0.724 1.00 96.50 327 ILE A N 1
ATOM 2706 C CA . ILE A 1 327 ? -1.944 6.959 -2.035 1.00 96.50 327 ILE A CA 1
ATOM 2707 C C . ILE A 1 327 ? -1.786 8.088 -3.051 1.00 96.50 327 ILE A C 1
ATOM 2709 O O . ILE A 1 327 ? -1.387 7.824 -4.184 1.00 96.50 327 ILE A O 1
ATOM 2713 N N . LEU A 1 328 ? -2.073 9.333 -2.655 1.00 96.00 328 LEU A N 1
ATOM 2714 C CA . LEU A 1 328 ? -1.913 10.495 -3.530 1.00 96.00 328 LEU A CA 1
ATOM 2715 C C . LEU A 1 328 ? -0.472 10.606 -4.048 1.00 96.00 328 LEU A C 1
ATOM 2717 O O . LEU A 1 328 ? -0.257 10.715 -5.257 1.00 96.00 328 LEU A O 1
ATOM 2721 N N . GLU A 1 329 ? 0.495 10.532 -3.132 1.00 95.50 329 GLU A N 1
ATOM 2722 C CA . GLU A 1 329 ? 1.920 10.655 -3.441 1.00 95.50 329 GLU A CA 1
ATOM 2723 C C . GLU A 1 329 ? 2.406 9.492 -4.317 1.00 95.50 329 GLU A C 1
ATOM 2725 O O . GLU A 1 329 ? 2.974 9.711 -5.388 1.00 95.50 329 GLU A O 1
ATOM 2730 N N . ILE A 1 330 ? 2.114 8.248 -3.912 1.00 95.00 330 ILE A N 1
ATOM 2731 C CA . ILE A 1 330 ? 2.507 7.043 -4.655 1.00 95.00 330 ILE A CA 1
ATOM 2732 C C . ILE A 1 330 ? 1.923 7.065 -6.068 1.00 95.00 330 ILE A C 1
ATOM 2734 O O . ILE A 1 330 ? 2.658 6.856 -7.031 1.00 95.00 330 ILE A O 1
ATOM 2738 N N . ASN A 1 331 ? 0.623 7.335 -6.220 1.00 95.69 331 ASN A N 1
ATOM 2739 C CA . ASN A 1 331 ? -0.017 7.326 -7.533 1.00 95.69 331 ASN A CA 1
ATOM 2740 C C . ASN A 1 331 ? 0.598 8.363 -8.478 1.00 95.69 331 ASN A C 1
ATOM 2742 O O . ASN A 1 331 ? 0.842 8.061 -9.646 1.00 95.69 331 ASN A O 1
ATOM 2746 N N . ASN A 1 332 ? 0.813 9.587 -7.994 1.00 94.12 332 ASN A N 1
ATOM 2747 C CA . ASN A 1 332 ? 1.286 10.674 -8.843 1.00 94.12 332 ASN A CA 1
ATOM 2748 C C . ASN A 1 332 ? 2.755 10.490 -9.241 1.00 94.12 332 ASN A C 1
ATOM 2750 O O . ASN A 1 332 ? 3.088 10.768 -10.392 1.00 94.12 332 ASN A O 1
ATOM 2754 N N . LEU A 1 333 ? 3.595 9.949 -8.352 1.00 91.62 333 LEU A N 1
ATOM 2755 C CA . LEU A 1 333 ? 4.968 9.562 -8.692 1.00 91.62 333 LEU A CA 1
ATOM 2756 C C . LEU A 1 333 ? 4.991 8.400 -9.690 1.00 91.62 333 LEU A C 1
ATOM 2758 O O . LEU A 1 333 ? 5.625 8.506 -10.736 1.00 91.62 333 LEU A O 1
ATOM 2762 N N . LEU A 1 334 ? 4.208 7.341 -9.450 1.00 91.81 334 LEU A N 1
ATOM 2763 C CA . LEU A 1 334 ? 4.073 6.244 -10.413 1.00 91.81 334 LEU A CA 1
ATOM 2764 C C . LEU A 1 334 ? 3.586 6.747 -11.775 1.00 91.81 334 LEU A C 1
ATOM 2766 O O . LEU A 1 334 ? 4.099 6.319 -12.801 1.00 91.81 334 LEU A O 1
ATOM 2770 N N . LYS A 1 335 ? 2.641 7.692 -11.820 1.00 90.12 335 LYS A N 1
ATOM 2771 C CA . LYS A 1 335 ? 2.168 8.254 -13.091 1.00 90.12 335 LYS A CA 1
ATOM 2772 C C . LYS A 1 335 ? 3.268 8.993 -13.862 1.00 90.12 335 LYS A C 1
ATOM 2774 O O . LYS A 1 335 ? 3.218 9.017 -15.092 1.00 90.12 335 LYS A O 1
ATOM 2779 N N . GLN A 1 336 ? 4.201 9.630 -13.160 1.00 86.75 336 GLN A N 1
ATOM 2780 C CA . GLN A 1 336 ? 5.317 10.351 -13.774 1.00 86.75 336 GLN A CA 1
ATOM 2781 C C . GLN A 1 336 ? 6.394 9.392 -14.291 1.00 86.75 336 GLN A C 1
ATOM 2783 O O . GLN A 1 336 ? 6.943 9.628 -15.366 1.00 86.75 336 GLN A O 1
ATOM 2788 N N . ASP A 1 337 ? 6.664 8.309 -13.561 1.00 82.31 337 ASP A N 1
ATOM 2789 C CA . ASP A 1 337 ? 7.777 7.413 -13.885 1.00 82.31 337 ASP A CA 1
ATOM 2790 C C . ASP A 1 337 ? 7.394 6.223 -14.778 1.00 82.31 337 ASP A C 1
ATOM 2792 O O . ASP A 1 337 ? 8.245 5.661 -15.478 1.00 82.31 337 ASP A O 1
ATOM 2796 N N . LEU A 1 338 ? 6.127 5.802 -14.761 1.00 80.88 338 LEU A N 1
ATOM 2797 C CA . LEU A 1 338 ? 5.656 4.694 -15.586 1.00 80.88 338 LEU A CA 1
ATOM 2798 C C . LEU A 1 338 ? 5.435 5.130 -17.036 1.00 80.88 338 LEU A C 1
ATOM 2800 O O . LEU A 1 338 ? 4.842 6.167 -17.336 1.00 80.88 338 LEU A O 1
ATOM 2804 N N . LYS A 1 339 ? 5.883 4.281 -17.968 1.00 71.88 339 LYS A N 1
ATOM 2805 C CA . LYS A 1 339 ? 5.601 4.445 -19.398 1.00 71.88 339 LYS A CA 1
ATOM 2806 C C . LYS A 1 339 ? 4.108 4.255 -19.671 1.00 71.88 339 LYS A C 1
ATOM 2808 O O . LYS A 1 339 ? 3.430 3.501 -18.978 1.00 71.88 339 LYS A O 1
ATOM 2813 N N . SER A 1 340 ? 3.617 4.903 -20.729 1.00 68.19 340 SER A N 1
ATOM 2814 C CA . SER A 1 340 ? 2.235 4.733 -21.189 1.00 68.19 340 SER A CA 1
ATOM 2815 C C . SER A 1 340 ? 1.904 3.250 -21.395 1.00 68.19 340 SER A C 1
ATOM 2817 O O . SER A 1 340 ? 2.651 2.550 -22.078 1.00 68.19 340 SER A O 1
ATOM 2819 N N . GLY A 1 341 ? 0.804 2.789 -20.797 1.00 72.12 341 GLY A N 1
ATOM 2820 C CA . GLY A 1 341 ? 0.340 1.400 -20.862 1.00 72.12 341 GLY A CA 1
ATOM 2821 C C . GLY A 1 341 ? 0.709 0.524 -19.661 1.00 72.12 341 GLY A C 1
ATOM 2822 O O . GLY A 1 341 ? 0.071 -0.506 -19.487 1.00 72.12 341 GLY A O 1
ATOM 2823 N N . ASN A 1 342 ? 1.652 0.937 -18.806 1.00 84.69 342 ASN A N 1
ATOM 2824 C CA . ASN A 1 342 ? 1.967 0.209 -17.574 1.00 84.69 342 ASN A CA 1
ATOM 2825 C C . ASN A 1 342 ? 1.162 0.773 -16.400 1.00 84.69 342 ASN A C 1
ATOM 2827 O O . ASN A 1 342 ? 1.121 1.991 -16.200 1.00 84.69 342 ASN A O 1
ATOM 2831 N N . PHE A 1 343 ? 0.577 -0.105 -15.593 1.00 91.06 343 PHE A N 1
ATOM 2832 C CA . PHE A 1 343 ? -0.100 0.270 -14.355 1.00 91.06 343 PHE A CA 1
ATOM 2833 C C . PHE A 1 343 ? 0.072 -0.811 -13.289 1.00 91.06 343 PHE A C 1
ATOM 2835 O O . PHE A 1 343 ? 0.628 -1.876 -13.550 1.00 91.06 343 PHE A O 1
ATOM 2842 N N . ILE A 1 344 ? -0.370 -0.502 -12.073 1.00 94.88 344 ILE A N 1
ATOM 2843 C CA . ILE A 1 344 ? -0.355 -1.442 -10.951 1.00 94.88 344 ILE A CA 1
ATOM 2844 C C . ILE A 1 344 ? -1.762 -1.533 -10.376 1.00 94.88 344 ILE A C 1
ATOM 2846 O O . ILE A 1 344 ? -2.317 -0.510 -9.955 1.00 94.88 344 ILE A O 1
ATOM 2850 N N . THR A 1 345 ? -2.324 -2.736 -10.320 1.00 96.00 345 THR A N 1
ATOM 2851 C CA . THR A 1 345 ? -3.511 -2.990 -9.503 1.00 96.00 345 THR A CA 1
ATOM 2852 C C . THR A 1 345 ? -3.055 -3.181 -8.059 1.00 96.00 345 THR A C 1
ATOM 2854 O O . THR A 1 345 ? -2.124 -3.924 -7.771 1.00 96.00 345 THR A O 1
ATOM 2857 N N . SER A 1 346 ? -3.623 -2.443 -7.110 1.00 96.62 346 SER A N 1
ATOM 2858 C CA . SER A 1 346 ? -3.219 -2.594 -5.704 1.00 96.62 346 SER A CA 1
ATOM 2859 C C . SER A 1 346 ? -4.322 -2.214 -4.738 1.00 96.62 346 SER A C 1
ATOM 2861 O O . SER A 1 346 ? -5.262 -1.491 -5.077 1.00 96.62 346 SER A O 1
ATOM 2863 N N . ILE A 1 347 ? -4.221 -2.708 -3.516 1.00 97.69 347 ILE A N 1
ATOM 2864 C CA . ILE A 1 347 ? -5.062 -2.278 -2.409 1.00 97.69 347 ILE A CA 1
ATOM 2865 C C . ILE A 1 347 ? -4.185 -2.039 -1.194 1.00 97.69 347 ILE A C 1
ATOM 2867 O O . ILE A 1 347 ? -3.302 -2.829 -0.861 1.00 97.69 347 ILE A O 1
ATOM 2871 N N . PHE A 1 348 ? -4.451 -0.920 -0.536 1.00 97.44 348 PHE A N 1
ATOM 2872 C CA . PHE A 1 348 ? -3.809 -0.551 0.710 1.00 97.44 348 PHE A CA 1
ATOM 2873 C C . PHE A 1 348 ? -4.828 -0.631 1.821 1.00 97.44 348 PHE A C 1
ATOM 2875 O O . PHE A 1 348 ? -5.960 -0.176 1.668 1.00 97.44 348 PHE A O 1
ATOM 2882 N N . PHE A 1 349 ? -4.391 -1.126 2.959 1.00 96.44 349 PHE A N 1
ATOM 2883 C CA . PHE A 1 349 ? -5.163 -1.200 4.176 1.00 96.44 349 PHE A CA 1
ATOM 2884 C C . PHE A 1 349 ? -4.427 -0.464 5.291 1.00 96.44 349 PHE A C 1
ATOM 2886 O O . PHE A 1 349 ? -3.203 -0.331 5.266 1.00 96.44 349 PHE A O 1
ATOM 2893 N N . ASN A 1 350 ? -5.174 -0.001 6.281 1.00 95.50 350 ASN A N 1
ATOM 2894 C CA . ASN A 1 350 ? -4.658 0.609 7.489 1.00 95.50 350 ASN A CA 1
ATOM 2895 C C . ASN A 1 350 ? -5.449 0.118 8.700 1.00 95.50 350 ASN A C 1
ATOM 2897 O O . ASN A 1 350 ? -6.679 0.217 8.722 1.00 95.50 350 ASN A O 1
ATOM 2901 N N . ILE A 1 351 ? -4.730 -0.343 9.718 1.00 93.38 351 ILE A N 1
ATOM 2902 C CA . ILE A 1 351 ? -5.268 -0.598 11.054 1.00 93.38 351 ILE A CA 1
ATOM 2903 C C . ILE A 1 351 ? -4.712 0.471 11.980 1.00 93.38 351 ILE A C 1
ATOM 2905 O O . ILE A 1 351 ? -3.498 0.615 12.110 1.00 93.38 351 ILE A O 1
ATOM 2909 N N . ASN A 1 352 ? -5.601 1.209 12.636 1.00 89.50 352 ASN A N 1
ATOM 2910 C CA . ASN A 1 352 ? -5.202 2.172 13.647 1.00 89.50 352 ASN A CA 1
ATOM 2911 C C . ASN A 1 352 ? -5.230 1.513 15.034 1.00 89.50 352 ASN A C 1
ATOM 2913 O O . ASN A 1 352 ? -6.234 0.909 15.410 1.00 89.50 352 ASN A O 1
ATOM 2917 N N . ASP A 1 353 ? -4.168 1.675 15.820 1.00 82.75 353 ASP A N 1
ATOM 2918 C CA . ASP A 1 353 ? -4.046 1.163 17.192 1.00 82.75 353 ASP A CA 1
ATOM 2919 C C . ASP A 1 353 ? -5.171 1.630 18.118 1.00 82.75 353 ASP A C 1
ATOM 2921 O O . ASP A 1 353 ? -5.500 0.967 19.107 1.00 82.75 353 ASP A O 1
ATOM 2925 N N . GLU A 1 354 ? -5.762 2.787 17.820 1.00 79.44 354 GLU A N 1
ATOM 2926 C CA . GLU A 1 354 ? -6.899 3.317 18.551 1.00 79.44 354 GLU A CA 1
ATOM 2927 C C . GLU A 1 354 ? -8.223 2.786 18.010 1.00 79.44 354 GLU A C 1
ATOM 2929 O O . GLU A 1 354 ? -9.185 2.788 18.752 1.00 79.44 354 GLU A O 1
ATOM 2934 N N . GLU A 1 355 ? -8.338 2.283 16.789 1.00 82.12 355 GLU A N 1
ATOM 2935 C CA . GLU A 1 355 ? -9.611 1.781 16.244 1.00 82.12 355 GLU A CA 1
ATOM 2936 C C . GLU A 1 355 ? -9.437 0.381 15.663 1.00 82.12 355 GLU A C 1
ATOM 2938 O O . GLU A 1 355 ? -9.773 0.104 14.518 1.00 82.12 355 GLU A O 1
ATOM 2943 N N . LYS A 1 356 ? -8.908 -0.530 16.484 1.00 82.94 356 LYS A N 1
ATOM 2944 C CA . LYS A 1 356 ? -8.489 -1.866 16.048 1.00 82.94 356 LYS A CA 1
ATOM 2945 C C . LYS A 1 356 ? -9.602 -2.737 15.484 1.00 82.94 356 LYS A C 1
ATOM 2947 O O . LYS A 1 356 ? -9.302 -3.709 14.819 1.00 82.94 356 LYS A O 1
ATOM 2952 N N . ASN A 1 357 ? -10.876 -2.459 15.738 1.00 86.19 357 ASN A N 1
ATOM 2953 C CA . ASN A 1 357 ? -11.979 -3.191 15.106 1.00 86.19 357 ASN A CA 1
ATOM 2954 C C . ASN A 1 357 ? -12.265 -2.726 13.669 1.00 86.19 357 ASN A C 1
ATOM 2956 O O . ASN A 1 357 ? -13.067 -3.362 12.990 1.00 86.19 357 ASN A O 1
ATOM 2960 N N . LYS A 1 358 ? -11.634 -1.642 13.204 1.00 92.12 358 LYS A N 1
ATOM 2961 C CA . LYS A 1 358 ? -11.816 -1.092 11.864 1.00 92.12 358 LYS A CA 1
ATOM 2962 C C . LYS A 1 358 ? -10.548 -1.240 11.035 1.00 92.12 358 LYS A C 1
ATOM 2964 O O . LYS A 1 358 ? -9.477 -0.761 11.406 1.00 92.12 358 LYS A O 1
ATOM 2969 N N . VAL A 1 359 ? -10.704 -1.829 9.859 1.00 95.94 359 VAL A N 1
ATOM 2970 C CA . VAL A 1 359 ? -9.690 -1.828 8.806 1.00 95.94 359 VAL A CA 1
ATOM 2971 C C . VAL A 1 359 ? -10.118 -0.812 7.760 1.00 95.94 359 VAL A C 1
ATOM 2973 O O . VAL A 1 359 ? -11.097 -1.014 7.042 1.00 95.94 359 VAL A O 1
ATOM 2976 N N . SER A 1 360 ? -9.398 0.303 7.684 1.00 96.38 360 SER A N 1
ATOM 2977 C CA . SER A 1 360 ? -9.548 1.246 6.576 1.00 96.38 360 SER A CA 1
ATOM 2978 C C . SER A 1 360 ? -8.843 0.703 5.341 1.00 96.38 360 SER A C 1
ATOM 2980 O O . SER A 1 360 ? -7.786 0.097 5.473 1.00 96.38 360 SER A O 1
ATOM 2982 N N . PHE A 1 361 ? -9.357 0.959 4.143 1.00 97.62 361 PHE A N 1
ATOM 2983 C CA . PHE A 1 361 ? -8.682 0.573 2.909 1.00 97.62 361 PHE A CA 1
ATOM 2984 C C . PHE A 1 361 ? -8.949 1.537 1.752 1.00 97.62 361 PHE A C 1
ATOM 2986 O O . PHE A 1 361 ? -9.945 2.268 1.733 1.00 97.62 361 PHE A O 1
ATOM 2993 N N . VAL A 1 362 ? -8.042 1.527 0.777 1.00 97.94 362 VAL A N 1
ATOM 2994 C CA . VAL A 1 362 ? -8.149 2.247 -0.495 1.00 97.94 362 VAL A CA 1
ATOM 2995 C C . VAL A 1 362 ? -7.787 1.281 -1.617 1.00 97.94 362 VAL A C 1
ATOM 2997 O O . VAL A 1 362 ? -6.657 0.799 -1.689 1.00 97.94 362 VAL A O 1
ATOM 3000 N N . GLY A 1 363 ? -8.757 1.001 -2.486 1.00 96.69 363 GLY A N 1
ATOM 3001 C CA . GLY A 1 363 ? -8.536 0.230 -3.704 1.00 96.69 363 GLY A CA 1
ATOM 3002 C C . GLY A 1 363 ? -7.952 1.089 -4.825 1.00 96.69 363 GLY A C 1
ATOM 3003 O O . GLY A 1 363 ? -8.314 2.257 -4.989 1.00 96.69 363 GLY A O 1
ATOM 3004 N N . MET A 1 364 ? -7.064 0.490 -5.606 1.00 95.50 364 MET A N 1
ATOM 3005 C CA . MET A 1 364 ? -6.482 1.023 -6.834 1.00 95.50 364 MET A CA 1
ATOM 3006 C C . MET A 1 364 ? -6.631 -0.036 -7.930 1.00 95.50 364 MET A C 1
ATOM 3008 O O . MET A 1 364 ? -5.648 -0.599 -8.404 1.00 95.50 364 MET A O 1
ATOM 3012 N N . GLY A 1 365 ? -7.878 -0.360 -8.284 1.00 93.69 365 GLY A N 1
ATOM 3013 C CA . GLY A 1 365 ? -8.194 -1.300 -9.366 1.00 93.69 365 GLY A CA 1
ATOM 3014 C C . GLY A 1 365 ? -7.895 -2.772 -9.066 1.00 93.69 365 GLY A C 1
ATOM 3015 O O . GLY A 1 365 ? -7.796 -3.549 -10.002 1.00 93.69 365 GLY A O 1
ATOM 3016 N N . HIS A 1 366 ? -7.715 -3.135 -7.795 1.00 94.88 366 HIS A N 1
ATOM 3017 C CA . HIS A 1 366 ? -7.402 -4.499 -7.364 1.00 94.88 366 HIS A CA 1
ATOM 3018 C C . HIS A 1 366 ? -8.638 -5.397 -7.242 1.00 94.88 366 HIS A C 1
ATOM 3020 O O . HIS A 1 366 ? -9.768 -4.900 -7.145 1.00 94.88 366 HIS A O 1
ATOM 3026 N N . GLU A 1 367 ? -8.385 -6.705 -7.196 1.00 93.81 367 GLU A N 1
ATOM 3027 C CA . GLU A 1 367 ? -9.383 -7.768 -7.082 1.00 93.81 367 GLU A CA 1
ATOM 3028 C C . GLU A 1 367 ? -10.311 -7.619 -5.858 1.00 93.81 367 GLU A C 1
ATOM 3030 O O . GLU A 1 367 ? -9.962 -6.962 -4.865 1.00 93.81 367 GLU A O 1
ATOM 3035 N N . PRO A 1 368 ? -11.523 -8.215 -5.896 1.00 96.12 368 PRO A N 1
ATOM 3036 C CA . PRO A 1 368 ? -12.413 -8.271 -4.749 1.00 96.12 368 PRO A CA 1
ATOM 3037 C C . PRO A 1 368 ? -11.745 -8.899 -3.528 1.00 96.12 368 PRO A C 1
ATOM 3039 O O . PRO A 1 368 ? -11.134 -9.959 -3.621 1.00 96.12 368 PRO A O 1
ATOM 3042 N N . ILE A 1 369 ? -11.960 -8.298 -2.362 1.00 97.31 369 ILE A N 1
ATOM 3043 C CA . ILE A 1 369 ? -11.542 -8.871 -1.080 1.00 97.31 369 ILE A CA 1
ATOM 3044 C C . ILE A 1 369 ? -12.675 -9.711 -0.495 1.00 97.31 369 ILE A C 1
ATOM 3046 O O . ILE A 1 369 ? -13.859 -9.414 -0.694 1.00 97.31 369 ILE A O 1
ATOM 3050 N N . PHE A 1 370 ? -12.310 -10.734 0.268 1.00 98.31 370 PHE A N 1
ATOM 3051 C CA . PHE A 1 370 ? -13.262 -11.584 0.971 1.00 98.31 370 PHE A CA 1
ATOM 3052 C C . PHE A 1 370 ? -13.128 -11.417 2.476 1.00 98.31 370 PHE A C 1
ATOM 3054 O O . PHE A 1 370 ? -12.017 -11.318 2.992 1.00 98.31 370 PHE A O 1
ATOM 3061 N N . VAL A 1 371 ? -14.253 -11.423 3.186 1.00 98.31 371 VAL A N 1
ATOM 3062 C CA . VAL A 1 371 ? -14.266 -11.449 4.650 1.00 98.31 371 VAL A CA 1
ATOM 3063 C C . VAL A 1 371 ? -15.093 -12.638 5.113 1.00 98.31 371 VAL A C 1
ATOM 3065 O O . VAL A 1 371 ? -16.296 -12.716 4.878 1.00 98.31 371 VAL A O 1
ATOM 3068 N N . TYR A 1 372 ? -14.445 -13.582 5.779 1.00 98.00 372 TYR A N 1
ATOM 3069 C CA . TYR A 1 372 ? -15.113 -14.637 6.518 1.00 98.00 372 TYR A CA 1
ATOM 3070 C C . TYR A 1 372 ? -15.567 -14.104 7.877 1.00 98.00 372 TYR A C 1
ATOM 3072 O O . TYR A 1 372 ? -14.764 -13.611 8.675 1.00 98.00 372 TYR A O 1
ATOM 3080 N N . ARG A 1 373 ? -16.866 -14.230 8.135 1.00 96.81 373 ARG A N 1
ATOM 3081 C CA . ARG A 1 373 ? -17.524 -13.853 9.382 1.00 96.81 373 ARG A CA 1
ATOM 3082 C C . ARG A 1 373 ? -17.531 -15.044 10.325 1.00 96.81 373 ARG A C 1
ATOM 3084 O O . ARG A 1 373 ? -18.282 -15.998 10.128 1.00 96.81 373 ARG A O 1
ATOM 3091 N N . ASN A 1 374 ? -16.738 -14.983 11.389 1.00 94.06 374 ASN A N 1
ATOM 3092 C CA . ASN A 1 374 ? -16.594 -16.098 12.320 1.00 94.06 374 ASN A CA 1
ATOM 3093 C C . ASN A 1 374 ? -17.900 -16.418 13.061 1.00 94.06 374 ASN A C 1
ATOM 3095 O O . ASN A 1 374 ? -18.162 -17.583 13.351 1.00 94.06 374 ASN A O 1
ATOM 3099 N N . THR A 1 375 ? -18.739 -15.417 13.331 1.00 93.44 375 THR A N 1
ATOM 3100 C CA . THR A 1 375 ? -20.019 -15.613 14.029 1.00 93.44 375 THR A CA 1
ATOM 3101 C C . THR A 1 375 ? -21.063 -16.298 13.150 1.00 93.44 375 THR A C 1
ATOM 3103 O O . THR A 1 375 ? -21.691 -17.259 13.582 1.00 93.44 375 THR A O 1
ATOM 3106 N N . THR A 1 376 ? -21.260 -15.816 11.919 1.00 95.81 376 THR A N 1
ATOM 3107 C CA . THR A 1 376 ? -22.298 -16.337 11.009 1.00 95.81 376 THR A CA 1
ATOM 3108 C C . THR A 1 376 ? -21.807 -17.495 10.152 1.00 95.81 376 THR A C 1
ATOM 3110 O O . THR A 1 376 ? -22.618 -18.185 9.546 1.00 95.81 376 THR A O 1
ATOM 3113 N N . LYS A 1 377 ? -20.488 -17.711 10.108 1.00 94.81 377 LYS A N 1
ATOM 3114 C CA . LYS A 1 377 ? -19.810 -18.675 9.239 1.00 94.81 377 LYS A CA 1
ATOM 3115 C C . LYS A 1 377 ? -20.020 -18.406 7.748 1.00 94.81 377 LYS A C 1
ATOM 3117 O O . LYS A 1 377 ? -19.868 -19.312 6.934 1.00 94.81 377 LYS A O 1
ATOM 3122 N N . GLU A 1 378 ? -20.335 -17.167 7.383 1.00 96.56 378 GLU A N 1
ATOM 3123 C CA . GLU A 1 378 ? -20.524 -16.742 5.996 1.00 96.56 378 GLU A CA 1
ATOM 3124 C C . GLU A 1 378 ? -19.327 -15.957 5.463 1.00 96.56 378 GLU A C 1
ATOM 3126 O O . GLU A 1 378 ? -18.529 -15.421 6.230 1.00 96.56 378 GLU A O 1
ATOM 3131 N N . VAL A 1 379 ? -19.206 -15.892 4.137 1.00 97.81 379 VAL A N 1
ATOM 3132 C CA . VAL A 1 379 ? -18.182 -15.095 3.453 1.00 97.81 379 VAL A CA 1
ATOM 3133 C C . VAL A 1 379 ? -18.857 -13.974 2.678 1.00 97.81 379 VAL A C 1
ATOM 3135 O O . VAL A 1 379 ? -19.708 -14.220 1.826 1.00 97.81 379 VAL A O 1
ATOM 3138 N N . GLU A 1 380 ? -18.459 -12.738 2.956 1.00 97.12 380 GLU A N 1
ATOM 3139 C CA . GLU A 1 380 ? -18.851 -11.567 2.174 1.00 97.12 380 GLU A CA 1
ATOM 3140 C C . GLU A 1 380 ? -17.765 -11.223 1.149 1.00 97.12 380 GLU A C 1
ATOM 3142 O O . GLU A 1 380 ? -16.567 -11.353 1.412 1.00 97.12 380 GLU A O 1
ATOM 3147 N N . LYS A 1 381 ? -18.196 -10.767 -0.030 1.00 97.50 381 LYS A N 1
ATOM 3148 C CA . LYS A 1 381 ? -17.325 -10.256 -1.092 1.00 97.50 381 LYS A CA 1
ATOM 3149 C C . LYS A 1 381 ? -17.456 -8.740 -1.150 1.00 97.50 381 LYS A C 1
ATOM 3151 O O . LYS A 1 381 ? -18.563 -8.223 -1.298 1.00 97.50 381 LYS A O 1
ATOM 3156 N N . ILE A 1 382 ? -16.335 -8.032 -1.085 1.00 97.12 382 ILE A N 1
ATOM 3157 C CA . ILE A 1 382 ? -16.290 -6.569 -1.133 1.00 97.12 382 ILE A CA 1
ATOM 3158 C C . ILE A 1 382 ? -15.459 -6.154 -2.343 1.00 97.12 382 ILE A C 1
ATOM 3160 O O . ILE A 1 382 ? -14.331 -6.600 -2.515 1.00 97.12 382 ILE A O 1
ATOM 3164 N N . ILE A 1 383 ? -16.004 -5.269 -3.177 1.00 95.81 383 ILE A N 1
ATOM 3165 C CA . ILE A 1 383 ? -15.300 -4.724 -4.345 1.00 95.81 383 ILE A CA 1
ATOM 3166 C C . ILE A 1 383 ? -14.571 -3.440 -3.921 1.00 95.81 383 ILE A C 1
ATOM 3168 O O . ILE A 1 383 ? -15.254 -2.455 -3.610 1.00 95.81 383 ILE A O 1
ATOM 3172 N N . PRO A 1 384 ? -13.224 -3.392 -3.918 1.00 91.56 384 PRO A N 1
ATOM 3173 C CA . PRO A 1 384 ? -12.489 -2.236 -3.414 1.00 91.56 384 PRO A CA 1
ATOM 3174 C C . PRO A 1 384 ? -12.704 -0.969 -4.246 1.00 91.56 384 PRO A C 1
ATOM 3176 O O . PRO A 1 384 ? -12.870 0.125 -3.699 1.00 91.56 384 PRO A O 1
ATOM 3179 N N . GLY A 1 385 ? -12.768 -1.136 -5.569 1.00 91.06 385 GLY A N 1
ATOM 3180 C CA . GLY A 1 385 ? -12.884 -0.053 -6.539 1.00 91.06 385 GLY A CA 1
ATOM 3181 C C . GLY A 1 385 ? -11.582 0.733 -6.720 1.00 91.06 385 GLY A C 1
ATOM 3182 O O . GLY A 1 385 ? -10.492 0.260 -6.408 1.00 91.06 385 GLY A O 1
ATOM 3183 N N . GLY A 1 386 ? -11.713 1.955 -7.238 1.00 90.75 386 GLY A N 1
ATOM 3184 C CA . GLY A 1 386 ? -10.575 2.810 -7.580 1.00 90.75 386 GLY A CA 1
ATOM 3185 C C . GLY A 1 386 ? -9.979 2.495 -8.952 1.00 90.75 386 GLY A C 1
ATOM 3186 O O . GLY A 1 386 ? -10.276 1.472 -9.558 1.00 90.75 386 GLY A O 1
ATOM 3187 N N . LEU A 1 387 ? -9.169 3.423 -9.459 1.00 92.31 387 LEU A N 1
ATOM 3188 C CA . LEU A 1 387 ? -8.437 3.259 -10.714 1.00 92.31 387 LEU A CA 1
ATOM 3189 C C . LEU A 1 387 ? -7.047 2.698 -10.406 1.00 92.31 387 LEU A C 1
ATOM 3191 O O . LEU A 1 387 ? -6.466 3.073 -9.387 1.00 92.31 387 LEU A O 1
ATOM 3195 N N . ALA A 1 388 ? -6.516 1.843 -11.280 1.00 94.50 388 ALA A N 1
ATOM 3196 C CA . ALA A 1 388 ? -5.170 1.310 -11.110 1.00 94.50 388 ALA A CA 1
ATOM 3197 C C . ALA A 1 388 ? -4.111 2.421 -11.028 1.00 94.50 388 ALA A C 1
ATOM 3199 O O . ALA A 1 388 ? -4.226 3.483 -11.658 1.00 94.50 388 ALA A O 1
ATOM 3200 N N . ALA A 1 389 ? -3.090 2.175 -10.210 1.00 94.00 389 ALA A N 1
ATOM 3201 C CA . ALA A 1 389 ? -2.063 3.151 -9.889 1.00 94.00 389 ALA A CA 1
ATOM 3202 C C . ALA A 1 389 ? -1.241 3.509 -11.129 1.00 94.00 389 ALA A C 1
ATOM 3204 O O . ALA A 1 389 ? -0.864 2.643 -11.920 1.00 94.00 389 ALA A O 1
ATOM 3205 N N . GLY A 1 390 ? -0.951 4.801 -11.289 1.00 91.56 390 GLY A N 1
ATOM 3206 C CA . GLY A 1 390 ? -0.136 5.297 -12.398 1.00 91.56 390 GLY A CA 1
ATOM 3207 C C . GLY A 1 390 ? -0.890 5.498 -13.718 1.00 91.56 390 GLY A C 1
ATOM 3208 O O . GLY A 1 390 ? -0.292 5.963 -14.687 1.00 91.56 390 GLY A O 1
ATOM 3209 N N . ILE A 1 391 ? -2.206 5.249 -13.779 1.00 90.31 391 ILE A N 1
ATOM 3210 C CA . ILE A 1 391 ? -2.999 5.538 -14.990 1.00 90.31 391 ILE A CA 1
ATOM 3211 C C . ILE A 1 391 ? -3.213 7.048 -15.165 1.00 90.31 391 ILE A C 1
ATOM 3213 O O . ILE A 1 391 ? -2.964 7.598 -16.246 1.00 90.31 391 ILE A O 1
ATOM 3217 N N . ARG A 1 392 ? -3.643 7.743 -14.104 1.00 90.69 392 ARG A N 1
ATOM 3218 C CA . ARG A 1 392 ? -3.997 9.171 -14.137 1.00 90.69 392 ARG A CA 1
ATOM 3219 C C . ARG A 1 392 ? -3.491 9.893 -12.895 1.00 90.69 392 ARG A C 1
ATOM 3221 O O . ARG A 1 392 ? -3.505 9.326 -11.809 1.00 90.69 392 ARG A O 1
ATOM 3228 N N . LEU A 1 393 ? -3.121 11.165 -13.051 1.00 92.12 393 LEU A N 1
ATOM 3229 C CA . LEU A 1 393 ? -2.869 12.045 -11.912 1.00 92.12 393 LEU A CA 1
ATOM 3230 C C . LEU A 1 393 ? -4.143 12.213 -11.073 1.00 92.12 393 LEU A C 1
ATOM 3232 O O . LEU A 1 393 ? -5.239 12.427 -11.605 1.00 92.12 393 LEU A O 1
ATOM 3236 N N . ILE A 1 394 ? -3.983 12.129 -9.760 1.00 91.69 394 ILE A N 1
ATOM 3237 C CA . ILE A 1 394 ? -5.010 12.469 -8.780 1.00 91.69 394 ILE A CA 1
ATOM 3238 C C . ILE A 1 394 ? -4.768 13.926 -8.383 1.00 91.69 394 ILE A C 1
ATOM 3240 O O . ILE A 1 394 ? -3.651 14.289 -8.016 1.00 91.69 394 ILE A O 1
ATOM 3244 N N . LYS A 1 395 ? -5.802 14.766 -8.514 1.00 89.19 395 LYS A N 1
ATOM 3245 C CA . LYS A 1 395 ? -5.690 16.214 -8.282 1.00 89.19 395 LYS A CA 1
ATOM 3246 C C . LYS A 1 395 ? -5.513 16.531 -6.803 1.00 89.19 395 LYS A C 1
ATOM 3248 O O . LYS A 1 395 ? -4.624 17.294 -6.447 1.00 89.19 395 LYS A O 1
ATOM 3253 N N . ASP A 1 396 ? -6.351 15.930 -5.965 1.00 90.94 396 ASP A N 1
ATOM 3254 C CA . ASP A 1 396 ? -6.339 16.145 -4.526 1.00 90.94 396 ASP A CA 1
ATOM 3255 C C . ASP A 1 396 ? -6.922 14.941 -3.764 1.00 90.94 396 ASP A C 1
ATOM 3257 O O . ASP A 1 396 ? -7.448 13.984 -4.342 1.00 90.94 396 ASP A O 1
ATOM 3261 N N . ILE A 1 397 ? -6.807 14.998 -2.437 1.00 89.75 397 ILE A N 1
ATOM 3262 C CA . ILE A 1 397 ? -7.183 13.926 -1.509 1.00 89.75 397 ILE A CA 1
ATOM 3263 C C . ILE A 1 397 ? -8.681 13.587 -1.587 1.00 89.75 397 ILE A C 1
ATOM 3265 O O . ILE A 1 397 ? -9.049 12.438 -1.354 1.00 89.75 397 ILE A O 1
ATOM 3269 N N . SER A 1 398 ? -9.557 14.530 -1.955 1.00 90.81 398 SER A N 1
ATOM 3270 C CA . SER A 1 398 ? -11.009 14.285 -2.029 1.00 90.81 398 SER A CA 1
ATOM 3271 C C . SER A 1 398 ? -11.389 13.267 -3.111 1.00 90.81 398 SER A C 1
ATOM 3273 O O . SER A 1 398 ? -12.449 12.643 -3.045 1.00 90.81 398 SER A O 1
ATOM 3275 N N . ASN A 1 399 ? -10.510 13.046 -4.095 1.00 89.12 399 ASN A N 1
ATOM 3276 C CA . ASN A 1 399 ? -10.696 12.016 -5.112 1.00 89.12 399 ASN A CA 1
ATOM 3277 C C . ASN A 1 399 ? -10.345 10.602 -4.619 1.00 89.12 399 ASN A C 1
ATOM 3279 O O . ASN A 1 399 ? -10.607 9.633 -5.337 1.00 89.12 399 ASN A O 1
ATOM 3283 N N . ILE A 1 400 ? -9.771 10.465 -3.421 1.00 92.75 400 ILE A N 1
ATOM 3284 C CA . ILE A 1 400 ? -9.412 9.178 -2.828 1.00 92.75 400 ILE A CA 1
ATOM 3285 C C . ILE A 1 400 ? -10.564 8.687 -1.958 1.00 92.75 400 ILE A C 1
ATOM 3287 O O . ILE A 1 400 ? -10.936 9.292 -0.954 1.00 92.75 400 ILE A O 1
ATOM 3291 N N . LYS A 1 401 ? -11.130 7.541 -2.340 1.00 92.19 401 LYS A N 1
ATOM 3292 C CA . LYS A 1 401 ? -12.234 6.909 -1.616 1.00 92.19 401 LYS A CA 1
ATOM 3293 C C . LYS A 1 401 ? -11.693 5.920 -0.591 1.00 92.19 401 LYS A C 1
ATOM 3295 O O . LYS A 1 401 ? -11.546 4.738 -0.895 1.00 92.19 401 LYS A O 1
ATOM 3300 N N . LYS A 1 402 ? -11.434 6.403 0.624 1.00 94.94 402 LYS A N 1
ATOM 3301 C CA . LYS A 1 402 ? -11.204 5.530 1.780 1.00 94.94 402 LYS A CA 1
ATOM 3302 C C . LYS A 1 402 ? -12.514 4.864 2.197 1.00 94.94 402 LYS A C 1
ATOM 3304 O O . LYS A 1 402 ? -13.545 5.528 2.301 1.00 94.94 402 LYS A O 1
ATOM 3309 N N . ARG A 1 403 ? -12.462 3.558 2.428 1.00 95.75 403 ARG A N 1
ATOM 3310 C CA . ARG A 1 403 ? -13.571 2.741 2.933 1.00 95.75 403 ARG A CA 1
ATOM 3311 C C . ARG A 1 403 ? -13.136 2.013 4.196 1.00 95.75 403 ARG A C 1
ATOM 3313 O O . ARG A 1 403 ? -11.946 1.947 4.483 1.00 95.75 403 ARG A O 1
ATOM 3320 N N . GLU A 1 404 ? -14.093 1.481 4.943 1.00 96.06 404 GLU A N 1
ATOM 3321 C CA . GLU A 1 404 ? -13.843 0.811 6.219 1.00 96.06 404 GLU A CA 1
ATOM 3322 C C . GLU A 1 404 ? -14.563 -0.537 6.270 1.00 96.06 404 GLU A C 1
ATOM 3324 O O . GLU A 1 404 ? -15.667 -0.681 5.742 1.00 96.06 404 GLU A O 1
ATOM 3329 N N . ILE A 1 405 ? -13.929 -1.511 6.919 1.00 96.06 405 ILE A N 1
ATOM 3330 C CA . ILE A 1 405 ? -14.487 -2.830 7.229 1.00 96.06 405 ILE A CA 1
ATOM 3331 C C . ILE A 1 405 ? -14.381 -3.012 8.731 1.00 96.06 405 ILE A C 1
ATOM 3333 O O . ILE A 1 405 ? -13.302 -2.854 9.303 1.00 96.06 405 ILE A O 1
ATOM 3337 N N . ILE A 1 406 ? -15.493 -3.359 9.368 1.00 95.25 406 ILE A N 1
ATOM 3338 C CA . ILE A 1 406 ? -15.489 -3.746 10.776 1.00 95.25 406 ILE A CA 1
ATOM 3339 C C . ILE A 1 406 ? -15.191 -5.242 10.844 1.00 95.25 406 ILE A C 1
ATOM 33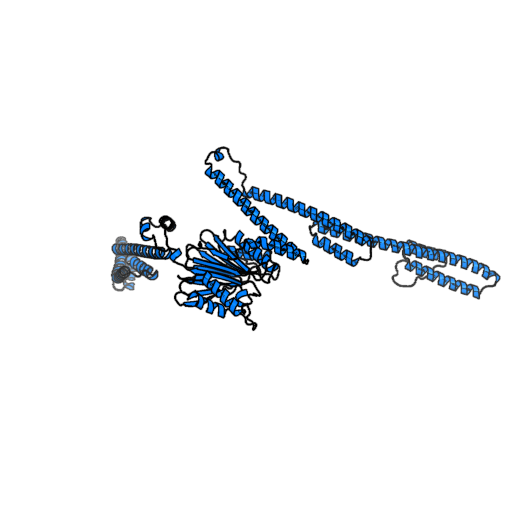41 O O . ILE A 1 406 ? -15.928 -6.029 10.247 1.00 95.25 406 ILE A O 1
ATOM 3345 N N . LEU A 1 407 ? -14.138 -5.631 11.562 1.00 95.00 407 LEU A N 1
ATOM 3346 C CA . LEU A 1 407 ? -13.784 -7.028 11.818 1.00 95.00 407 LEU A CA 1
ATOM 3347 C C . LEU A 1 407 ? -14.025 -7.366 13.293 1.00 95.00 407 LEU A C 1
ATOM 3349 O O . LEU A 1 407 ? -13.468 -6.732 14.197 1.00 95.00 407 LEU A O 1
ATOM 3353 N N . ASN A 1 408 ? -14.870 -8.372 13.524 1.00 93.31 408 ASN A N 1
ATOM 3354 C CA . ASN A 1 408 ? -15.131 -8.927 14.849 1.00 93.31 408 ASN A CA 1
ATOM 3355 C C . ASN A 1 408 ? -14.125 -10.025 15.189 1.00 93.31 408 ASN A C 1
ATOM 3357 O O . ASN A 1 408 ? -13.364 -10.467 14.338 1.00 93.31 408 ASN A O 1
ATOM 3361 N N . ASP A 1 409 ? -14.112 -10.461 16.447 1.00 91.38 409 ASP A N 1
ATOM 3362 C CA . ASP A 1 409 ? -13.161 -11.472 16.904 1.00 91.38 409 ASP A CA 1
ATOM 3363 C C . ASP A 1 409 ? -13.251 -12.775 16.091 1.00 91.38 409 ASP A C 1
ATOM 3365 O O . ASP A 1 409 ? -14.326 -13.358 15.912 1.00 91.38 409 ASP A O 1
ATOM 3369 N N . GLY A 1 410 ? -12.104 -13.218 15.584 1.00 91.88 410 GLY A N 1
ATOM 3370 C CA . GLY A 1 410 ? -11.976 -14.378 14.713 1.00 91.88 410 GLY A CA 1
ATOM 3371 C C . GLY A 1 410 ? -12.376 -14.159 13.252 1.00 91.88 410 GLY A C 1
ATOM 3372 O O . GLY A 1 410 ? -12.160 -15.084 12.470 1.00 91.88 410 GLY A O 1
ATOM 3373 N N . ASP A 1 411 ? -12.928 -13.001 12.860 1.00 96.12 411 ASP A N 1
ATOM 3374 C CA . ASP A 1 411 ? -13.178 -12.688 11.445 1.00 96.12 411 ASP A CA 1
ATOM 3375 C C . ASP A 1 411 ? -11.852 -12.677 10.665 1.00 96.12 411 ASP A C 1
ATOM 3377 O O . ASP A 1 411 ? -10.814 -12.247 11.185 1.00 96.12 411 ASP A O 1
ATOM 3381 N N . ILE A 1 412 ? -11.896 -13.138 9.412 1.00 96.88 412 ILE A N 1
ATOM 3382 C CA . ILE A 1 412 ? -10.717 -13.271 8.545 1.00 96.88 412 ILE A CA 1
ATOM 3383 C C . ILE A 1 412 ? -10.955 -12.505 7.250 1.00 96.88 412 ILE A C 1
ATOM 3385 O O . ILE A 1 412 ? -11.898 -12.798 6.524 1.00 96.88 412 ILE A O 1
ATOM 3389 N N . LEU A 1 413 ? -10.081 -11.555 6.943 1.00 97.56 413 LEU A N 1
ATOM 3390 C CA . LEU A 1 413 ? -10.024 -10.856 5.666 1.00 97.56 413 LEU A CA 1
ATOM 3391 C C . LEU A 1 413 ? -8.957 -11.504 4.777 1.00 97.56 413 LEU A C 1
ATOM 3393 O O . LEU A 1 413 ? -7.841 -11.756 5.229 1.00 97.56 413 LEU A O 1
ATOM 3397 N N . MET A 1 414 ? -9.297 -11.733 3.511 1.00 97.75 414 MET A N 1
ATOM 3398 C CA . MET A 1 414 ? -8.407 -12.242 2.471 1.00 97.75 414 MET A CA 1
ATOM 3399 C C . MET A 1 414 ? -8.349 -11.267 1.290 1.00 97.75 414 MET A C 1
ATOM 3401 O O . MET A 1 414 ? -9.385 -10.853 0.764 1.00 97.75 414 MET A O 1
ATOM 3405 N N . SER A 1 415 ? -7.131 -10.950 0.855 1.00 97.44 415 SER A N 1
ATOM 3406 C CA . SER A 1 415 ? -6.820 -10.271 -0.408 1.00 97.44 415 SER A CA 1
ATOM 3407 C C . SER A 1 415 ? -5.862 -11.143 -1.217 1.00 97.44 415 SER A C 1
ATOM 3409 O O . SER A 1 415 ? -5.086 -11.902 -0.635 1.00 97.44 415 SER A O 1
ATOM 3411 N N . TYR A 1 416 ? -5.913 -11.058 -2.541 1.00 96.31 416 TYR A N 1
ATOM 3412 C CA . TYR A 1 416 ? -5.135 -11.915 -3.436 1.00 96.31 416 TYR A CA 1
ATOM 3413 C C . TYR A 1 416 ? -4.898 -11.227 -4.785 1.00 96.31 416 TYR A C 1
ATOM 3415 O O . TYR A 1 416 ? -5.601 -10.275 -5.109 1.00 96.31 416 TYR A O 1
ATOM 3423 N N . THR A 1 417 ? -3.922 -11.703 -5.555 1.00 94.38 417 THR A N 1
ATOM 3424 C CA . THR A 1 417 ? -3.671 -11.266 -6.943 1.00 94.38 417 THR A CA 1
ATOM 3425 C C . THR A 1 417 ? -4.361 -12.182 -7.949 1.00 94.38 417 THR A C 1
ATOM 3427 O O . THR A 1 417 ? -4.750 -13.303 -7.620 1.00 94.38 417 THR A O 1
ATOM 3430 N N . ASP A 1 418 ? -4.579 -11.705 -9.168 1.00 92.19 418 ASP A N 1
ATOM 3431 C CA . ASP A 1 418 ? -5.332 -12.424 -10.201 1.00 92.19 418 ASP A CA 1
ATOM 3432 C C . ASP A 1 418 ? -4.719 -13.786 -10.577 1.00 92.19 418 ASP A C 1
ATOM 3434 O O . ASP A 1 418 ? -5.459 -14.724 -10.889 1.00 92.19 418 ASP A O 1
ATOM 3438 N N . GLY A 1 419 ? -3.409 -13.970 -10.403 1.00 90.69 419 GLY A N 1
ATOM 3439 C CA . GLY A 1 419 ? -2.737 -15.244 -10.661 1.00 90.69 419 GLY A CA 1
ATOM 3440 C C . GLY A 1 419 ? -3.343 -16.467 -9.953 1.00 90.69 419 GLY A C 1
ATOM 3441 O O . GLY A 1 419 ? -3.259 -17.577 -10.488 1.00 90.69 419 GLY A O 1
ATOM 3442 N N . ILE A 1 420 ? -4.026 -16.317 -8.800 1.00 92.06 420 ILE A N 1
ATOM 3443 C CA . ILE A 1 420 ? -4.792 -17.442 -8.218 1.00 92.06 420 ILE A CA 1
ATOM 3444 C C . ILE A 1 420 ? -6.088 -17.727 -8.982 1.00 92.06 420 ILE A C 1
ATOM 3446 O O . ILE A 1 420 ? -6.399 -18.896 -9.202 1.00 92.06 420 ILE A O 1
ATOM 3450 N N . VAL A 1 421 ? -6.859 -16.707 -9.374 1.00 92.75 421 VAL A N 1
ATOM 3451 C CA . VAL A 1 421 ? -8.161 -16.909 -10.038 1.00 92.75 421 VAL A CA 1
ATOM 3452 C C . VAL A 1 421 ? -7.998 -17.324 -11.490 1.00 92.75 421 VAL A C 1
ATOM 3454 O O . VAL A 1 421 ? -8.823 -18.098 -11.978 1.00 92.75 421 VAL A O 1
ATOM 3457 N N . GLU A 1 422 ? -6.936 -16.862 -12.149 1.00 91.06 422 GLU A N 1
ATOM 3458 C CA . GLU A 1 422 ? -6.625 -17.167 -13.545 1.00 91.06 422 GLU A CA 1
ATOM 3459 C C . GLU A 1 422 ? -5.912 -18.510 -13.736 1.00 91.06 422 GLU A C 1
ATOM 3461 O O . GLU A 1 422 ? -5.806 -18.994 -14.866 1.00 91.06 422 GLU A O 1
ATOM 3466 N N . ALA A 1 423 ? -5.458 -19.151 -12.653 1.00 90.00 423 ALA A N 1
ATOM 3467 C CA . ALA A 1 423 ? -4.853 -20.475 -12.712 1.00 90.00 423 ALA A CA 1
ATOM 3468 C C . ALA A 1 423 ? -5.806 -21.491 -13.360 1.00 90.00 423 ALA A C 1
ATOM 3470 O O . ALA A 1 423 ? -6.981 -21.569 -12.999 1.00 90.00 423 ALA A O 1
ATOM 3471 N N . LYS A 1 424 ? -5.293 -22.292 -14.302 1.00 90.19 424 LYS A N 1
ATOM 3472 C CA . LYS A 1 424 ? -6.103 -23.208 -15.120 1.00 90.19 424 LYS A CA 1
ATOM 3473 C C . LYS A 1 424 ? -5.890 -24.673 -14.760 1.00 90.19 424 LYS A C 1
ATOM 3475 O O . LYS A 1 424 ? -4.759 -25.095 -14.510 1.00 90.19 424 LYS A O 1
ATOM 3480 N N . ASN A 1 425 ? -6.968 -25.452 -14.774 1.00 89.88 425 ASN A N 1
ATOM 3481 C CA . ASN A 1 425 ? -6.896 -26.913 -14.711 1.00 89.88 425 ASN A CA 1
ATOM 3482 C C . ASN A 1 425 ? -6.491 -27.521 -16.073 1.00 89.88 425 ASN A C 1
ATOM 3484 O O . ASN A 1 425 ? -6.212 -26.806 -17.039 1.00 89.88 425 ASN A O 1
ATOM 3488 N N . SER A 1 426 ? -6.440 -28.856 -16.155 1.00 87.94 426 SER A N 1
ATOM 3489 C CA . SER A 1 426 ? -6.114 -29.585 -17.393 1.00 87.94 426 SER A CA 1
ATOM 3490 C C . SER A 1 426 ? -7.085 -29.319 -18.541 1.00 87.94 426 SER A C 1
ATOM 3492 O O . SER A 1 426 ? -6.680 -29.411 -19.698 1.00 87.94 426 SER A O 1
ATOM 3494 N N . ASP A 1 427 ? -8.326 -28.965 -18.216 1.00 89.56 427 ASP A N 1
ATOM 3495 C CA . ASP A 1 427 ? -9.393 -28.682 -19.176 1.00 89.56 427 ASP A CA 1
ATOM 3496 C C . ASP A 1 427 ? -9.408 -27.196 -19.590 1.00 89.56 427 ASP A C 1
ATOM 3498 O O . ASP A 1 427 ? -10.212 -26.773 -20.418 1.00 89.56 427 ASP A O 1
ATOM 3502 N N . GLY A 1 428 ? -8.483 -26.391 -19.049 1.00 87.69 428 GLY A N 1
ATOM 3503 C CA . GLY A 1 428 ? -8.359 -24.962 -19.329 1.00 87.69 428 GLY A CA 1
ATOM 3504 C C . GLY A 1 428 ? -9.308 -24.071 -18.522 1.00 87.69 428 GLY A C 1
ATOM 3505 O O . GLY A 1 428 ? -9.318 -22.856 -18.745 1.00 87.69 428 GLY A O 1
ATOM 3506 N N . GLU A 1 429 ? -10.075 -24.633 -17.585 1.00 91.62 429 GLU A N 1
ATOM 3507 C CA . GLU A 1 429 ? -10.992 -23.891 -16.721 1.00 91.62 429 GLU A CA 1
ATOM 3508 C C . GLU A 1 429 ? -10.229 -23.152 -15.620 1.00 91.62 429 GLU A C 1
ATOM 3510 O O . GLU A 1 429 ? -9.321 -23.698 -14.991 1.00 91.62 429 GLU A O 1
ATOM 3515 N N . MET A 1 430 ? -10.621 -21.904 -15.374 1.00 92.38 430 MET A N 1
ATOM 3516 C CA . MET A 1 430 ? -10.023 -21.039 -14.357 1.00 92.38 430 MET A CA 1
ATOM 3517 C C . MET A 1 430 ? -10.451 -21.437 -12.938 1.00 92.38 430 MET A C 1
ATOM 3519 O O . MET A 1 430 ? -11.591 -21.849 -12.716 1.00 92.38 430 MET A O 1
ATOM 3523 N N . TYR A 1 431 ? -9.566 -21.237 -11.957 1.00 92.50 431 TYR A N 1
ATOM 3524 C CA . TYR A 1 431 ? -9.843 -21.490 -10.539 1.00 92.50 431 TYR A CA 1
ATOM 3525 C C . TYR A 1 431 ? -11.042 -20.675 -10.040 1.00 92.50 431 TYR A C 1
ATOM 3527 O O . TYR A 1 431 ? -11.853 -21.200 -9.277 1.00 92.50 431 TYR A O 1
ATOM 3535 N N . SER A 1 432 ? -11.208 -19.453 -10.563 1.00 93.12 432 SER A N 1
ATOM 3536 C CA . SER A 1 432 ? -12.349 -18.543 -10.378 1.00 93.12 432 SER A CA 1
ATOM 3537 C C . SER A 1 432 ? -12.499 -17.908 -8.987 1.00 93.12 432 SER A C 1
ATOM 3539 O O . SER A 1 432 ? -12.135 -18.465 -7.950 1.00 93.12 432 SER A O 1
ATOM 3541 N N . ILE A 1 433 ? -13.122 -16.726 -8.976 1.00 94.00 433 ILE A N 1
ATOM 3542 C CA . ILE A 1 433 ? -13.444 -15.948 -7.770 1.00 94.00 433 ILE A CA 1
ATOM 3543 C C . ILE A 1 433 ? -14.421 -16.710 -6.854 1.00 94.00 433 ILE A C 1
ATOM 3545 O O . ILE A 1 433 ? -14.288 -16.673 -5.629 1.00 94.00 433 ILE A O 1
ATOM 3549 N N . ASP A 1 434 ? -15.392 -17.430 -7.422 1.00 94.50 434 ASP A N 1
ATOM 3550 C CA . ASP A 1 434 ? -16.418 -18.137 -6.642 1.00 94.50 434 ASP A CA 1
ATOM 3551 C C . ASP A 1 434 ? -15.821 -19.287 -5.819 1.00 94.50 434 ASP A C 1
ATOM 3553 O O . ASP A 1 434 ? -16.216 -19.522 -4.668 1.00 94.50 434 ASP A O 1
ATOM 3557 N N . ARG A 1 435 ? -14.804 -19.966 -6.366 1.00 95.31 435 ARG A N 1
ATOM 3558 C CA . ARG A 1 435 ? -14.070 -21.005 -5.640 1.00 95.31 435 ARG A CA 1
ATOM 3559 C C . ARG A 1 435 ? -13.308 -20.430 -4.453 1.00 95.31 435 ARG A C 1
ATOM 3561 O O . ARG A 1 435 ? -13.349 -21.048 -3.391 1.00 95.31 435 ARG A O 1
ATOM 3568 N N . ILE A 1 436 ? -12.681 -19.256 -4.590 1.00 95.75 436 ILE A N 1
ATOM 3569 C CA . ILE A 1 436 ? -11.970 -18.602 -3.478 1.00 95.75 436 ILE A CA 1
ATOM 3570 C C . ILE A 1 436 ? -12.909 -18.388 -2.290 1.00 95.75 436 ILE A C 1
ATOM 3572 O O . ILE A 1 436 ? -12.586 -18.812 -1.181 1.00 95.75 436 ILE A O 1
ATOM 3576 N N . GLY A 1 437 ? -14.091 -17.806 -2.513 1.00 95.75 437 GLY A N 1
ATOM 3577 C CA . GLY A 1 437 ? -15.064 -17.574 -1.439 1.00 95.75 437 GLY A CA 1
ATOM 3578 C C . GLY A 1 437 ? -15.511 -18.873 -0.754 1.00 95.75 437 GLY A C 1
ATOM 3579 O O . GLY A 1 437 ? -15.527 -18.958 0.478 1.00 95.75 437 GLY A O 1
ATOM 3580 N N . LYS A 1 438 ? -15.801 -19.920 -1.543 1.00 96.88 438 LYS A N 1
ATOM 3581 C CA . LYS A 1 438 ? -16.175 -21.247 -1.021 1.00 96.88 438 LYS A CA 1
ATOM 3582 C C . LYS A 1 438 ? -15.051 -21.875 -0.193 1.00 96.88 438 LYS A C 1
ATOM 3584 O O . LYS A 1 438 ? -15.312 -22.412 0.884 1.00 96.88 438 LYS A O 1
ATOM 3589 N N . LYS A 1 439 ? -13.812 -21.800 -0.680 1.00 97.06 439 LYS A N 1
ATOM 3590 C CA . LYS A 1 439 ? -12.637 -22.379 -0.019 1.00 97.06 439 LYS A CA 1
ATOM 3591 C C . LYS A 1 439 ? -12.216 -21.602 1.217 1.00 97.06 439 LYS A C 1
ATOM 3593 O O . LYS A 1 439 ? -11.897 -22.227 2.221 1.00 97.06 439 LYS A O 1
ATOM 3598 N N . LEU A 1 440 ? -12.345 -20.276 1.223 1.00 97.12 440 LEU A N 1
ATOM 3599 C CA . LEU A 1 440 ? -12.125 -19.481 2.429 1.00 97.12 440 LEU A CA 1
ATOM 3600 C C . LEU A 1 440 ? -13.098 -19.891 3.543 1.00 97.12 440 LEU A C 1
ATOM 3602 O O . LEU A 1 440 ? -12.656 -20.110 4.673 1.00 97.12 440 LEU A O 1
ATOM 3606 N N . LYS A 1 441 ? -14.392 -20.057 3.217 1.00 96.38 441 LYS A N 1
ATOM 3607 C CA . LYS A 1 441 ? -15.417 -20.553 4.154 1.00 96.38 441 LYS A CA 1
ATOM 3608 C C . LYS A 1 441 ? -15.033 -21.921 4.719 1.00 96.38 441 LYS A C 1
ATOM 3610 O O . LYS A 1 441 ? -14.999 -22.086 5.933 1.00 96.38 441 LYS A O 1
ATOM 3615 N N . GLU A 1 442 ? -14.702 -22.872 3.844 1.00 95.56 442 GLU A N 1
ATOM 3616 C CA . GLU A 1 442 ? -14.300 -24.235 4.218 1.00 95.56 442 GLU A CA 1
ATOM 3617 C C . GLU A 1 442 ? -13.055 -24.238 5.125 1.00 95.56 442 GLU A C 1
ATOM 3619 O O . GLU A 1 442 ? -13.057 -24.840 6.198 1.00 95.56 442 GLU A O 1
ATOM 3624 N N . PHE A 1 443 ? -11.997 -23.526 4.732 1.00 95.38 443 PHE A N 1
ATOM 3625 C CA . PHE A 1 443 ? -10.710 -23.546 5.431 1.00 95.38 443 PHE A CA 1
ATOM 3626 C C . PHE A 1 443 ? -10.735 -22.782 6.756 1.00 95.38 443 PHE A C 1
ATOM 3628 O O . PHE A 1 443 ? -10.031 -23.152 7.694 1.00 95.38 443 PHE A O 1
ATOM 3635 N N . SER A 1 444 ? -11.593 -21.769 6.873 1.00 93.88 444 SER A N 1
ATOM 3636 C CA . SER A 1 444 ? -11.753 -20.983 8.103 1.00 93.88 444 SER A CA 1
ATOM 3637 C C . SER A 1 444 ? -12.665 -21.645 9.147 1.00 93.88 444 SER A C 1
ATOM 3639 O O . SER A 1 444 ? -12.775 -21.154 10.273 1.00 93.88 444 SER A O 1
ATOM 3641 N N . MET A 1 445 ? -13.328 -22.755 8.803 1.00 89.88 445 MET A N 1
ATOM 3642 C CA . MET A 1 445 ? -14.132 -23.552 9.740 1.00 89.88 445 MET A CA 1
ATOM 3643 C C . MET A 1 445 ? -13.311 -24.590 10.521 1.00 89.88 445 MET A C 1
ATOM 3645 O O . MET A 1 445 ? -13.806 -25.114 11.521 1.00 89.88 445 MET A O 1
ATOM 3649 N N . TYR A 1 446 ? -12.070 -24.888 10.114 1.00 84.00 446 TYR A N 1
ATOM 3650 C CA . TYR A 1 446 ? -11.219 -25.824 10.853 1.00 84.00 446 TYR A CA 1
ATOM 3651 C C . TYR A 1 446 ? -10.875 -25.278 12.247 1.00 84.00 446 TYR A C 1
ATOM 3653 O O . TYR A 1 446 ? -10.568 -24.098 12.441 1.00 84.00 446 TYR A O 1
ATOM 3661 N N . LYS A 1 447 ? -10.934 -26.158 13.250 1.00 68.12 447 LYS A N 1
ATOM 3662 C CA . LYS A 1 447 ? -10.635 -25.808 14.642 1.00 68.12 447 LYS A CA 1
ATOM 3663 C C . LYS A 1 447 ? -9.166 -25.394 14.755 1.00 68.12 447 LYS A C 1
ATOM 3665 O O . LYS A 1 447 ? -8.295 -26.147 14.347 1.00 68.12 447 LYS A O 1
ATOM 3670 N N . ASN A 1 448 ? -8.910 -24.227 15.348 1.00 63.22 448 ASN A N 1
ATOM 3671 C CA . ASN A 1 448 ? -7.575 -23.630 15.490 1.00 63.22 448 ASN A CA 1
ATOM 3672 C C . ASN A 1 448 ? -6.855 -23.308 14.169 1.00 63.22 448 ASN A C 1
ATOM 3674 O O . ASN A 1 448 ? -5.635 -23.186 14.189 1.00 63.22 448 ASN A O 1
ATOM 3678 N N . ALA A 1 449 ? -7.581 -23.112 13.061 1.00 71.69 449 ALA A N 1
ATOM 3679 C CA . ALA A 1 449 ? -6.970 -22.718 11.794 1.00 71.69 449 ALA A CA 1
ATOM 3680 C C . ALA A 1 449 ? -6.160 -21.417 11.961 1.00 71.69 449 ALA A C 1
ATOM 3682 O O . ALA A 1 449 ? -6.714 -20.317 12.132 1.00 71.69 449 ALA A O 1
ATOM 3683 N N . GLY A 1 450 ? -4.836 -21.566 11.964 1.00 87.25 450 GLY A N 1
ATOM 3684 C CA . GLY A 1 450 ? -3.896 -20.460 11.852 1.00 87.25 450 GLY A CA 1
ATOM 3685 C C . GLY A 1 450 ? -3.928 -19.908 10.430 1.00 87.25 450 GLY A C 1
ATOM 3686 O O . GLY A 1 450 ? -4.263 -20.622 9.486 1.00 87.25 450 GLY A O 1
ATOM 3687 N N . LEU A 1 451 ? -3.574 -18.635 10.250 1.00 93.38 451 LEU A N 1
ATOM 3688 C CA . LEU A 1 451 ? -3.583 -18.032 8.913 1.00 93.38 451 LEU A CA 1
ATOM 3689 C C . LEU A 1 451 ? -2.622 -18.728 7.940 1.00 93.38 451 LEU A C 1
ATOM 3691 O O . LEU A 1 451 ? -2.940 -18.868 6.764 1.00 93.38 451 LEU A O 1
ATOM 3695 N N . GLU A 1 452 ? -1.478 -19.202 8.433 1.00 91.44 452 GLU A N 1
ATOM 3696 C CA . GLU A 1 452 ? -0.543 -20.001 7.638 1.00 91.44 452 GLU A CA 1
ATOM 3697 C C . GLU A 1 452 ? -1.176 -21.312 7.159 1.00 91.44 452 GLU A C 1
ATOM 3699 O O . GLU A 1 452 ? -1.077 -21.642 5.985 1.00 91.44 452 GLU A O 1
ATOM 3704 N N . GLU A 1 453 ? -1.892 -22.027 8.028 1.00 91.69 453 GLU A N 1
ATOM 3705 C CA . GLU A 1 453 ? -2.553 -23.280 7.651 1.00 91.69 453 GLU A CA 1
ATOM 3706 C C . GLU A 1 453 ? -3.639 -23.039 6.590 1.00 91.69 453 GLU A C 1
ATOM 3708 O O . GLU A 1 453 ? -3.780 -23.809 5.640 1.00 91.69 453 GLU A O 1
ATOM 3713 N N . ILE A 1 454 ? -4.391 -21.938 6.711 1.00 94.69 454 ILE A N 1
ATOM 3714 C CA . ILE A 1 454 ? -5.372 -21.529 5.694 1.00 94.69 454 ILE A CA 1
ATOM 3715 C C . ILE A 1 454 ? -4.670 -21.276 4.356 1.00 94.69 454 ILE A C 1
ATOM 3717 O O . ILE A 1 454 ? -5.135 -21.756 3.321 1.00 94.69 454 ILE A O 1
ATOM 3721 N N . TYR A 1 455 ? -3.543 -20.563 4.370 1.00 94.00 455 TYR A N 1
ATOM 3722 C CA . TYR A 1 455 ? -2.736 -20.332 3.176 1.00 94.00 455 TYR A CA 1
ATOM 3723 C C . TYR A 1 455 ? -2.224 -21.643 2.554 1.00 94.00 455 TYR A C 1
ATOM 3725 O O . TYR A 1 455 ? -2.361 -21.848 1.347 1.00 94.00 455 TYR A O 1
ATOM 3733 N N . GLU A 1 456 ? -1.683 -22.560 3.358 1.00 91.50 456 GLU A N 1
ATOM 3734 C CA . GLU A 1 456 ? -1.198 -23.861 2.882 1.00 91.50 456 GLU A CA 1
ATOM 3735 C C . GLU A 1 456 ? -2.319 -24.705 2.265 1.00 91.50 456 GLU A C 1
ATOM 3737 O O . GLU A 1 456 ? -2.113 -25.340 1.227 1.00 91.50 456 GLU A O 1
ATOM 3742 N N . LYS A 1 457 ? -3.529 -24.666 2.838 1.00 94.06 457 LYS A N 1
ATOM 3743 C CA . LYS A 1 457 ? -4.712 -25.317 2.253 1.00 94.06 457 LYS A CA 1
ATOM 3744 C C . LYS A 1 457 ? -5.094 -24.708 0.905 1.00 94.06 457 LYS A C 1
ATOM 3746 O O . LYS A 1 457 ? -5.425 -25.462 -0.010 1.00 94.06 457 LYS A O 1
ATOM 3751 N N . PHE A 1 458 ? -5.008 -23.385 0.748 1.00 94.38 458 PHE A N 1
ATOM 3752 C CA . PHE A 1 458 ? -5.204 -22.736 -0.553 1.00 94.38 458 PHE A CA 1
ATOM 3753 C C . PHE A 1 458 ? -4.167 -23.186 -1.580 1.00 94.38 458 PHE A C 1
ATOM 3755 O O . PHE A 1 458 ? -4.542 -23.551 -2.693 1.00 94.38 458 PHE A O 1
ATOM 3762 N N . LEU A 1 459 ? -2.884 -23.231 -1.211 1.00 90.50 459 LEU A N 1
ATOM 3763 C CA . LEU A 1 459 ? -1.840 -23.723 -2.112 1.00 90.50 459 LEU A CA 1
ATOM 3764 C C . LEU A 1 459 ? -2.045 -25.189 -2.501 1.00 90.50 459 LEU A C 1
ATOM 3766 O O . LEU A 1 459 ? -1.840 -25.551 -3.661 1.00 90.50 459 LEU A O 1
ATOM 3770 N N . LEU A 1 460 ? -2.445 -26.033 -1.549 1.00 91.06 460 LEU A N 1
ATOM 3771 C CA . LEU A 1 460 ? -2.728 -27.439 -1.812 1.00 91.06 460 LEU A CA 1
ATOM 3772 C C . LEU A 1 460 ? -3.934 -27.596 -2.744 1.00 91.06 460 LEU A C 1
ATOM 3774 O O . LEU A 1 460 ? -3.842 -28.340 -3.718 1.00 91.06 460 LEU A O 1
ATOM 3778 N N . ASP A 1 461 ? -5.034 -26.881 -2.494 1.00 93.62 461 ASP A N 1
ATOM 3779 C CA . ASP A 1 461 ? -6.221 -26.916 -3.357 1.00 93.62 461 ASP A CA 1
ATOM 3780 C C . ASP A 1 461 ? -5.905 -26.405 -4.768 1.00 93.62 461 ASP A C 1
ATOM 3782 O O . ASP A 1 461 ? -6.306 -27.036 -5.744 1.00 93.62 461 ASP 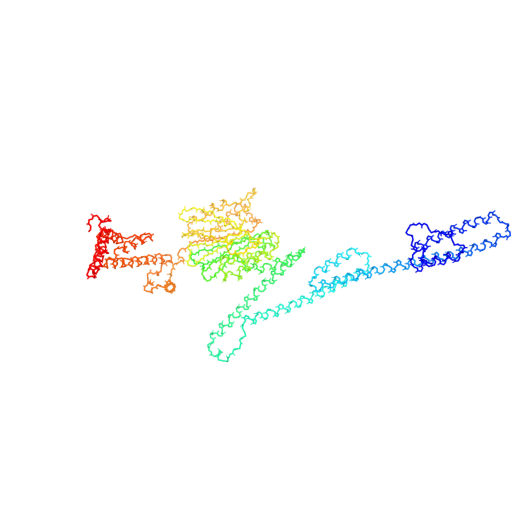A O 1
ATOM 3786 N N . LEU A 1 462 ? -5.113 -25.335 -4.885 1.00 91.31 462 LEU A N 1
ATOM 3787 C CA . LEU A 1 462 ? -4.634 -24.809 -6.164 1.00 91.31 462 LEU A CA 1
ATOM 3788 C C . LEU A 1 462 ? -3.745 -25.821 -6.902 1.00 91.31 462 LEU A C 1
ATOM 3790 O O . LEU A 1 462 ? -3.904 -26.044 -8.104 1.00 91.31 462 LEU A O 1
ATOM 3794 N N . LYS A 1 463 ? -2.829 -26.487 -6.191 1.00 89.44 463 LYS A N 1
ATOM 3795 C CA . LYS A 1 463 ? -1.971 -27.537 -6.762 1.00 89.44 463 LYS A CA 1
ATOM 3796 C C . LYS A 1 463 ? -2.789 -28.736 -7.243 1.00 89.44 463 LYS A C 1
ATOM 3798 O O . LYS A 1 463 ? -2.503 -29.273 -8.310 1.00 89.44 463 LYS A O 1
ATOM 3803 N N . ILE A 1 464 ? -3.793 -29.159 -6.475 1.00 91.38 464 ILE A N 1
ATOM 3804 C CA . ILE A 1 464 ? -4.698 -30.251 -6.860 1.00 91.38 464 ILE A CA 1
ATOM 3805 C C . ILE A 1 464 ? -5.519 -29.840 -8.087 1.00 91.38 464 ILE A C 1
ATOM 3807 O O . ILE A 1 464 ? -5.586 -30.598 -9.052 1.00 91.38 464 ILE A O 1
ATOM 3811 N N . PHE A 1 465 ? -6.079 -28.628 -8.087 1.00 91.25 465 PHE A N 1
ATOM 3812 C CA . PHE A 1 465 ? -6.872 -28.097 -9.197 1.00 91.25 465 PHE A CA 1
ATOM 3813 C C . PHE A 1 465 ? -6.078 -28.025 -10.509 1.00 91.25 465 PHE A C 1
ATOM 3815 O O . PHE A 1 465 ? -6.583 -28.396 -11.563 1.00 91.25 465 PHE A O 1
ATOM 3822 N N . THR A 1 466 ? -4.806 -27.629 -10.442 1.00 89.00 466 THR A N 1
ATOM 3823 C CA . THR A 1 466 ? -3.894 -27.542 -11.601 1.00 89.00 466 THR A CA 1
ATOM 3824 C C . THR A 1 466 ? -3.281 -28.896 -12.012 1.00 89.00 466 THR A C 1
ATOM 3826 O O . THR A 1 466 ? -2.334 -28.951 -12.800 1.00 89.00 466 THR A O 1
ATOM 3829 N N . GLY A 1 467 ? -3.789 -30.017 -11.483 1.00 83.88 467 GLY A N 1
ATOM 3830 C CA . GLY A 1 467 ? -3.343 -31.366 -11.853 1.00 83.88 467 GLY A CA 1
ATOM 3831 C C . GLY A 1 467 ? -1.956 -31.742 -11.318 1.00 83.88 467 GLY A C 1
ATOM 3832 O O . GLY A 1 467 ? -1.261 -32.565 -11.912 1.00 83.88 467 GLY A O 1
ATOM 3833 N N . GLY A 1 468 ? -1.510 -31.115 -10.225 1.00 74.00 468 GLY A N 1
ATOM 3834 C CA . GLY A 1 468 ? -0.275 -31.461 -9.514 1.00 74.00 468 GLY A CA 1
ATOM 3835 C C . GLY A 1 468 ? 1.024 -30.986 -10.167 1.00 74.00 468 GLY A C 1
ATOM 3836 O O . GLY A 1 468 ? 2.084 -31.137 -9.556 1.00 74.00 468 GLY A O 1
ATOM 3837 N N . LYS A 1 469 ? 0.962 -30.387 -11.365 1.00 62.34 469 LYS A N 1
ATOM 3838 C CA . LYS A 1 469 ? 2.147 -29.983 -12.142 1.00 62.34 469 LYS A CA 1
ATOM 3839 C C . LYS A 1 469 ? 2.870 -28.759 -11.579 1.00 62.34 469 LYS A C 1
ATOM 3841 O O . LYS A 1 469 ? 4.026 -28.557 -11.922 1.00 62.34 469 LYS A O 1
ATOM 3846 N N . GLY A 1 470 ? 2.226 -27.967 -10.715 1.00 57.44 470 GLY A N 1
ATOM 3847 C CA . GLY A 1 470 ? 2.854 -26.808 -10.064 1.00 57.44 470 GLY A CA 1
ATOM 3848 C C . GLY A 1 470 ? 3.334 -25.716 -11.030 1.00 57.44 470 GLY A C 1
ATOM 3849 O O . GLY A 1 470 ? 4.157 -24.894 -10.644 1.00 57.44 470 GLY A O 1
ATOM 3850 N N . ASN A 1 471 ? 2.845 -25.716 -12.275 1.00 58.34 471 ASN A N 1
ATOM 3851 C CA . ASN A 1 471 ? 3.160 -24.699 -13.272 1.00 58.34 471 ASN A CA 1
ATOM 3852 C C . ASN A 1 471 ? 2.123 -23.580 -13.172 1.00 58.34 471 ASN A C 1
ATOM 3854 O O . ASN A 1 471 ? 1.040 -23.678 -13.749 1.00 58.34 471 ASN A O 1
ATOM 3858 N N . TYR A 1 472 ? 2.458 -22.542 -12.416 1.00 70.94 472 TYR A N 1
ATOM 3859 C CA . TYR A 1 472 ? 1.684 -21.307 -12.364 1.00 70.94 472 TYR A CA 1
ATOM 3860 C C . TYR A 1 472 ? 2.021 -20.471 -13.602 1.00 70.94 472 TYR A C 1
ATOM 3862 O O . TYR A 1 472 ? 3.192 -20.338 -13.956 1.00 70.94 472 TYR A O 1
ATOM 3870 N N . LEU A 1 473 ? 0.995 -19.980 -14.299 1.00 71.56 473 LEU A N 1
ATOM 3871 C CA . LEU A 1 473 ? 1.173 -19.124 -15.478 1.00 71.56 473 LEU A CA 1
ATOM 3872 C C . LEU A 1 473 ? 1.519 -17.682 -15.092 1.00 71.56 473 LEU A C 1
ATOM 3874 O O . LEU A 1 473 ? 2.079 -16.968 -15.918 1.00 71.56 473 LEU A O 1
ATOM 3878 N N . ASP A 1 474 ? 1.208 -17.299 -13.854 1.00 83.81 474 ASP A N 1
ATOM 3879 C CA . ASP A 1 474 ? 1.466 -15.984 -13.284 1.00 83.81 474 ASP A CA 1
ATOM 3880 C C . ASP A 1 474 ? 1.828 -16.090 -11.794 1.00 83.81 474 ASP A C 1
ATOM 3882 O O . ASP A 1 474 ? 1.700 -17.165 -11.187 1.00 83.81 474 ASP A O 1
ATOM 3886 N N . ASP A 1 475 ? 2.300 -14.992 -11.211 1.00 87.38 475 ASP A N 1
ATOM 3887 C CA . ASP A 1 475 ? 2.589 -14.891 -9.785 1.00 87.38 475 ASP A CA 1
ATOM 3888 C C . ASP A 1 475 ? 1.312 -15.067 -8.946 1.00 87.38 475 ASP A C 1
ATOM 3890 O O . ASP A 1 475 ? 0.255 -14.520 -9.242 1.00 87.38 475 ASP A O 1
ATOM 3894 N N . VAL A 1 476 ? 1.401 -15.847 -7.866 1.00 89.38 476 VAL A N 1
ATOM 3895 C CA . VAL A 1 476 ? 0.271 -16.082 -6.959 1.00 89.38 476 VAL A CA 1
ATOM 3896 C C . VAL A 1 476 ? 0.563 -15.460 -5.605 1.00 89.38 476 VAL A C 1
ATOM 3898 O O . VAL A 1 476 ? 1.442 -15.931 -4.879 1.00 89.38 476 VAL A O 1
ATOM 3901 N N . THR A 1 477 ? -0.222 -14.460 -5.212 1.00 92.50 477 THR A N 1
ATOM 3902 C CA . THR A 1 477 ? -0.095 -13.817 -3.901 1.00 92.50 477 THR A CA 1
ATOM 3903 C C . THR A 1 477 ? -1.389 -13.888 -3.112 1.00 92.50 477 THR A C 1
ATOM 3905 O O . THR A 1 477 ? -2.470 -13.600 -3.618 1.00 92.50 477 THR A O 1
ATOM 3908 N N . ILE A 1 478 ? -1.272 -14.239 -1.829 1.00 94.94 478 ILE A N 1
ATOM 3909 C CA . ILE A 1 478 ? -2.378 -14.221 -0.867 1.00 94.94 478 ILE A CA 1
ATOM 3910 C C . ILE A 1 478 ? -1.934 -13.441 0.368 1.00 94.94 478 ILE A C 1
ATOM 3912 O O . ILE A 1 478 ? -0.835 -13.650 0.884 1.00 94.94 478 ILE A O 1
ATOM 3916 N N . LEU A 1 479 ? -2.816 -12.577 0.866 1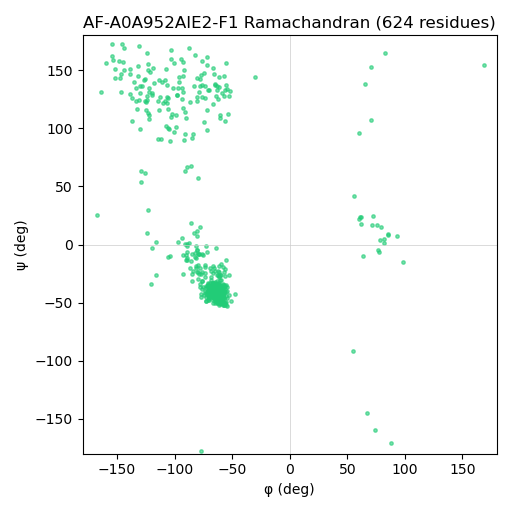.00 95.12 479 LEU A N 1
ATOM 3917 C CA . LEU A 1 479 ? -2.695 -11.864 2.130 1.00 95.12 479 LEU A CA 1
ATOM 3918 C C . LEU A 1 479 ? -3.925 -12.144 2.997 1.00 95.12 479 LEU A C 1
ATOM 3920 O O . LEU A 1 479 ? -5.057 -11.884 2.594 1.00 95.12 479 LEU A O 1
ATOM 3924 N N . LEU A 1 480 ? -3.684 -12.635 4.205 1.00 96.00 480 LEU A N 1
ATOM 3925 C CA . LEU A 1 480 ? -4.677 -12.964 5.212 1.00 96.00 480 LEU A CA 1
ATOM 3926 C C . LEU A 1 480 ? -4.471 -12.100 6.455 1.00 96.00 480 LEU A C 1
ATOM 3928 O O . LEU A 1 480 ? -3.348 -11.901 6.927 1.00 96.00 480 LEU A O 1
ATOM 3932 N N . LEU A 1 481 ? -5.583 -11.636 7.008 1.00 94.88 481 LEU A N 1
ATOM 3933 C CA . LEU A 1 481 ? -5.656 -10.848 8.229 1.00 94.88 481 LEU A CA 1
ATOM 3934 C C . LEU A 1 481 ? -6.758 -11.430 9.112 1.00 94.88 481 LEU A C 1
ATOM 3936 O O . LEU A 1 481 ? -7.905 -11.498 8.680 1.00 94.88 481 LEU A O 1
ATOM 3940 N N . LYS A 1 482 ? -6.443 -11.808 10.351 1.00 93.88 482 LYS A N 1
ATOM 3941 C CA . LYS A 1 482 ? -7.426 -12.320 11.317 1.00 93.88 482 LYS A CA 1
ATOM 3942 C C . LYS A 1 482 ? -7.479 -11.428 12.535 1.00 93.88 482 LYS A C 1
ATOM 3944 O O . LYS A 1 482 ? -6.445 -11.117 13.126 1.00 93.88 482 LYS A O 1
ATOM 3949 N N . ARG A 1 483 ? -8.686 -11.031 12.920 1.00 92.62 483 ARG A N 1
ATOM 3950 C CA . ARG A 1 483 ? -8.903 -10.282 14.153 1.00 92.62 483 ARG A CA 1
ATOM 3951 C C . ARG A 1 483 ? -8.742 -11.212 15.353 1.00 92.62 483 ARG A C 1
ATOM 3953 O O . ARG A 1 483 ? -9.436 -12.220 15.439 1.00 92.62 483 ARG A O 1
ATOM 3960 N N . ASP A 1 484 ? -7.874 -10.834 16.283 1.00 88.69 484 ASP A N 1
ATOM 3961 C CA . ASP A 1 484 ? -7.663 -11.542 17.547 1.00 88.69 484 ASP A CA 1
ATOM 3962 C C . ASP A 1 484 ? -7.720 -10.543 18.712 1.00 88.69 484 ASP A C 1
ATOM 3964 O O . ASP A 1 484 ? -6.757 -9.823 19.004 1.00 88.69 484 ASP A O 1
ATOM 3968 N N . LYS A 1 485 ? -8.872 -10.484 19.389 1.00 83.62 485 LYS A N 1
ATOM 3969 C CA . LYS A 1 485 ? -9.083 -9.596 20.543 1.00 83.62 485 LYS A CA 1
ATOM 3970 C C . LYS A 1 485 ? -8.199 -9.959 21.733 1.00 83.62 485 LYS A C 1
ATOM 3972 O O . LYS A 1 485 ? -7.912 -9.083 22.551 1.00 83.62 485 LYS A O 1
ATOM 3977 N N . SER A 1 486 ? -7.714 -11.199 21.839 1.00 76.88 486 SER A N 1
ATOM 3978 C CA . SER A 1 486 ? -6.830 -11.596 22.944 1.00 76.88 486 SER A CA 1
ATOM 3979 C C . SER A 1 486 ? -5.504 -10.820 22.928 1.00 76.88 486 SER A C 1
ATOM 3981 O O . SER A 1 486 ? -4.906 -10.565 23.980 1.00 76.88 486 SER A O 1
ATOM 3983 N N . LYS A 1 487 ? -5.083 -10.344 21.748 1.00 77.88 487 LYS A N 1
ATOM 3984 C CA . LYS A 1 487 ? -3.904 -9.484 21.570 1.00 77.88 487 LYS A CA 1
ATOM 3985 C C . LYS A 1 487 ? -4.116 -8.033 22.003 1.00 77.88 487 LYS A C 1
ATOM 3987 O O . LYS A 1 487 ? -3.144 -7.284 22.096 1.00 77.88 487 LYS A O 1
ATOM 3992 N N . ASP A 1 488 ? -5.346 -7.628 22.308 1.00 75.44 488 ASP A N 1
ATOM 3993 C CA . ASP A 1 488 ? -5.648 -6.276 22.798 1.00 75.44 488 ASP A CA 1
ATOM 3994 C C . ASP A 1 488 ? -5.597 -6.132 24.308 1.00 75.44 488 ASP A C 1
ATOM 3996 O O . ASP A 1 488 ? -5.704 -5.013 24.819 1.00 75.44 488 ASP A O 1
ATOM 4000 N N . ILE A 1 489 ? -5.483 -7.251 25.019 1.00 69.88 489 ILE A N 1
ATOM 4001 C CA . ILE A 1 489 ? -5.495 -7.276 26.473 1.00 69.88 489 ILE A CA 1
ATOM 4002 C C . ILE A 1 489 ? -4.294 -6.482 26.996 1.00 69.88 489 ILE A C 1
ATOM 4004 O O . ILE A 1 489 ? -3.140 -6.772 26.667 1.00 69.88 489 ILE A O 1
ATOM 4008 N N . LEU A 1 490 ? -4.557 -5.491 27.852 1.00 69.94 490 LEU A N 1
ATOM 4009 C CA . LEU A 1 490 ? -3.507 -4.754 28.550 1.00 69.94 490 LEU A CA 1
ATOM 4010 C C . LEU A 1 490 ? -2.892 -5.659 29.625 1.00 69.94 490 LEU A C 1
ATOM 4012 O O . LEU A 1 490 ? -3.441 -5.822 30.718 1.00 69.94 490 LEU A O 1
ATOM 4016 N N . LYS A 1 491 ? -1.751 -6.273 29.295 1.00 66.56 491 LYS A N 1
ATOM 4017 C CA . LYS A 1 491 ? -1.067 -7.253 30.158 1.00 66.56 491 LYS A CA 1
ATOM 4018 C C . LYS A 1 491 ? -0.231 -6.605 31.259 1.00 66.56 491 LYS A C 1
ATOM 4020 O O . LYS A 1 491 ? 0.042 -7.245 32.269 1.00 66.56 491 LYS A O 1
ATOM 4025 N N . THR A 1 492 ? 0.196 -5.353 31.080 1.00 74.00 492 THR A N 1
ATOM 4026 C CA . THR A 1 492 ? 1.115 -4.689 32.016 1.00 74.00 492 THR A CA 1
ATOM 4027 C C . THR A 1 492 ? 0.538 -3.412 32.613 1.00 74.00 492 THR A C 1
ATOM 4029 O O . THR A 1 492 ? -0.188 -2.653 31.972 1.00 74.00 492 THR A O 1
ATOM 4032 N N . ASN A 1 493 ? 0.944 -3.131 33.850 1.00 71.50 493 ASN A N 1
ATOM 4033 C CA . ASN A 1 493 ? 0.587 -1.910 34.568 1.00 71.50 493 ASN A CA 1
ATOM 4034 C C . ASN A 1 493 ? 1.015 -0.625 33.837 1.00 71.50 493 ASN A C 1
ATOM 4036 O O . ASN A 1 493 ? 0.291 0.364 33.902 1.00 71.50 493 ASN A O 1
ATOM 4040 N N . ASN A 1 494 ? 2.148 -0.644 33.127 1.00 74.69 494 ASN A N 1
ATOM 4041 C CA . ASN A 1 494 ? 2.629 0.512 32.365 1.00 74.69 494 ASN A CA 1
ATOM 4042 C C . ASN A 1 494 ? 1.712 0.834 31.180 1.00 74.69 494 ASN A C 1
ATOM 4044 O O . ASN A 1 494 ? 1.393 1.998 30.962 1.00 74.69 494 ASN A O 1
ATOM 4048 N N . GLN A 1 495 ? 1.231 -0.187 30.461 1.00 69.31 495 GLN A N 1
ATOM 4049 C CA . GLN A 1 495 ? 0.292 0.007 29.351 1.00 69.31 495 GLN A CA 1
ATOM 4050 C C . GLN A 1 495 ? -1.029 0.629 29.829 1.00 69.31 495 GLN A C 1
ATOM 4052 O O . GLN A 1 495 ? -1.579 1.505 29.164 1.00 69.31 495 GLN A O 1
ATOM 4057 N N . VAL A 1 496 ? -1.519 0.212 31.003 1.00 69.88 496 VAL A N 1
ATOM 4058 C CA . VAL A 1 496 ? -2.727 0.787 31.613 1.00 69.88 496 VAL A CA 1
ATOM 4059 C C . VAL A 1 496 ? -2.494 2.240 32.037 1.00 69.88 496 VAL A C 1
ATOM 4061 O O . VAL A 1 496 ? -3.341 3.092 31.783 1.00 69.88 496 VAL A O 1
ATOM 4064 N N . GLU A 1 497 ? -1.355 2.558 32.655 1.00 73.44 497 GLU A N 1
ATOM 4065 C CA . GLU A 1 497 ? -1.049 3.932 33.076 1.00 73.44 497 GLU A CA 1
ATOM 4066 C C . GLU A 1 497 ? -0.885 4.897 31.902 1.00 73.44 497 GLU A C 1
ATOM 4068 O O . GLU A 1 497 ? -1.397 6.016 31.961 1.00 73.44 497 GLU A O 1
ATOM 4073 N N . GLU A 1 498 ? -0.220 4.466 30.830 1.00 72.44 498 GLU A N 1
ATOM 4074 C CA . GLU A 1 498 ? -0.056 5.272 29.620 1.00 72.44 498 GLU A CA 1
ATOM 4075 C C . GLU A 1 498 ? -1.411 5.563 28.955 1.00 72.44 498 GLU A C 1
ATOM 4077 O O . GLU A 1 498 ? -1.664 6.685 28.506 1.00 72.44 498 GLU A O 1
ATOM 4082 N N . LEU A 1 499 ? -2.315 4.577 28.946 1.00 70.44 499 LEU A N 1
ATOM 4083 C CA . LEU A 1 499 ? -3.681 4.746 28.457 1.00 70.44 499 LEU A CA 1
ATOM 4084 C C . LEU A 1 499 ? -4.480 5.744 29.301 1.00 70.44 499 LEU A C 1
ATOM 4086 O O . LEU A 1 499 ? -5.126 6.636 28.751 1.00 70.44 499 LEU A O 1
ATOM 4090 N N . LEU A 1 500 ? -4.441 5.588 30.626 1.00 72.31 500 LEU A N 1
ATOM 4091 C CA . LEU A 1 500 ? -5.143 6.462 31.566 1.00 72.31 500 LEU A CA 1
ATOM 4092 C C . LEU A 1 500 ? -4.681 7.915 31.409 1.00 72.31 500 LEU A C 1
ATOM 4094 O O . LEU A 1 500 ? -5.515 8.811 31.316 1.00 72.31 500 LEU A O 1
ATOM 4098 N N . LEU A 1 501 ? -3.369 8.138 31.275 1.00 74.12 501 LEU A N 1
ATOM 4099 C CA . LEU A 1 501 ? -2.792 9.450 30.967 1.00 74.12 501 LEU A CA 1
ATOM 4100 C C . LEU A 1 501 ? -3.306 10.014 29.636 1.00 74.12 501 LEU A C 1
ATOM 4102 O O . LEU A 1 501 ? -3.761 11.155 29.599 1.00 74.12 501 LEU A O 1
ATOM 4106 N N . LYS A 1 502 ? -3.281 9.221 28.556 1.00 70.38 502 LYS A N 1
ATOM 4107 C CA . LYS A 1 502 ? -3.751 9.648 27.222 1.00 70.38 502 LYS A CA 1
ATOM 4108 C C . LYS A 1 502 ? -5.235 10.018 27.195 1.00 70.38 502 LYS A C 1
ATOM 4110 O O . LYS A 1 502 ? -5.610 10.958 26.505 1.00 70.38 502 LYS A O 1
ATOM 4115 N N . GLN A 1 503 ? -6.065 9.281 27.928 1.00 67.44 503 GLN A N 1
ATOM 4116 C CA . GLN A 1 503 ? -7.515 9.493 28.000 1.00 67.44 503 GLN A CA 1
ATOM 4117 C C . GLN A 1 503 ? -7.919 10.510 29.085 1.00 67.44 503 GLN A C 1
ATOM 4119 O O . GLN A 1 503 ? -9.106 10.766 29.273 1.00 67.44 503 GLN A O 1
ATOM 4124 N N . ASN A 1 504 ? -6.945 11.086 29.800 1.00 67.50 504 ASN A N 1
ATOM 4125 C CA . ASN A 1 504 ? -7.151 11.999 30.924 1.00 67.50 504 ASN A CA 1
ATOM 4126 C C . ASN A 1 504 ? -8.034 11.401 32.042 1.00 67.50 504 ASN A C 1
ATOM 4128 O O . ASN A 1 504 ? -8.930 12.049 32.587 1.00 67.50 504 ASN A O 1
ATOM 4132 N N . ILE A 1 505 ? -7.800 10.126 32.357 1.00 68.25 505 ILE A N 1
ATOM 4133 C CA . ILE A 1 505 ? -8.535 9.354 33.361 1.00 68.25 505 ILE A CA 1
ATOM 4134 C C . ILE A 1 505 ? -7.654 9.157 34.592 1.00 68.25 505 ILE A C 1
ATOM 4136 O O . ILE A 1 505 ? -6.472 8.833 34.506 1.00 68.25 505 ILE A O 1
ATOM 4140 N N . ASP A 1 506 ? -8.266 9.322 35.761 1.00 70.19 506 ASP A N 1
ATOM 4141 C CA . ASP A 1 506 ? -7.631 9.172 37.068 1.00 70.19 506 ASP A CA 1
ATOM 4142 C C . ASP A 1 506 ? -6.947 7.795 37.236 1.00 70.19 506 ASP A C 1
ATOM 4144 O O . ASP A 1 506 ? -7.529 6.737 36.965 1.00 70.19 506 ASP A O 1
ATOM 4148 N N . LYS A 1 507 ? -5.709 7.800 37.748 1.00 71.56 507 LYS A N 1
ATOM 4149 C CA . LYS A 1 507 ? -4.895 6.596 37.980 1.00 71.56 507 LYS A CA 1
ATOM 4150 C C . LYS A 1 507 ? -5.560 5.580 38.913 1.00 71.56 507 LYS A C 1
ATOM 4152 O O . LYS A 1 507 ? -5.208 4.400 38.859 1.00 71.56 507 LYS A O 1
ATOM 4157 N N . LYS A 1 508 ? -6.548 5.977 39.724 1.00 73.69 508 LYS A N 1
ATOM 4158 C CA . LYS A 1 508 ? -7.287 5.050 40.605 1.00 73.69 508 LYS A CA 1
ATOM 4159 C C . LYS A 1 508 ? -7.964 3.886 39.868 1.00 73.69 508 LYS A C 1
ATOM 4161 O O . LYS A 1 508 ? -8.180 2.835 40.466 1.00 73.69 508 LYS A O 1
ATOM 4166 N N . TYR A 1 509 ? -8.256 4.030 38.571 1.00 70.12 509 TYR A N 1
ATOM 4167 C CA . TYR A 1 509 ? -8.874 2.970 37.764 1.00 70.12 509 TYR A CA 1
ATOM 4168 C C . TYR A 1 509 ? -7.877 1.915 37.249 1.00 70.12 509 TYR A C 1
ATOM 4170 O O . TYR A 1 509 ? -8.293 0.930 36.641 1.00 70.12 509 TYR A O 1
ATOM 4178 N N . LYS A 1 510 ? -6.576 2.052 37.546 1.00 71.94 510 LYS A N 1
ATOM 4179 C CA . LYS A 1 510 ? -5.505 1.145 37.093 1.00 71.94 510 LYS A CA 1
ATOM 4180 C C . LYS A 1 510 ? -5.795 -0.336 37.363 1.00 71.94 510 LYS A C 1
ATOM 4182 O O . LYS A 1 510 ? -5.704 -1.153 36.453 1.00 71.94 510 LYS A O 1
ATOM 4187 N N . LYS A 1 511 ? -6.204 -0.690 38.588 1.00 74.38 511 LYS A N 1
ATOM 4188 C CA . LYS A 1 511 ? -6.526 -2.088 38.949 1.00 74.38 511 LYS A CA 1
ATOM 4189 C C . LYS A 1 511 ? -7.762 -2.631 38.223 1.00 74.38 511 LYS A C 1
ATOM 4191 O O . LYS A 1 511 ? -7.880 -3.836 38.061 1.00 74.38 511 LYS A O 1
ATOM 4196 N N . LYS A 1 512 ? -8.675 -1.756 37.790 1.00 74.50 512 LYS A N 1
ATOM 4197 C CA . LYS A 1 512 ? -9.939 -2.127 37.137 1.00 74.50 512 LYS A CA 1
ATOM 4198 C C . LYS A 1 512 ? -9.759 -2.496 35.659 1.00 74.50 512 LYS A C 1
ATOM 4200 O O . LYS A 1 512 ? -10.596 -3.207 35.106 1.00 74.50 512 LYS A O 1
ATOM 4205 N N . PHE A 1 513 ? -8.708 -1.973 35.028 1.00 76.81 513 PHE A N 1
ATOM 4206 C CA . PHE A 1 513 ? -8.461 -2.083 33.587 1.00 76.81 513 PHE A CA 1
ATOM 4207 C C . PHE A 1 513 ? -7.339 -3.060 33.219 1.00 76.81 513 PHE A C 1
ATOM 4209 O O . PHE A 1 513 ? -7.191 -3.402 32.049 1.00 76.81 513 PHE A O 1
ATOM 4216 N N . LEU A 1 514 ? -6.566 -3.536 34.198 1.00 78.56 514 LEU A N 1
ATOM 4217 C CA . LEU A 1 514 ? -5.585 -4.595 33.976 1.00 78.56 514 LEU A CA 1
ATOM 4218 C C . LEU A 1 514 ? -6.294 -5.886 33.534 1.00 78.56 514 LEU A C 1
ATOM 4220 O O . LEU A 1 514 ? -7.286 -6.281 34.143 1.00 78.56 514 LEU A O 1
ATOM 4224 N N . GLY A 1 515 ? -5.790 -6.534 32.481 1.00 72.62 515 GLY A N 1
ATOM 4225 C CA . GLY A 1 515 ? -6.390 -7.759 31.941 1.00 72.62 515 GLY A CA 1
ATOM 4226 C C . GLY A 1 515 ? -7.636 -7.541 31.074 1.00 72.62 515 GLY A C 1
ATOM 4227 O O . GLY A 1 515 ? -8.209 -8.520 30.610 1.00 72.62 515 GLY A O 1
ATOM 4228 N N . LYS A 1 516 ? -8.030 -6.286 30.816 1.00 74.25 516 LYS A N 1
ATOM 4229 C CA . LYS A 1 516 ? -9.105 -5.940 29.876 1.00 74.25 516 LYS A CA 1
ATOM 4230 C C . LYS A 1 516 ? -8.552 -5.470 28.537 1.00 74.25 516 LYS A C 1
ATOM 4232 O O . LYS A 1 516 ? -7.423 -4.980 28.441 1.00 74.25 516 LYS A O 1
ATOM 4237 N N . THR A 1 517 ? -9.369 -5.605 27.507 1.00 69.94 517 THR A N 1
ATOM 4238 C CA . THR A 1 517 ? -9.128 -5.042 26.178 1.00 69.94 517 THR A CA 1
ATOM 4239 C C . THR A 1 517 ? -9.415 -3.538 26.160 1.00 69.94 517 THR A C 1
ATOM 4241 O O . THR A 1 517 ? -10.183 -3.007 26.965 1.00 69.94 517 THR A O 1
ATOM 4244 N N . LEU A 1 518 ? -8.825 -2.829 25.196 1.00 67.38 518 LEU A N 1
ATOM 4245 C CA . LEU A 1 518 ? -9.093 -1.403 24.959 1.00 67.38 518 LEU A CA 1
ATOM 4246 C C . LEU A 1 518 ? -10.582 -1.092 24.749 1.00 67.38 518 LEU A C 1
ATOM 4248 O O . LEU A 1 518 ? -11.059 -0.044 25.177 1.00 67.38 518 LEU A O 1
ATOM 4252 N N . GLU A 1 519 ? -11.301 -1.991 24.082 1.00 65.56 519 GLU A N 1
ATOM 4253 C CA . GLU A 1 519 ? -12.716 -1.829 23.748 1.00 65.56 519 GLU A CA 1
ATOM 4254 C C . GLU A 1 519 ? -13.601 -1.932 24.999 1.00 65.56 519 GLU A C 1
ATOM 4256 O O . GLU A 1 519 ? -14.454 -1.075 25.220 1.00 65.56 519 GLU A O 1
ATOM 4261 N N . GLU A 1 520 ? -13.332 -2.902 25.878 1.00 72.38 520 GLU A N 1
ATOM 4262 C CA . GLU A 1 520 ? -14.012 -3.022 27.177 1.00 72.38 520 GLU A CA 1
ATOM 4263 C C . GLU A 1 520 ? -13.753 -1.802 28.061 1.00 72.38 520 GLU A C 1
ATOM 4265 O O . GLU A 1 520 ? -14.673 -1.266 28.683 1.00 72.38 520 GLU A O 1
ATOM 4270 N N . ILE A 1 521 ? -12.504 -1.328 28.086 1.00 73.62 521 ILE A N 1
ATOM 4271 C CA . ILE A 1 521 ? -12.127 -0.133 28.843 1.00 73.62 521 ILE A CA 1
ATOM 4272 C C . ILE A 1 521 ? -12.890 1.085 28.313 1.00 73.62 521 ILE A C 1
ATOM 4274 O O . ILE A 1 521 ? -13.472 1.825 29.105 1.00 73.62 521 ILE A O 1
ATOM 4278 N N . ARG A 1 522 ? -12.958 1.277 26.990 1.00 68.94 522 ARG A N 1
ATOM 4279 C CA . ARG A 1 522 ? -13.735 2.369 26.381 1.00 68.94 522 ARG A CA 1
ATOM 4280 C C . ARG A 1 522 ? -15.220 2.272 26.671 1.00 68.94 522 ARG A C 1
ATOM 4282 O O . ARG A 1 522 ? -15.796 3.274 27.077 1.00 68.94 522 ARG A O 1
ATOM 4289 N N . GLY A 1 523 ? -15.813 1.088 26.544 1.00 70.75 523 GLY A N 1
ATOM 4290 C CA . GLY A 1 523 ? -17.216 0.876 26.894 1.00 70.75 523 GLY A CA 1
ATOM 4291 C C . GLY A 1 523 ? -17.505 1.253 28.350 1.00 70.75 523 GLY A C 1
ATOM 4292 O O . GLY A 1 523 ? -18.501 1.917 28.640 1.00 70.75 523 GLY A O 1
ATOM 4293 N N . GLU A 1 524 ? -16.605 0.913 29.278 1.00 74.81 524 GLU A N 1
ATOM 4294 C CA . GLU A 1 524 ? -16.729 1.319 30.681 1.00 74.81 524 GLU A CA 1
ATOM 4295 C C . GLU A 1 524 ? -16.544 2.825 30.903 1.00 74.81 524 GLU A C 1
ATOM 4297 O O . GLU A 1 524 ? -17.250 3.409 31.731 1.00 74.81 524 GLU A O 1
ATOM 4302 N N . ILE A 1 525 ? -15.618 3.458 30.182 1.00 70.38 525 ILE A N 1
ATOM 4303 C CA . ILE A 1 525 ? -15.382 4.905 30.253 1.00 70.38 525 ILE A CA 1
ATOM 4304 C C . ILE A 1 525 ? -16.589 5.664 29.715 1.00 70.38 525 ILE A C 1
ATOM 4306 O O . ILE A 1 525 ? -17.103 6.540 30.407 1.00 70.38 525 ILE A O 1
ATOM 4310 N N . GLU A 1 526 ? -17.075 5.312 28.526 1.00 72.19 526 GLU A N 1
ATOM 4311 C CA . GLU A 1 526 ? -18.251 5.928 27.910 1.00 72.19 526 GLU A CA 1
ATOM 4312 C C . GLU A 1 526 ? -19.481 5.773 28.801 1.00 72.19 526 GLU A C 1
ATOM 4314 O O . GLU A 1 526 ? -20.225 6.734 29.015 1.00 72.19 526 GLU A O 1
ATOM 4319 N N . LYS A 1 527 ? -19.668 4.585 29.391 1.00 75.31 527 LYS A N 1
ATOM 4320 C CA . LYS A 1 527 ? -20.736 4.348 30.365 1.00 75.31 527 LYS A CA 1
ATOM 4321 C C . LYS A 1 527 ? -20.583 5.250 31.593 1.00 75.31 527 LYS A C 1
ATOM 4323 O O . LYS A 1 527 ? -21.542 5.917 31.976 1.00 75.31 527 LYS A O 1
ATOM 4328 N N . SER A 1 528 ? -19.383 5.339 32.172 1.00 72.06 528 SER A N 1
ATOM 4329 C CA . SER A 1 528 ? -19.116 6.196 33.336 1.00 72.06 528 SER A CA 1
ATOM 4330 C C . SER A 1 528 ? -19.275 7.691 33.029 1.00 72.06 528 SER A C 1
ATOM 4332 O O . SER A 1 528 ? -19.760 8.440 33.880 1.00 72.06 528 SER A O 1
ATOM 4334 N N . GLN A 1 529 ? -18.880 8.141 31.837 1.00 72.88 529 GLN A N 1
ATOM 4335 C CA . GLN A 1 529 ? -19.046 9.524 31.388 1.00 72.88 529 GLN A CA 1
ATOM 4336 C C . GLN A 1 529 ? -20.525 9.859 31.186 1.00 72.88 529 GLN A C 1
ATOM 4338 O O . GLN A 1 529 ? -20.978 10.889 31.689 1.00 72.88 529 GLN A O 1
ATOM 4343 N N . LYS A 1 530 ? -21.297 8.966 30.546 1.00 74.38 530 LYS A N 1
ATOM 4344 C CA . LYS A 1 530 ? -22.757 9.106 30.415 1.00 74.38 530 LYS A CA 1
ATOM 4345 C C . LYS A 1 530 ? -23.449 9.161 31.778 1.00 74.38 530 LYS A C 1
ATOM 4347 O O . LYS A 1 530 ? -24.314 10.010 31.982 1.00 74.38 530 LYS A O 1
ATOM 4352 N N . GLU A 1 531 ? -23.046 8.324 32.735 1.00 77.69 531 GLU A N 1
ATOM 4353 C CA . GLU A 1 531 ? -23.584 8.352 34.104 1.00 77.69 531 GLU A CA 1
ATOM 4354 C C . GLU A 1 531 ? -23.261 9.667 34.839 1.00 77.69 531 GLU A C 1
ATOM 4356 O O . GLU A 1 531 ? -24.134 10.239 35.498 1.00 77.69 531 GLU A O 1
ATOM 4361 N N . ASN A 1 532 ? -22.037 10.189 34.712 1.00 78.44 532 ASN A N 1
ATOM 4362 C CA . ASN A 1 532 ? -21.651 11.468 35.319 1.00 78.44 532 ASN A CA 1
ATOM 4363 C C . ASN A 1 532 ? -22.366 12.663 34.675 1.00 78.44 532 ASN A C 1
ATOM 4365 O O . ASN A 1 532 ? -22.851 13.541 35.393 1.00 78.44 532 ASN A O 1
ATOM 4369 N N . ALA A 1 533 ? -22.479 12.681 33.343 1.00 81.38 533 ALA A N 1
ATOM 4370 C CA . ALA A 1 533 ? -23.255 13.683 32.620 1.00 81.38 533 ALA A CA 1
ATOM 4371 C C . ALA A 1 533 ? -24.712 13.681 33.101 1.00 81.38 533 ALA A C 1
ATOM 4373 O O . ALA A 1 533 ? -25.239 14.729 33.472 1.00 81.38 533 ALA A O 1
ATOM 4374 N N . LEU A 1 534 ? -25.322 12.497 33.225 1.00 84.31 534 LEU A N 1
ATOM 4375 C CA . LEU A 1 534 ? -26.683 12.351 33.731 1.00 84.31 534 LEU A CA 1
ATOM 4376 C C . LEU A 1 534 ? -26.839 12.872 35.170 1.00 84.31 534 LEU A C 1
ATOM 4378 O O . LEU A 1 534 ? -27.827 13.542 35.473 1.00 84.31 534 LEU A O 1
ATOM 4382 N N . ARG A 1 535 ? -25.866 12.631 36.061 1.00 85.06 535 ARG A N 1
ATOM 4383 C CA . ARG A 1 535 ? -25.883 13.200 37.425 1.00 85.06 535 ARG A CA 1
ATOM 4384 C C . ARG A 1 535 ? -25.839 14.727 37.417 1.00 85.06 535 ARG A C 1
ATOM 4386 O O . ARG A 1 535 ? -26.571 15.347 38.185 1.00 85.06 535 ARG A O 1
ATOM 4393 N N . ASN A 1 536 ? -25.005 15.330 36.570 1.00 85.62 536 ASN A N 1
ATOM 4394 C CA . ASN A 1 536 ? -24.896 16.788 36.464 1.00 85.62 536 ASN A CA 1
ATOM 4395 C C . ASN A 1 536 ? -26.162 17.412 35.869 1.00 85.62 536 ASN A C 1
ATOM 4397 O O . ASN A 1 536 ? -26.644 18.412 36.398 1.00 85.62 536 ASN A O 1
ATOM 4401 N N . ILE A 1 537 ? -26.741 16.778 34.845 1.00 89.62 537 ILE A N 1
ATOM 4402 C CA . ILE A 1 537 ? -28.048 17.147 34.287 1.00 89.62 537 ILE A CA 1
ATOM 4403 C C . ILE A 1 537 ? -29.101 17.146 35.397 1.00 89.62 537 ILE A C 1
ATOM 4405 O O . ILE A 1 537 ? -29.773 18.149 35.613 1.00 89.62 537 ILE A O 1
ATOM 4409 N N . ILE A 1 538 ? -29.201 16.057 36.165 1.00 89.62 538 ILE A N 1
ATOM 4410 C CA . ILE A 1 538 ? -30.168 15.956 37.265 1.00 89.62 538 ILE A CA 1
ATOM 4411 C C . ILE A 1 538 ? -29.941 17.052 38.312 1.00 89.62 538 ILE A C 1
ATOM 4413 O O . ILE A 1 538 ? -30.918 17.638 38.757 1.00 89.62 538 ILE A O 1
ATOM 4417 N N . LYS A 1 539 ? -28.692 17.358 38.688 1.00 89.56 539 LYS A N 1
ATOM 4418 C CA . LYS A 1 539 ? -28.384 18.453 39.627 1.00 89.56 539 LYS A CA 1
ATOM 4419 C C . LYS A 1 539 ? -28.815 19.820 39.095 1.00 89.56 539 LYS A C 1
ATOM 4421 O O . LYS A 1 539 ? -29.361 20.614 39.850 1.00 89.56 539 LYS A O 1
ATOM 4426 N N . SER A 1 540 ? -28.583 20.090 37.811 1.00 88.88 540 SER A N 1
ATOM 4427 C CA . SER A 1 540 ? -29.020 21.334 37.168 1.00 88.88 540 SER A CA 1
ATOM 4428 C C . SER A 1 540 ? -30.545 21.454 37.157 1.00 88.88 540 SER A C 1
ATOM 4430 O O . SER A 1 540 ? -31.076 22.509 37.499 1.00 88.88 540 SER A O 1
ATOM 4432 N N . LEU A 1 541 ? -31.253 20.368 36.836 1.00 90.62 541 LEU A N 1
ATOM 4433 C CA . LEU A 1 541 ? -32.715 20.337 36.883 1.00 90.62 541 LEU A CA 1
ATOM 4434 C C . LEU A 1 541 ? -33.244 20.488 38.318 1.00 90.62 541 LEU A C 1
ATOM 4436 O O . LEU A 1 541 ? -34.232 21.180 38.530 1.00 90.62 541 LEU A O 1
ATOM 4440 N N . ASP A 1 542 ? -32.575 19.899 39.309 1.00 89.19 542 ASP A N 1
ATOM 4441 C CA . ASP A 1 542 ? -32.939 20.052 40.722 1.00 89.19 542 ASP A CA 1
ATOM 4442 C C . ASP A 1 542 ? -32.760 21.502 41.199 1.00 89.19 542 ASP A C 1
ATOM 4444 O O . ASP A 1 542 ? -33.623 22.042 41.890 1.00 89.19 542 ASP A O 1
ATOM 4448 N N . LEU A 1 543 ? -31.692 22.174 40.756 1.00 86.38 543 LEU A N 1
ATOM 4449 C CA . LEU A 1 543 ? -31.489 23.600 41.010 1.00 86.38 543 LEU A CA 1
ATOM 4450 C C . LEU A 1 543 ? -32.606 24.442 40.380 1.00 86.38 543 LEU A C 1
ATOM 4452 O O . LEU A 1 543 ? -33.227 25.234 41.071 1.00 86.38 543 LEU A O 1
ATOM 4456 N N . LEU A 1 544 ? -32.923 24.227 39.100 1.00 86.00 544 LEU A N 1
ATOM 4457 C CA . LEU A 1 544 ? -34.006 24.953 38.419 1.00 86.00 544 LEU A CA 1
ATOM 4458 C C . LEU A 1 544 ? -35.380 24.703 39.059 1.00 86.00 544 LEU A C 1
ATOM 4460 O O . LEU A 1 544 ? -36.237 25.588 39.082 1.00 86.00 544 LEU A O 1
ATOM 4464 N N . TYR A 1 545 ? -35.602 23.493 39.572 1.00 83.62 545 TYR A N 1
ATOM 4465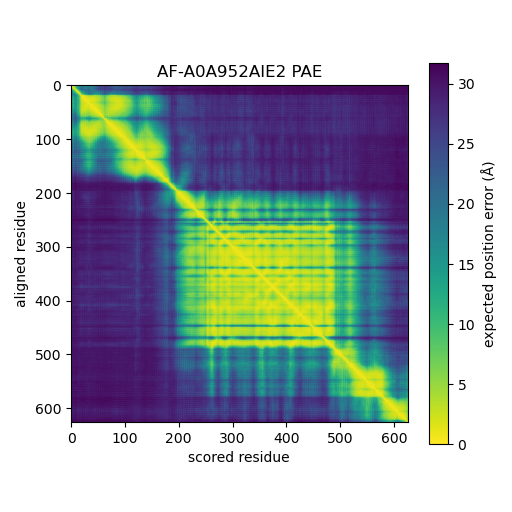 C CA . TYR A 1 545 ? -36.818 23.150 40.297 1.00 83.62 545 TYR A CA 1
ATOM 4466 C C . TYR A 1 545 ? -36.882 23.851 41.659 1.00 83.62 545 TYR A C 1
ATOM 4468 O O . TYR A 1 545 ? -37.917 24.423 41.998 1.00 83.62 545 TYR A O 1
ATOM 4476 N N . THR A 1 546 ? -35.781 23.860 42.412 1.00 79.25 546 THR A N 1
ATOM 4477 C CA . THR A 1 546 ? -35.701 24.506 43.733 1.00 79.25 546 THR A CA 1
ATOM 4478 C C . THR A 1 546 ? -35.721 26.033 43.658 1.00 79.25 546 THR A C 1
ATOM 4480 O O . THR A 1 546 ? -36.343 26.659 44.513 1.00 79.25 546 THR A O 1
ATOM 4483 N N . THR A 1 547 ? -35.135 26.645 42.623 1.00 78.06 547 THR A N 1
ATOM 4484 C CA . THR A 1 547 ? -35.213 28.101 42.387 1.00 78.06 547 THR A CA 1
ATOM 4485 C C . THR A 1 547 ? -36.560 28.545 41.809 1.00 78.06 547 THR A C 1
ATOM 4487 O O . THR A 1 547 ? -36.834 29.742 41.730 1.00 78.06 547 THR A O 1
ATOM 4490 N N . GLY A 1 548 ? -37.427 27.602 41.423 1.00 76.12 548 GLY A N 1
ATOM 4491 C CA . GLY A 1 548 ? -38.751 27.891 40.873 1.00 76.12 548 GLY A CA 1
ATOM 4492 C C . GLY A 1 548 ? -38.734 28.390 39.423 1.00 76.12 548 GLY A C 1
ATOM 4493 O O . GLY A 1 548 ? -39.736 28.926 38.944 1.00 76.12 548 GLY A O 1
ATOM 4494 N N . GLU A 1 549 ? -37.636 28.197 38.689 1.00 80.88 549 GLU A N 1
ATOM 4495 C CA . GLU A 1 549 ? -37.479 28.594 37.283 1.00 80.88 549 GLU A CA 1
ATOM 4496 C C . GLU A 1 549 ? -38.152 27.595 36.320 1.00 80.88 549 GLU A C 1
ATOM 4498 O O . GLU A 1 549 ? -37.538 27.034 35.409 1.00 80.88 549 GLU A O 1
ATOM 4503 N N . LEU A 1 550 ? -39.454 27.374 36.510 1.00 81.44 550 LEU A N 1
ATOM 4504 C CA . LEU A 1 550 ? -40.214 26.281 35.890 1.00 81.44 550 LEU A CA 1
ATOM 4505 C C . LEU A 1 550 ? -40.243 26.322 34.352 1.00 81.44 550 LEU A C 1
ATOM 4507 O O . LEU A 1 550 ? -40.215 25.272 33.709 1.00 81.44 550 LEU A O 1
ATOM 4511 N N . THR A 1 551 ? -40.235 27.508 33.736 1.00 80.88 551 THR A N 1
ATOM 4512 C CA . THR A 1 551 ? -40.173 27.637 32.267 1.00 80.88 551 THR A CA 1
ATOM 4513 C C . THR A 1 551 ? -38.838 27.136 31.716 1.00 80.88 551 THR A C 1
ATOM 4515 O O . THR A 1 551 ? -38.816 26.404 30.728 1.00 80.88 551 THR A O 1
ATOM 4518 N N . LYS A 1 552 ? -37.720 27.482 32.370 1.00 85.38 552 LYS A N 1
ATOM 4519 C CA . LYS A 1 552 ? -36.393 26.978 31.986 1.00 85.38 552 LYS A CA 1
ATOM 4520 C C . LYS A 1 552 ? -36.274 25.487 32.281 1.00 85.38 552 LYS A C 1
ATOM 4522 O O . LYS A 1 552 ? -35.785 24.751 31.431 1.00 85.38 552 LYS A O 1
ATOM 4527 N N . LEU A 1 553 ? -36.800 25.034 33.423 1.00 88.25 553 LEU A N 1
ATOM 4528 C CA . LEU A 1 553 ? -36.851 23.617 33.789 1.00 88.25 553 LEU A CA 1
ATOM 4529 C C . LEU A 1 553 ? -37.536 22.772 32.703 1.00 88.25 553 LEU A C 1
ATOM 4531 O O . LEU A 1 553 ? -37.005 21.735 32.306 1.00 88.25 553 LEU A O 1
ATOM 4535 N N . LYS A 1 554 ? -38.684 23.235 32.184 1.00 88.12 554 LYS A N 1
ATOM 4536 C CA . LYS A 1 554 ? -39.422 22.578 31.092 1.00 88.12 554 LYS A CA 1
ATOM 4537 C C . LYS A 1 554 ? -38.584 22.489 29.814 1.00 88.12 554 LYS A C 1
ATOM 4539 O O . LYS A 1 554 ? -38.471 21.408 29.236 1.00 88.12 554 LYS A O 1
ATOM 4544 N N . THR A 1 555 ? -37.985 23.602 29.391 1.00 89.88 555 THR A N 1
ATOM 4545 C CA . THR A 1 555 ? -37.160 23.668 28.174 1.00 89.88 555 THR A CA 1
ATOM 4546 C C . THR A 1 555 ? -35.942 22.749 28.262 1.00 89.88 555 THR A C 1
ATOM 4548 O O . THR A 1 555 ? -35.701 21.971 27.339 1.00 89.88 555 THR A O 1
ATOM 4551 N N . GLU A 1 556 ? -35.223 22.775 29.385 1.00 92.12 556 GLU A N 1
ATOM 4552 C CA . GLU A 1 556 ? -34.047 21.928 29.605 1.00 92.12 556 GLU A CA 1
ATOM 4553 C C . GLU A 1 556 ? -34.412 20.439 29.654 1.00 92.12 556 GLU A C 1
ATOM 4555 O O . GLU A 1 556 ? -33.752 19.625 29.010 1.00 92.12 556 GLU A O 1
ATOM 4560 N N . CYS A 1 557 ? -35.511 20.062 30.320 1.00 90.50 557 CYS A N 1
ATOM 4561 C CA . CYS A 1 557 ? -35.973 18.670 30.312 1.00 90.50 557 CYS A CA 1
ATOM 4562 C C . CYS A 1 557 ? -36.267 18.163 28.888 1.00 90.50 557 CYS A C 1
ATOM 4564 O O . CYS A 1 557 ? -35.852 17.061 28.532 1.00 90.50 557 CYS A O 1
ATOM 4566 N N . ILE A 1 558 ? -36.954 18.962 28.060 1.00 88.50 558 ILE A N 1
ATOM 4567 C CA . ILE A 1 558 ? -37.255 18.600 26.663 1.00 88.50 558 ILE A CA 1
ATOM 4568 C C . ILE A 1 558 ? -35.967 18.477 25.843 1.00 88.50 558 ILE A C 1
ATOM 4570 O O . ILE A 1 558 ? -35.835 17.543 25.050 1.00 88.50 558 ILE A O 1
ATOM 4574 N N . ARG A 1 559 ? -35.017 19.400 26.036 1.00 92.31 559 ARG A N 1
ATOM 4575 C CA . ARG A 1 559 ? -33.712 19.376 25.366 1.00 92.31 559 ARG A CA 1
ATOM 4576 C C . ARG A 1 559 ? -32.966 18.077 25.657 1.00 92.31 559 ARG A C 1
ATOM 4578 O O . ARG A 1 559 ? -32.605 17.373 24.719 1.00 92.31 559 ARG A O 1
ATOM 4585 N N . TYR A 1 560 ? -32.824 17.707 26.928 1.00 90.31 560 TYR A N 1
ATOM 4586 C CA . TYR A 1 560 ? -32.103 16.490 27.306 1.00 90.31 560 TYR A CA 1
ATOM 4587 C C . TYR A 1 560 ? -32.780 15.203 26.817 1.00 90.31 560 TYR A C 1
ATOM 4589 O O . TYR A 1 560 ? -32.087 14.275 26.404 1.00 90.31 560 TYR A O 1
ATOM 4597 N N . ILE A 1 561 ? -34.117 15.150 26.783 1.00 87.06 561 ILE A N 1
ATOM 4598 C CA . ILE A 1 561 ? -34.841 14.011 26.193 1.00 87.06 561 ILE A CA 1
ATOM 4599 C C . ILE A 1 561 ? -34.545 13.897 24.689 1.00 87.06 561 ILE A C 1
ATOM 4601 O O . ILE A 1 561 ? -34.290 12.795 24.206 1.00 87.06 561 ILE A O 1
ATOM 4605 N N . LYS A 1 562 ? -34.522 15.019 23.952 1.00 84.00 562 LYS A N 1
ATOM 4606 C CA . LYS A 1 562 ? -34.158 15.038 22.520 1.00 84.00 562 LYS A CA 1
ATOM 4607 C C . LYS A 1 562 ? -32.703 14.641 22.271 1.00 84.00 562 LYS A C 1
ATOM 4609 O O . LYS A 1 562 ? -32.421 13.985 21.277 1.00 84.00 562 LYS A O 1
ATOM 4614 N N . GLU A 1 563 ? -31.801 14.999 23.181 1.00 84.69 563 GLU A N 1
ATOM 4615 C CA . GLU A 1 563 ? -30.396 14.565 23.169 1.00 84.69 563 GLU A CA 1
ATOM 4616 C C . GLU A 1 563 ? -30.224 13.074 23.556 1.00 84.69 563 GLU A C 1
ATOM 4618 O O . GLU A 1 563 ? -29.107 12.560 23.548 1.00 84.69 563 GLU A O 1
ATOM 4623 N N . GLY A 1 564 ? -31.314 12.357 23.868 1.00 81.25 564 GLY A N 1
ATOM 4624 C CA . GLY A 1 564 ? -31.319 10.915 24.139 1.00 81.25 564 GLY A CA 1
ATOM 4625 C C . GLY A 1 564 ? -31.180 10.527 25.616 1.00 81.25 564 GLY A C 1
ATOM 4626 O O . GLY A 1 564 ? -31.064 9.340 25.928 1.00 81.25 564 GLY A O 1
ATOM 4627 N N . TYR A 1 565 ? -31.215 11.485 26.550 1.00 83.94 565 TYR A N 1
ATOM 4628 C CA . TYR A 1 565 ? -31.157 11.212 27.990 1.00 83.94 565 TYR A CA 1
ATOM 4629 C C . TYR A 1 565 ? -32.547 10.879 28.548 1.00 83.94 565 TYR A C 1
ATOM 4631 O O . TYR A 1 565 ? -33.316 11.758 28.939 1.00 83.94 565 TYR A O 1
ATOM 4639 N N . ILE A 1 566 ? -32.862 9.585 28.635 1.00 77.81 566 ILE A N 1
ATOM 4640 C CA . ILE A 1 566 ? -34.129 9.093 29.194 1.00 77.81 566 ILE A CA 1
ATOM 4641 C C . ILE A 1 566 ? -33.911 8.662 30.649 1.00 77.81 566 ILE A C 1
ATOM 4643 O O . ILE A 1 566 ? -33.246 7.665 30.924 1.00 77.81 566 ILE A O 1
ATOM 4647 N N . HIS A 1 567 ? -34.483 9.401 31.606 1.00 87.69 567 HIS A N 1
ATOM 4648 C CA . HIS A 1 567 ? -34.360 9.082 33.032 1.00 87.69 567 HIS A CA 1
ATOM 4649 C C . HIS A 1 567 ? -35.611 9.478 33.830 1.00 87.69 567 HIS A C 1
ATOM 4651 O O . HIS A 1 567 ? -36.199 10.537 33.605 1.00 87.69 567 HIS A O 1
ATOM 4657 N N . LYS A 1 568 ? -35.984 8.665 34.833 1.00 87.69 568 LYS A N 1
ATOM 4658 C CA . LYS A 1 568 ? -37.204 8.859 35.647 1.00 87.69 568 LYS A CA 1
ATOM 4659 C C . LYS A 1 568 ? -37.293 10.255 36.281 1.00 87.69 568 LYS A C 1
ATOM 4661 O O . LYS A 1 568 ? -38.364 10.850 36.280 1.00 87.69 568 LYS A O 1
ATOM 4666 N N . LYS A 1 569 ? -36.172 10.804 36.774 1.00 87.19 569 LYS A N 1
ATOM 4667 C CA . LYS A 1 569 ? -36.135 12.168 37.344 1.00 87.19 569 LYS A CA 1
ATOM 4668 C C . LYS A 1 569 ? -36.375 13.273 36.310 1.00 87.19 569 LYS A C 1
ATOM 4670 O O . LYS A 1 569 ? -37.059 14.232 36.633 1.00 87.19 569 LYS A O 1
ATOM 4675 N N . ILE A 1 570 ? -35.863 13.137 35.084 1.00 88.75 570 ILE A N 1
ATOM 4676 C CA . ILE A 1 570 ? -36.086 14.138 34.024 1.00 88.75 570 ILE A CA 1
ATOM 4677 C C . ILE A 1 570 ? -37.583 14.191 33.693 1.00 88.75 570 ILE A C 1
ATOM 4679 O O . ILE A 1 570 ? -38.176 15.265 33.672 1.00 88.75 570 ILE A O 1
ATOM 4683 N N . ASN A 1 571 ? -38.223 13.024 33.567 1.00 86.50 571 ASN A N 1
ATOM 4684 C CA . ASN A 1 571 ? -39.670 12.932 33.354 1.00 86.50 571 ASN A CA 1
ATOM 4685 C C . ASN A 1 571 ? -40.475 13.500 34.535 1.00 86.50 571 ASN A C 1
ATOM 4687 O O . ASN A 1 571 ? -41.484 14.170 34.326 1.00 86.50 571 ASN A O 1
ATOM 4691 N N . PHE A 1 572 ? -40.025 13.265 35.772 1.00 89.44 572 PHE A N 1
ATOM 4692 C CA . PHE A 1 572 ? -40.638 13.847 36.967 1.00 89.44 572 PHE A CA 1
ATOM 4693 C C . PHE A 1 572 ? -40.593 15.383 36.949 1.00 89.44 572 PHE A C 1
ATOM 4695 O O . PHE A 1 572 ? -41.633 16.017 37.131 1.00 89.44 572 PHE A O 1
ATOM 4702 N N . TYR A 1 573 ? -39.426 15.982 36.690 1.00 89.31 573 TYR A N 1
ATOM 4703 C CA . TYR A 1 573 ? -39.285 17.441 36.642 1.00 89.31 573 TYR A CA 1
ATOM 4704 C C . TYR A 1 573 ? -40.067 18.059 35.482 1.00 89.31 573 TYR A C 1
ATOM 4706 O O . TYR A 1 573 ? -40.721 19.082 35.676 1.00 89.31 573 TYR A O 1
ATOM 4714 N N . LEU A 1 574 ? -40.077 17.416 34.310 1.00 88.88 574 LEU A N 1
ATOM 4715 C CA . LEU A 1 574 ? -40.883 17.861 33.173 1.00 88.88 574 LEU A CA 1
ATOM 4716 C C . LEU A 1 574 ? -42.373 17.902 33.529 1.00 88.88 574 LEU A C 1
ATOM 4718 O O . LEU A 1 574 ? -43.034 18.908 33.281 1.00 88.88 574 LEU A O 1
ATOM 4722 N N . LYS A 1 575 ? -42.885 16.840 34.165 1.00 86.44 575 LYS A N 1
ATOM 4723 C CA . LYS A 1 575 ? -44.278 16.780 34.622 1.00 86.44 575 LYS A CA 1
ATOM 4724 C C . LYS A 1 575 ? -44.581 17.897 35.624 1.00 86.44 575 LYS A C 1
ATOM 4726 O O . LYS A 1 575 ? -45.530 18.645 35.434 1.00 86.44 575 LYS A O 1
ATOM 4731 N N . LYS A 1 576 ? -43.719 18.087 36.627 1.00 84.19 576 LYS A N 1
ATOM 4732 C CA . LYS A 1 576 ? -43.867 19.167 37.617 1.00 84.19 576 LYS A CA 1
ATOM 4733 C C . LYS A 1 576 ? -43.818 20.568 37.007 1.00 84.19 576 LYS A C 1
ATOM 4735 O O . LYS A 1 576 ? -44.506 21.459 37.502 1.00 84.19 576 LYS A O 1
ATOM 4740 N N . ALA A 1 577 ? -43.021 20.776 35.963 1.00 85.06 577 ALA A N 1
ATOM 4741 C CA . ALA A 1 577 ? -42.960 22.052 35.261 1.00 85.06 577 ALA A CA 1
ATOM 4742 C C . ALA A 1 577 ? -44.243 22.332 34.460 1.00 85.06 577 ALA A C 1
ATOM 4744 O O . ALA A 1 577 ? -44.705 23.470 34.433 1.00 85.06 577 ALA A O 1
ATOM 4745 N N . ILE A 1 578 ? -44.832 21.297 33.849 1.00 82.25 578 ILE A N 1
ATOM 4746 C CA . ILE A 1 578 ? -46.095 21.386 33.099 1.00 82.25 578 ILE A CA 1
ATOM 4747 C C . ILE A 1 578 ? -47.279 21.616 34.048 1.00 82.25 578 ILE A C 1
ATOM 4749 O O . ILE A 1 578 ? -48.068 22.532 33.826 1.00 82.25 578 ILE A O 1
ATOM 4753 N N . ASP A 1 579 ? -47.371 20.844 35.134 1.00 78.81 579 ASP A N 1
ATOM 4754 C CA . ASP A 1 579 ? -48.493 20.907 36.084 1.00 78.81 579 ASP A CA 1
ATOM 4755 C C . ASP A 1 579 ? -48.634 22.301 36.735 1.00 78.81 579 ASP A C 1
ATOM 4757 O O . ASP A 1 579 ? -49.735 22.741 37.056 1.00 78.81 579 ASP A O 1
ATOM 4761 N N . ASN A 1 580 ? -47.522 23.026 36.899 1.00 70.31 580 ASN A N 1
ATOM 4762 C CA . ASN A 1 580 ? -47.479 24.345 37.542 1.00 70.31 580 ASN A CA 1
ATOM 4763 C C . ASN A 1 580 ? -47.497 25.531 36.554 1.00 70.31 580 ASN A C 1
ATOM 4765 O O . ASN A 1 580 ? -47.433 26.695 36.965 1.00 70.31 580 ASN A O 1
ATOM 4769 N N . GLU A 1 581 ? -47.591 25.266 35.249 1.00 66.50 581 GLU A N 1
ATOM 4770 C CA . GLU A 1 581 ? -47.541 26.280 34.189 1.00 66.50 581 GLU A CA 1
ATOM 4771 C C . GLU A 1 581 ? -48.759 27.226 34.220 1.00 66.50 581 GLU A C 1
ATOM 4773 O O . GLU A 1 581 ? -48.636 28.422 33.935 1.00 66.50 581 GLU A O 1
ATOM 4778 N N . SER A 1 582 ? -49.928 26.718 34.621 1.00 63.44 582 SER A N 1
ATOM 4779 C CA . SER A 1 582 ? -51.170 27.494 34.772 1.00 63.44 582 SER A CA 1
ATOM 4780 C C . SER A 1 582 ? -51.065 28.539 35.891 1.00 63.44 582 SER A C 1
ATOM 4782 O O . SER A 1 582 ? -51.367 29.715 35.679 1.00 63.44 582 SER A O 1
ATOM 4784 N N . ILE A 1 583 ? -50.540 28.137 37.051 1.00 64.62 583 ILE A N 1
ATOM 4785 C CA . ILE A 1 583 ? -50.357 28.989 38.236 1.00 64.62 583 ILE A CA 1
ATOM 4786 C C . ILE A 1 583 ? -49.386 30.140 37.931 1.00 64.62 583 ILE A C 1
ATOM 4788 O O . ILE A 1 583 ? -49.609 31.283 38.338 1.00 64.62 583 ILE A O 1
ATOM 4792 N N . PHE A 1 584 ? -48.319 29.865 37.179 1.00 61.75 584 PHE A N 1
ATOM 4793 C CA . PHE A 1 584 ? -47.335 30.880 36.805 1.00 61.75 584 PHE A CA 1
ATOM 4794 C C . PHE A 1 584 ? -47.874 31.880 35.771 1.00 61.75 584 PHE A C 1
ATOM 4796 O O . PHE A 1 584 ? -47.686 33.088 35.940 1.00 61.75 584 PHE A O 1
ATOM 4803 N N . LYS A 1 585 ? -48.607 31.411 34.748 1.00 62.12 585 LYS A N 1
ATOM 4804 C CA . LYS A 1 585 ? -49.303 32.298 33.794 1.00 62.12 585 LYS A CA 1
ATOM 4805 C C . LYS A 1 585 ? -50.277 33.234 34.514 1.00 62.12 585 LYS A C 1
ATOM 4807 O O . LYS A 1 585 ? -50.328 34.422 34.198 1.00 62.12 585 LYS A O 1
ATOM 4812 N N . GLN A 1 586 ? -50.981 32.728 35.527 1.00 63.91 586 GLN A N 1
ATOM 4813 C CA . GLN A 1 586 ? -51.884 33.528 36.354 1.00 63.91 586 GLN A CA 1
ATOM 4814 C C . GLN A 1 586 ? -51.130 34.559 37.209 1.00 63.91 586 GLN A C 1
ATOM 4816 O O . GLN A 1 586 ? -51.509 35.729 37.225 1.00 63.91 586 GLN A O 1
ATOM 4821 N N . LYS A 1 587 ? -50.017 34.176 37.855 1.00 63.38 587 LYS A N 1
ATOM 4822 C CA . LYS A 1 587 ? -49.164 35.115 38.611 1.00 63.38 587 LYS A CA 1
ATOM 4823 C C . LYS A 1 587 ? -48.573 36.219 37.732 1.00 63.38 587 LYS A C 1
ATOM 4825 O O . LYS A 1 587 ? -48.613 37.375 38.138 1.00 63.38 587 LYS A O 1
ATOM 4830 N N . GLN A 1 588 ? -48.070 35.904 36.535 1.00 63.69 588 GLN A N 1
ATOM 4831 C CA . GLN A 1 588 ? -47.560 36.924 35.607 1.00 63.69 588 GLN A CA 1
ATOM 4832 C C . GLN A 1 588 ? -48.659 37.867 35.118 1.00 63.69 588 GLN A C 1
ATOM 4834 O O . GLN A 1 588 ? -48.426 39.073 35.027 1.00 63.69 588 GLN A O 1
ATOM 4839 N N . LYS A 1 589 ? -49.855 37.337 34.824 1.00 66.06 589 LYS A N 1
ATOM 4840 C CA . LYS A 1 589 ? -51.017 38.161 34.475 1.00 66.06 589 LYS A CA 1
ATOM 4841 C C . LYS A 1 589 ? -51.349 39.122 35.622 1.00 66.06 589 LYS A C 1
ATOM 4843 O O . LYS A 1 589 ? -51.439 40.321 35.391 1.00 66.06 589 LYS A O 1
ATOM 4848 N N . ASN A 1 590 ? -51.417 38.619 36.855 1.00 68.75 590 ASN A N 1
ATOM 4849 C CA . 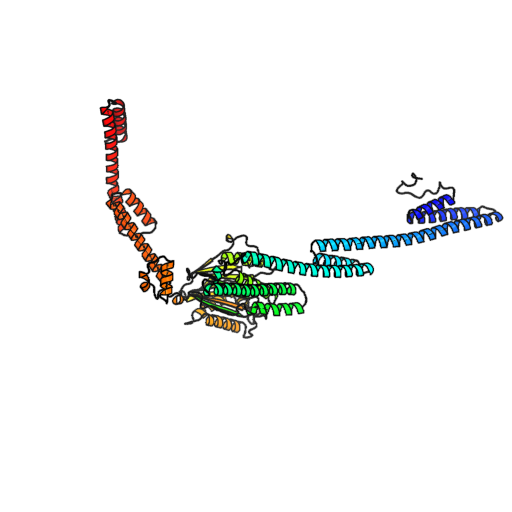ASN A 1 590 ? -51.706 39.425 38.043 1.00 68.75 590 ASN A CA 1
ATOM 4850 C C . ASN A 1 590 ? -50.614 40.462 38.347 1.00 68.75 590 ASN A C 1
ATOM 4852 O O . ASN A 1 590 ? -50.936 41.575 38.751 1.00 68.75 590 ASN A O 1
ATOM 4856 N N . GLN A 1 591 ? -49.337 40.135 38.130 1.00 72.75 591 GLN A N 1
ATOM 4857 C CA . GLN A 1 591 ? -48.242 41.087 38.324 1.00 72.75 591 GLN A CA 1
ATOM 4858 C C . GLN A 1 591 ? -48.300 42.223 37.300 1.00 72.75 591 GLN A C 1
ATOM 4860 O O . GLN A 1 591 ? -48.250 43.382 37.691 1.00 72.75 591 GLN A O 1
ATOM 4865 N N . LYS A 1 592 ? -48.518 41.914 36.013 1.00 71.50 592 LYS A N 1
ATOM 4866 C CA . LYS A 1 592 ? -48.703 42.945 34.978 1.00 71.50 592 LYS A CA 1
ATOM 4867 C C . LYS A 1 592 ? -49.875 43.876 35.291 1.00 71.50 592 LYS A C 1
ATOM 4869 O O . LYS A 1 592 ? -49.775 45.072 35.043 1.00 71.50 592 LYS A O 1
ATOM 4874 N N . ILE A 1 593 ? -50.965 43.336 35.844 1.00 73.44 593 ILE A N 1
ATOM 4875 C CA . ILE A 1 593 ? -52.112 44.135 36.300 1.00 73.44 593 ILE A CA 1
ATOM 4876 C C . ILE A 1 593 ? -51.693 45.064 37.446 1.00 73.44 593 ILE A C 1
ATOM 4878 O O . ILE A 1 593 ? -52.001 46.250 37.393 1.00 73.44 593 ILE A O 1
ATOM 4882 N N . ARG A 1 594 ? -50.952 44.565 38.445 1.00 76.75 594 ARG A N 1
ATOM 4883 C CA . ARG A 1 594 ? -50.455 45.387 39.565 1.00 76.75 594 ARG A CA 1
ATOM 4884 C C . ARG A 1 594 ? -49.509 46.493 39.113 1.00 76.75 594 ARG A C 1
ATOM 4886 O O . ARG A 1 594 ? -49.690 47.632 39.525 1.00 76.75 594 ARG A O 1
ATOM 4893 N N . ASP A 1 595 ? -48.545 46.174 38.254 1.00 79.31 595 ASP A N 1
ATOM 4894 C CA . ASP A 1 595 ? -47.582 47.156 37.748 1.00 79.31 595 ASP A CA 1
ATOM 4895 C C . ASP A 1 595 ? -48.312 48.255 36.961 1.00 79.31 595 ASP A C 1
ATOM 4897 O O . ASP A 1 595 ? -48.060 49.445 37.147 1.00 79.31 595 ASP A O 1
ATOM 4901 N N . LYS A 1 596 ? -49.284 47.865 36.125 1.00 79.50 596 LYS A N 1
ATOM 4902 C CA . LYS A 1 596 ? -50.101 48.811 35.358 1.00 79.50 596 LYS A CA 1
ATOM 4903 C C . LYS A 1 596 ? -51.000 49.655 36.263 1.00 79.50 596 LYS A C 1
ATOM 4905 O O . LYS A 1 596 ? -51.093 50.859 36.049 1.00 79.50 596 LYS A O 1
ATOM 4910 N N . TYR A 1 597 ? -51.599 49.054 37.291 1.00 83.19 597 TYR A N 1
ATOM 4911 C CA . TYR A 1 597 ? -52.355 49.774 38.316 1.00 83.19 597 TYR A CA 1
ATOM 4912 C C . TYR A 1 597 ? -51.488 50.819 39.018 1.00 83.19 597 TYR A C 1
ATOM 4914 O O . TYR A 1 597 ? -51.928 51.946 39.214 1.00 83.19 597 TYR A O 1
ATOM 4922 N N . GLN A 1 598 ? -50.244 50.479 39.358 1.00 85.50 598 GLN A N 1
ATOM 4923 C CA . GLN A 1 598 ? -49.342 51.399 40.042 1.00 85.50 598 GLN A CA 1
ATOM 4924 C C . GLN A 1 598 ? -48.990 52.609 39.168 1.00 85.50 598 GLN A C 1
ATOM 4926 O O . GLN A 1 598 ? -49.093 53.740 39.635 1.00 85.50 598 GLN A O 1
ATOM 4931 N N . VAL A 1 599 ? -48.705 52.383 37.881 1.00 85.31 599 VAL A N 1
ATOM 4932 C CA . VAL A 1 599 ? -48.494 53.464 36.902 1.00 85.31 599 VAL A CA 1
ATOM 4933 C C . VAL A 1 599 ? -49.732 54.359 36.778 1.00 85.31 599 VAL A C 1
ATOM 4935 O O . VAL A 1 599 ? -49.607 55.582 36.798 1.00 85.31 599 VAL A O 1
ATOM 4938 N N . LEU A 1 600 ? -50.928 53.771 36.684 1.00 85.69 600 LEU A N 1
ATOM 4939 C CA . LEU A 1 600 ? -52.181 54.531 36.595 1.00 85.69 600 LEU A CA 1
ATOM 4940 C C . LEU A 1 600 ? -52.462 55.334 37.871 1.00 85.69 600 LEU A C 1
ATOM 4942 O O . LEU A 1 600 ? -52.878 56.486 37.792 1.00 85.69 600 LEU A O 1
ATOM 4946 N N . ASN A 1 601 ? -52.191 54.759 39.042 1.00 87.94 601 ASN A N 1
ATOM 4947 C CA . ASN A 1 601 ? -52.348 55.429 40.331 1.00 87.94 601 ASN A CA 1
ATOM 4948 C C . ASN A 1 601 ? -51.385 56.620 40.476 1.00 87.94 601 ASN A C 1
ATOM 4950 O O . ASN A 1 601 ? -51.761 57.665 41.005 1.00 87.94 601 ASN A O 1
ATOM 4954 N N . ASP A 1 602 ? -50.156 56.492 39.975 1.00 89.44 602 ASP A N 1
ATOM 4955 C CA . ASP A 1 602 ? -49.182 57.585 39.983 1.00 89.44 602 ASP A CA 1
ATOM 4956 C C . ASP A 1 602 ? -49.580 58.720 39.028 1.00 89.44 602 ASP A C 1
ATOM 4958 O O . ASP A 1 602 ? -49.408 59.891 39.370 1.00 89.44 602 ASP A O 1
ATOM 4962 N N . LEU A 1 603 ? -50.146 58.398 37.858 1.00 87.94 603 LEU A N 1
ATOM 4963 C CA . LEU A 1 603 ? -50.707 59.391 36.930 1.00 87.94 603 LEU A CA 1
ATOM 4964 C C . LEU A 1 603 ? -51.932 60.096 37.528 1.00 87.94 603 LEU A C 1
ATOM 4966 O O . LEU A 1 603 ? -52.019 61.323 37.482 1.00 87.94 603 LEU A O 1
ATOM 4970 N N . TYR A 1 604 ? -52.821 59.341 38.180 1.00 90.00 604 TYR A N 1
ATOM 4971 C CA . TYR A 1 604 ? -53.995 59.881 38.869 1.00 90.00 604 TYR A CA 1
ATOM 4972 C C . TYR A 1 604 ? -53.600 60.890 39.955 1.00 90.00 604 TYR A C 1
ATOM 4974 O O . TYR A 1 604 ? -54.128 61.999 40.004 1.00 90.00 604 TYR A O 1
ATOM 4982 N N . LYS A 1 605 ? -52.608 60.551 40.790 1.00 89.69 605 LYS A N 1
ATOM 4983 C CA . LYS A 1 605 ? -52.088 61.455 41.832 1.00 89.69 605 LYS A CA 1
ATOM 4984 C C . LYS A 1 605 ? -51.463 62.739 41.278 1.00 89.69 605 LYS A C 1
ATOM 4986 O O . LYS A 1 605 ? -51.378 63.721 42.008 1.00 89.69 605 LYS A O 1
ATOM 4991 N N . LYS A 1 606 ? -51.019 62.735 40.018 1.00 91.44 606 LYS A N 1
ATOM 4992 C CA . LYS A 1 606 ? -50.449 63.902 39.325 1.00 91.44 606 LYS A CA 1
ATOM 4993 C C . LYS A 1 606 ? -51.498 64.759 38.605 1.00 91.44 606 LYS A C 1
ATOM 4995 O O . LYS A 1 606 ? -51.128 65.782 38.039 1.00 91.44 606 LYS A O 1
ATOM 5000 N N . GLY A 1 607 ? -52.777 64.373 38.640 1.00 88.06 607 GLY A N 1
ATOM 5001 C CA . GLY A 1 607 ? -53.882 65.118 38.030 1.00 88.06 607 GLY A CA 1
ATOM 5002 C C . GLY A 1 607 ? -54.126 64.829 36.544 1.00 88.06 607 GLY A C 1
ATOM 5003 O O . GLY A 1 607 ? -54.938 65.510 35.925 1.00 88.06 607 GLY A O 1
ATOM 5004 N N . ASP A 1 608 ? -53.460 63.826 35.962 1.00 90.38 608 ASP A N 1
ATOM 5005 C CA . ASP A 1 608 ? -53.625 63.435 34.553 1.00 90.38 608 ASP A CA 1
ATOM 5006 C C . ASP A 1 608 ? -54.803 62.457 34.385 1.00 90.38 608 ASP A C 1
ATOM 5008 O O . ASP A 1 608 ? -54.649 61.256 34.144 1.00 90.38 608 ASP A O 1
ATOM 5012 N N . PHE A 1 609 ? -56.014 62.966 34.609 1.00 89.88 609 PHE A N 1
ATOM 5013 C CA . PHE A 1 609 ? -57.223 62.141 34.649 1.00 89.88 609 PHE A CA 1
ATOM 5014 C C . PHE A 1 609 ? -57.637 61.615 33.270 1.00 89.88 609 PHE A C 1
ATOM 5016 O O . PHE A 1 609 ? -58.150 60.502 33.173 1.00 89.88 609 PHE A O 1
ATOM 5023 N N . GLU A 1 610 ? -57.395 62.378 32.203 1.00 88.88 610 GLU A N 1
ATOM 5024 C CA . GLU A 1 610 ? -57.791 62.012 30.838 1.00 88.88 610 GLU A CA 1
ATOM 5025 C C . GLU A 1 610 ? -57.015 60.785 30.334 1.00 88.88 610 GLU A C 1
ATOM 5027 O O . GLU A 1 610 ? -57.610 59.836 29.805 1.00 88.88 610 GLU A O 1
ATOM 5032 N N . THR A 1 611 ? -55.705 60.736 30.603 1.00 86.44 611 THR A N 1
ATOM 5033 C CA . THR A 1 611 ? -54.862 59.574 30.288 1.00 86.44 611 THR A CA 1
ATOM 5034 C C . THR A 1 611 ? -55.273 58.350 31.104 1.00 86.44 611 THR A C 1
ATOM 5036 O O . THR A 1 611 ? -55.364 57.245 30.562 1.00 86.44 611 THR A O 1
ATOM 5039 N N . VAL A 1 612 ? -55.581 58.528 32.395 1.00 87.69 612 VAL A N 1
ATOM 5040 C CA . VAL A 1 612 ? -56.047 57.432 33.263 1.00 87.69 612 VAL A CA 1
ATOM 5041 C C . VAL A 1 612 ? -57.382 56.866 32.772 1.00 87.69 612 VAL A C 1
ATOM 5043 O O . VAL A 1 612 ? -57.512 55.649 32.653 1.00 87.69 612 VAL A O 1
ATOM 5046 N N . ILE A 1 613 ? -58.358 57.717 32.435 1.00 87.31 613 ILE A N 1
ATOM 5047 C CA . ILE A 1 613 ? -59.675 57.291 31.929 1.00 87.31 613 ILE A CA 1
ATOM 5048 C C . ILE A 1 613 ? -59.536 56.544 30.601 1.00 87.31 613 ILE A C 1
ATOM 5050 O O . ILE A 1 613 ? -60.129 55.472 30.431 1.00 87.31 613 ILE A O 1
ATOM 5054 N N . THR A 1 614 ? -58.737 57.080 29.678 1.00 87.62 614 THR A N 1
ATOM 5055 C CA . THR A 1 614 ? -58.506 56.470 28.362 1.00 87.62 614 THR A CA 1
ATOM 5056 C C . THR A 1 614 ? -57.878 55.087 28.507 1.00 87.62 614 THR A C 1
ATOM 5058 O O . THR A 1 614 ? -58.350 54.111 27.918 1.00 87.62 614 THR A O 1
ATOM 5061 N N . GLU A 1 615 ? -56.850 54.967 29.345 1.00 83.69 615 GLU A N 1
ATOM 5062 C CA . GLU A 1 615 ? -56.129 53.710 29.510 1.00 83.69 615 GLU A CA 1
ATOM 5063 C C . GLU A 1 615 ? -56.944 52.668 30.291 1.00 83.69 615 GLU A C 1
ATOM 5065 O O . GLU A 1 615 ? -56.954 51.494 29.913 1.00 83.69 615 GLU A O 1
ATOM 5070 N N . CYS A 1 616 ? -57.710 53.077 31.307 1.00 83.12 616 CYS A N 1
ATOM 5071 C CA . CYS A 1 616 ? -58.673 52.201 31.979 1.00 83.12 616 CYS A CA 1
ATOM 5072 C C . CYS A 1 616 ? -59.755 51.698 31.008 1.00 83.12 616 CYS A C 1
ATOM 5074 O O . CYS A 1 616 ? -60.032 50.500 30.972 1.00 83.12 616 CYS A O 1
ATOM 5076 N N . SER A 1 617 ? -60.309 52.571 30.161 1.00 81.12 617 SER A N 1
ATOM 5077 C CA . SER A 1 617 ? -61.321 52.194 29.157 1.00 81.12 617 SER A CA 1
ATOM 5078 C C . SER A 1 617 ? -60.765 51.212 28.119 1.00 81.12 617 SER A C 1
ATOM 5080 O O . SER A 1 617 ? -61.423 50.234 27.748 1.00 81.12 617 SER A O 1
ATOM 5082 N N . ASN A 1 618 ? -59.513 51.407 27.696 1.00 79.75 618 ASN A N 1
ATOM 5083 C CA . ASN A 1 618 ? -58.796 50.478 26.819 1.00 79.75 618 ASN A CA 1
ATOM 5084 C C . ASN A 1 618 ? -58.545 49.111 27.479 1.00 79.75 618 ASN A C 1
ATOM 5086 O O . ASN A 1 618 ? -58.607 48.077 26.810 1.00 79.75 618 ASN A O 1
ATOM 5090 N N . ILE A 1 619 ? -58.252 49.081 28.782 1.00 75.69 619 ILE A N 1
ATOM 5091 C CA . ILE A 1 619 ? -58.044 47.833 29.532 1.00 75.69 619 ILE A CA 1
ATOM 5092 C C . ILE A 1 619 ? -59.367 47.073 29.692 1.00 75.69 619 ILE A C 1
ATOM 5094 O O . ILE A 1 619 ? -59.404 45.869 29.422 1.00 75.69 619 ILE A O 1
ATOM 5098 N N . ILE A 1 620 ? -60.443 47.772 30.068 1.00 78.31 620 ILE A N 1
ATOM 5099 C CA . ILE A 1 620 ? -61.779 47.194 30.270 1.00 78.31 620 ILE A CA 1
ATOM 5100 C C . ILE A 1 620 ? -62.322 46.627 28.953 1.00 78.31 620 ILE A C 1
ATOM 5102 O O . ILE A 1 620 ? -62.738 45.469 28.909 1.00 78.31 620 ILE A O 1
ATOM 5106 N N . SER A 1 621 ? -62.235 47.390 27.857 1.00 74.44 621 SER A N 1
ATOM 5107 C CA . SER A 1 621 ? -62.709 46.950 26.533 1.00 74.44 621 SER A CA 1
ATOM 5108 C C . SER A 1 621 ? -61.960 45.729 25.989 1.00 74.44 621 SER A C 1
ATOM 5110 O O . SER A 1 621 ? -62.557 44.905 25.299 1.00 74.44 621 SER A O 1
ATOM 5112 N N . LYS A 1 622 ? -60.670 45.569 26.314 1.00 68.06 622 LYS A N 1
ATOM 5113 C CA . LYS A 1 622 ? -59.868 44.419 25.862 1.00 68.06 622 LYS A CA 1
ATOM 5114 C C . LYS A 1 622 ? -59.999 43.179 26.741 1.00 68.06 622 LYS A C 1
ATOM 5116 O O . LYS A 1 622 ? -59.847 42.075 26.225 1.00 68.06 622 LYS A O 1
ATOM 5121 N N . ASN A 1 623 ? -60.218 43.335 28.049 1.00 63.66 623 ASN A N 1
ATOM 5122 C CA . ASN A 1 623 ? -60.093 42.225 29.002 1.00 63.66 623 ASN A CA 1
ATOM 5123 C C . ASN A 1 623 ? -61.370 41.880 29.781 1.00 63.66 623 ASN A C 1
ATOM 5125 O O . ASN A 1 623 ? -61.345 40.902 30.529 1.00 63.66 623 ASN A O 1
ATOM 5129 N N . GLY A 1 624 ? -62.461 42.631 29.597 1.00 54.06 624 GLY A N 1
ATOM 5130 C CA . GLY A 1 624 ? -63.849 42.234 29.871 1.00 54.06 624 GLY A CA 1
ATOM 5131 C C . GLY A 1 624 ? -64.253 41.924 31.318 1.00 54.06 624 GLY A C 1
ATOM 5132 O O . GLY A 1 624 ? -65.440 41.746 31.550 1.00 54.06 624 GLY A O 1
ATOM 5133 N N . ASN A 1 625 ? -63.316 41.822 32.268 1.00 55.00 625 ASN A N 1
ATOM 5134 C CA . ASN A 1 625 ? -63.566 41.502 33.684 1.00 55.00 625 ASN A CA 1
ATOM 5135 C C . ASN A 1 625 ? -62.334 41.766 34.593 1.00 55.00 625 ASN A C 1
ATOM 5137 O O . ASN A 1 625 ? -62.162 41.086 35.606 1.00 55.00 625 ASN A O 1
ATOM 5141 N N . ILE A 1 626 ? -61.426 42.678 34.210 1.00 57.38 626 ILE A N 1
ATOM 5142 C CA . ILE A 1 626 ? -60.254 43.080 35.025 1.00 57.38 626 ILE A CA 1
ATOM 5143 C C . ILE A 1 626 ? -60.492 44.456 35.619 1.00 57.38 626 ILE A C 1
ATOM 5145 O O . ILE A 1 626 ? -60.839 45.350 34.815 1.00 57.38 626 ILE A O 1
#

Secondary structure (DSSP, 8-state):
-TTTT--SSS---GGG---HHHHHHHHHHHHHTT-HHHHHHHHHHHHHHHHHHHHHHHHHS-HHHHHHHHHHHHHHHHHHHHHHHHHHHHHHHHHHHHHHHHHHHHHHHHHHHHHHHHHHT-HHHHHHHHHHHHHHTTT-HHHHHHHHHHHHHHHHHHHHHHHHHHHHHHHHHHHHHHHHH------TTGGGS-HHHHHHHHHHHHHHHHHHHHHHHHHHHHHHHHHHHHS--HHHHHHHHHHHHHHHTTS-SSEE-TTSTTEEEEEEEE-SSSS-SEEEEEEEETTEEEEEEEEESSSHHHHHHHHHHHHHHHHHHTTTS-HHHHHHHHHHHHHHHSPTT--EEEEEEEEETT-TTEEEEEEEBPPPEEEEETTTTEEEEE----PPBTSS---SGGG---EEEE--TT-EEEEE-HHHHS-B-TTS-B--HHHHHHHHHHHHTSTT--HHHHHHHHHHHHHHHTTT----SS-EEEEEEEE-GGGGB--SHHHHHHHHHHTT--GGGHHHHTT-BHHHHHHHHHHHHHHHHHHHHHHHHHHHHHTT-HHHHHHHHHHHHHTT---HHHHHHHHHHHHTHHHHHHHHHHHHHHHHHHHHHHHHHTT-HHHHHHHHHHHHHHHS--

pLDDT: mean 77.78, std 15.46, range [30.34, 98.31]

Sequence (626 aa):
MFKFFKKKKKNIDTSDIKNFNNILKIIEDFIIFEDFDKASKGIMEVISKENESFNYYIENIKEKEKNIEIKKFKQKLQKIEKLKILNDKKKKEYQIRSKQKKQKEEIKNLTNKVKEYLQEGNFDEAIYFVNTYLEKNSSDIKILNIGNDLKKTITKELEKYKEQKKKEIKKDTLKEAQALIGEITLSDNDIKKDKSSFYQYFKNKFNFYLTFKKKYKQKKLLDDVNLLLQSKKEKDLAVAEAKLKLVHSGSSREIRDEKVSGYDIYGKILGADKVTGDSLGISNNKKDHIFFIGDATGHGIKAGFTIGQLNKYFGDFSKKLKIENLILEINNLLKQDLKSGNFITSIFFNINDEEKNKVSFVGMGHEPIFVYRNTTKEVEKIIPGGLAAGIRLIKDISNIKKREIILNDGDILMSYTDGIVEAKNSDGEMYSIDRIGKKLKEFSMYKNAGLEEIYEKFLLDLKIFTGGKGNYLDDVTILLLKRDKSKDILKTNNQVEELLLKQNIDKKYKKKFLGKTLEEIRGEIEKSQKENALRNIIKSLDLLYTTGELTKLKTECIRYIKEGYIHKKINFYLKKAIDNESIFKQKQKNQKIRDKYQVLNDLYKKGDFETVITECSNIISKNGNI

Solvent-accessible surface area (backbone atoms only — not comparable to full-atom values): 34110 Å² total; per-residue (Å²): 125,83,80,77,79,75,67,86,88,73,78,88,76,68,87,82,59,93,45,71,70,61,54,53,50,52,36,50,48,26,44,75,70,66,38,50,69,59,23,52,50,48,52,54,49,52,52,52,54,51,50,53,52,48,54,55,50,69,75,74,56,63,76,84,58,46,60,58,52,52,53,53,50,53,55,50,50,54,54,52,50,53,49,50,54,49,40,56,53,51,49,53,54,46,53,54,52,52,52,52,50,52,52,54,50,51,52,50,51,54,53,50,54,41,51,53,26,58,75,74,66,39,57,67,60,33,52,51,52,49,50,57,53,43,67,77,42,73,87,38,70,69,57,49,53,52,49,53,51,49,49,54,51,52,54,54,50,50,52,50,49,54,53,49,51,54,50,49,52,53,51,51,51,48,50,51,50,46,69,73,65,49,92,75,83,79,59,82,70,66,80,72,64,54,76,68,57,57,52,52,51,51,50,51,53,50,53,47,51,54,51,48,53,51,52,51,52,51,51,52,52,49,54,52,31,54,56,27,68,69,48,94,47,71,72,38,46,56,52,29,44,59,53,48,46,69,61,47,76,75,52,53,64,52,46,75,44,85,78,49,70,28,38,48,41,31,29,42,53,49,55,55,49,98,40,43,19,58,50,51,50,77,40,77,28,96,54,37,41,37,34,37,45,35,38,18,60,72,66,39,62,65,5,21,53,53,38,53,51,53,54,50,44,46,73,73,34,44,69,79,40,55,69,65,58,35,51,53,52,44,25,40,50,39,34,72,73,45,58,92,92,47,39,28,31,22,36,38,37,35,36,34,68,89,44,60,48,37,40,34,35,37,30,16,45,32,64,63,31,38,36,37,36,57,87,80,67,45,64,48,79,45,75,56,42,58,65,38,36,22,72,60,76,70,92,54,66,87,79,57,69,73,45,77,44,80,51,52,72,59,15,34,40,39,42,54,44,66,32,54,34,65,35,45,28,90,87,65,50,54,52,35,70,70,47,51,52,52,48,50,42,58,46,68,66,45,87,86,59,45,63,62,57,42,52,52,51,51,53,49,51,51,30,56,55,39,66,65,69,75,78,58,92,40,42,33,34,45,37,38,40,32,30,33,60,81,63,38,38,31,85,44,73,65,59,43,50,55,47,28,60,75,69,73,42,70,73,86,51,47,80,78,44,55,73,35,31,64,65,60,50,46,54,52,48,54,50,52,50,52,51,50,51,51,52,52,51,51,51,53,48,49,48,28,56,73,73,62,42,34,71,60,33,33,52,52,36,53,49,41,45,73,75,66,57,85,49,76,65,49,56,50,50,32,49,56,24,58,74,48,46,63,62,49,55,50,50,54,53,52,48,55,51,50,57,50,49,50,55,41,52,55,38,46,77,70,67,42,53,68,64,39,51,52,51,50,51,56,48,36,75,74,59,78,82,110

Nearest PDB structures (foldseek):
  6k4e-assembly1_A  TM=7.655E-01  e=3.658E-13  Pseudomonas aeruginosa
  3w40-assembly2_B  TM=8.301E-01  e=1.452E-12  Bacillus subtilis subsp. subtilis str. 168
  3ke6-assembly3_A  TM=7.261E-01  e=3.658E-13  Mycobacterium tuberculosis
  3ke6-assembly3_B-2  TM=7.649E-01  e=1.810E-12  Mycobacterium tuberculosis

Radius of gyration: 50.38 Å; Cα contacts (8 Å, |Δi|>4): 734; chains: 1; bounding box: 104×97×154 Å

Foldseek 3Di:
DVVVPDDDDDDDPPVPPPDLVVLLVVLVVCLVVVVLVVNVVSLVVSVVVLVVVLVVDVVPDDPVVNVVVVVVSVVSVVSSVVSVVSSVVSNVVVVVVVVVVVVVVVLVVLVVVLVVCLVVVVLVVNLVSLVVVCVVVVPDPVSVVSSVVSNVVSVVSNVVVVVVVVVVVVVVVVVVVDVVVDPDPDDPVVVPPDPVVVVVVVVVVVVVVVVVVVLVLLVVLLVQLVVLVVDPDPVSLVVSLVSLCVLCVPQDQWDFDPPPFQKTKTKGKDFLDSAALKGKDWDDAPFKIKIKIKGKPDDDSLSSSLVSLLVSLCVVPVNPDDPLVSLLRSQQVSLVPDDPPIFMWMKMWMAGNLRNQKIKMFGANFDWKWKQAPVVLAIDTHDRDHHTGNNDRDPDSVPTDIDMDGADAFMKMKGKHCLQQCQAAPVRDGCHPVVVRVLLSVQSPDDPRDPVNSVVSSVVVSCVRNVVPPNRPGMIMMMMMTGHQQSQAQQDLVSLVVVCVVVVHDSVCSVVRHRHGPVVVVVVVVVVVLVVVLVVLLVVLVVCVVVVVLVVSLVSLVVVVVVVDDDPSSVVSNVVSVVCVVVVVVVVVVVVVVVVVVVLVVCVVVVVVVVSVVVVVVCCVVPVPD